Protein 4OIT (pdb70)

Secondary structure (DSSP, 8-state):
--EEETT-EEETT-EEEETTTTEEEEE-TTS-EEEEETTEEEEE-S-TTB-EEEEEE-TTS-EEEEEPP-EEEE---TT--S-EEEE-TTS-EEEEETTEEEEE--/--EEETT-EEETT-EEE-TTSSEEEEE-TTS-EEEEETTEEEEE---TTS-EEEEEE-TTS-EEEEEPPPEEEE---TT--S-EEEE-TTS-EEEEETTEEEEES--/--EEETT-EEETT-EEE-TTSSEEEEE-TTS-EEEEETTEEEEE---TTB-EEEEEE-TTS-EEEEEPP-EEEE---TT--S-EEEE-TTS-EEEEETTEEEEE--/--EEETT-EEETT-EEE-TTSSEEEEE-TTS-EEEEETTEEEEE---TTTTEEEEEE-TTS-EEEEEPPEEEEE---TT-SS-EEEE-TTS-EEEEETTEEEEE--

Solvent-accessible surface area: 19232 Å² total; per-residue (Å²): 73,63,44,11,63,45,50,85,92,11,99,127,60,26,46,3,81,9,13,165,51,18,35,41,0,24,0,45,123,69,1,11,0,5,0,72,7,174,129,26,26,37,8,6,3,5,2,22,37,55,59,1,35,37,0,38,0,31,120,47,0,18,0,4,0,34,17,24,40,23,66,9,22,66,10,93,11,152,70,94,49,147,3,90,0,19,0,40,81,102,105,29,0,5,0,67,13,74,106,28,89,31,52,54,51,108,91,51,48,8,67,46,46,77,90,9,101,130,50,23,55,6,79,3,68,81,45,44,43,34,0,24,0,44,98,71,0,17,0,6,0,63,23,58,148,60,65,51,55,42,3,14,2,83,63,6,69,1,40,63,0,38,0,27,111,47,0,16,1,4,0,40,0,33,67,53,90,50,31,84,13,113,14,156,68,68,46,123,3,92,0,20,0,38,110,91,95,19,0,5,0,65,12,134,115,22,96,27,55,37,40,93,89,89,55,40,11,60,38,38,89,92,12,107,106,65,20,58,5,73,3,71,89,44,44,39,32,0,25,0,43,82,68,0,13,0,4,1,61,23,89,101,46,40,45,11,8,2,4,3,21,37,45,48,0,48,43,0,28,0,30,112,53,0,15,0,4,0,35,21,24,48,36,68,13,17,67,8,83,12,153,68,71,38,123,3,90,0,20,0,40,79,98,113,33,0,6,0,68,12,141,112,25,98,32,49,46,52,123,91,52,40,12,63,42,38,86,107,10,54,91,51,22,56,7,87,4,68,85,41,11,32,32,0,24,0,40,106,67,0,16,0,5,2,59,16,181,99,60,55,51,46,37,2,14,1,80,62,9,47,0,41,75,0,36,0,32,114,47,0,13,1,5,0,39,4,34,71,90,79,48,34,90,12,112,12,159,66,71,51,118,3,78,0,18,0,44,73,104,103,29,0,4,0,71,13,151,118,27,93,29,53,55,40,170

InterPro domains:
  IPR001480 Bulb-type lectin domain [PS50927] (2-109)
  IPR001480 Bulb-type lectin domain [SM00108] (2-110)
  IPR018392 LysM domain [PF01476] (162-208)
  IPR018392 LysM domain [PS51782] (160-207)
  IPR018392 LysM domain [SM00257] (161-208)
  IPR018392 LysM domain [cd00118] (160-207)
  IPR036426 Bulb-type lectin domain superfamily [G3DSA:2.90.10.10] (1-55)
  IPR036426 Bulb-type lectin domain superfamily [G3DSA:2.90.10.10] (56-124)
  IPR036426 Bulb-type lectin domain superfamily [SSF51110] (7-107)
  IPR036779 LysM domain superfamily [G3DSA:3.10.350.10] (149-208)
  IPR036779 LysM domain superfamily [SSF54106] (160-208)
  IPR052196 Bacterial Potassium Binding [PTHR34700] (90-208)

Sequence (425 aa):
GDTLTAGQKLERGGSLQSGNGAYTLTLQDDGNLVLYARDKAVWSTGTNGQDVVRAEVQTDGNFVLYTAEKPVWHTDTKGKKEVKLVLQDDRNLVLYAKDGPAWSLEGDTLTAGQKLERGGSLQSGNGAYTLTLQDDGNLVLYARDKAVWSTGTNGQDVVRAEVQTDGNFVLYTAEKPVWHTDTKGKKEVKLVLQDDRNLVLYAKDGPAWSLEHGDTLTAGQKLERGGSLQSGNGAYTLTLQDDGNLVLYARDKAVWSTGTNGQDVVRAEVQTDGNFVLYTAEKPVWHTDTKGKKEVKLVLQDDRNLVLYAKDGPAWSLEGDTLTAGQKLERGGSLQSGNGAYTLTLQDDGNLVLYARDKAVWSTGTNGQDVVRAEVQTDGNFVLYTAEKPVWHTDTKGKKEVKLVLQDDRNLVLYAKDGPAWSLE

CATH classification: 2.90.10.10

Nearest PDB structures (foldseek):
  4oit-assembly2_C  TM=8.941E-01  e=7.710E-19  Mycolicibacterium smegmatis MC2 155
  1bwu-assembly3_A  TM=5.772E-01  e=9.002E-06  Allium sativum
  1b2p-assembly1_A  TM=5.275E-01  e=1.069E-05  Hyacinthoides hispanica
  3m7j-assembly2_B  TM=5.697E-01  e=1.665E-04  Pseudomonas putida
  3m7j-assembly1_A  TM=5.706E-01  e=2.630E-04  Pseudomonas putida

Structure (mmCIF, N/CA/C/O backbone):
data_4OIT
#
_entry.id   4OIT
#
_cell.length_a   47.030
_cell.length_b   80.080
_cell.length_c   56.910
_cell.angle_alpha   90.00
_cell.angle_beta   105.98
_cell.angle_gamma   90.00
#
_symmetry.space_group_name_H-M   'P 1 21 1'
#
loop_
_entity.id
_entity.type
_entity.pdbx_description
1 polymer 'LysM domain protein'
2 non-polymer alpha-D-mannopyranose
3 non-polymer beta-D-mannopyranose
4 water water
#
loop_
_atom_site.group_PDB
_atom_site.id
_atom_site.type_symbol
_atom_site.label_atom_id
_atom_site.label_alt_id
_atom_site.label_comp_id
_atom_site.label_asym_id
_atom_site.label_entity_id
_atom_site.label_seq_id
_atom_site.pdbx_PDB_ins_code
_atom_site.Cartn_x
_atom_site.Cartn_y
_atom_site.Cartn_z
_atom_site.occupancy
_atom_site.B_iso_or_equiv
_atom_site.auth_seq_id
_atom_site.auth_comp_id
_atom_site.auth_asym_id
_atom_site.auth_atom_id
_atom_site.pdbx_PDB_model_num
ATOM 1 N N . GLY A 1 2 ? 4.445 5.500 1.169 1.00 29.77 2 GLY A N 1
ATOM 2 C CA . GLY A 1 2 ? 5.447 6.154 0.273 1.00 29.67 2 GLY A CA 1
ATOM 3 C C . GLY A 1 2 ? 6.756 5.385 0.209 1.00 29.45 2 GLY A C 1
ATOM 4 O O . GLY A 1 2 ? 6.796 4.255 -0.273 1.00 28.52 2 GLY A O 1
ATOM 5 N N . ASP A 1 3 ? 7.827 6.011 0.688 1.00 29.56 3 ASP A N 1
ATOM 6 C CA . ASP A 1 3 ? 9.132 5.361 0.802 1.00 29.68 3 ASP A CA 1
ATOM 7 C C . ASP A 1 3 ? 9.619 5.304 2.253 1.00 29.31 3 ASP A C 1
ATOM 8 O O . ASP A 1 3 ? 10.755 4.909 2.509 1.00 29.08 3 ASP A O 1
ATOM 13 N N . THR A 1 4 ? 8.753 5.687 3.190 1.00 28.66 4 THR A N 1
ATOM 14 C CA . THR A 1 4 ? 9.133 5.848 4.592 1.00 28.07 4 THR A CA 1
ATOM 15 C C . THR A 1 4 ? 8.053 5.320 5.535 1.00 27.67 4 THR A C 1
ATOM 16 O O . THR A 1 4 ? 6.865 5.575 5.337 1.00 27.88 4 THR A O 1
ATOM 20 N N . LEU A 1 5 ? 8.484 4.588 6.560 1.00 27.10 5 LEU A N 1
ATOM 21 C CA . LEU A 1 5 ? 7.622 4.189 7.669 1.00 26.26 5 LEU A CA 1
ATOM 22 C C . LEU A 1 5 ? 8.145 4.813 8.953 1.00 25.72 5 LEU A C 1
ATOM 23 O O . LEU A 1 5 ? 9.221 4.449 9.424 1.00 25.14 5 LEU A O 1
ATOM 28 N N . THR A 1 6 ? 7.384 5.750 9.513 1.00 25.55 6 THR A N 1
ATOM 29 C CA . THR A 1 6 ? 7.732 6.364 10.800 1.00 25.55 6 THR A CA 1
ATOM 30 C C . THR A 1 6 ? 7.279 5.471 11.950 1.00 25.02 6 THR A C 1
ATOM 31 O O . THR A 1 6 ? 6.609 4.459 11.734 1.00 24.65 6 THR A O 1
ATOM 35 N N . ALA A 1 7 ? 7.658 5.848 13.168 1.00 24.91 7 ALA A N 1
ATOM 36 C CA . ALA A 1 7 ? 7.298 5.090 14.367 1.00 24.76 7 ALA A CA 1
ATOM 37 C C . ALA A 1 7 ? 5.782 4.944 14.508 1.00 24.68 7 ALA A C 1
ATOM 38 O O . ALA A 1 7 ? 5.041 5.918 14.384 1.00 24.39 7 ALA A O 1
ATOM 40 N N . GLY A 1 8 ? 5.340 3.714 14.754 1.00 24.81 8 GLY A N 1
ATOM 41 C CA . GLY A 1 8 ? 3.916 3.401 14.892 1.00 24.95 8 GLY A CA 1
ATOM 42 C C . GLY A 1 8 ? 3.236 2.994 13.596 1.00 25.19 8 GLY A C 1
ATOM 43 O O . GLY A 1 8 ? 2.087 2.552 13.612 1.00 25.40 8 GLY A O 1
ATOM 44 N N . GLN A 1 9 ? 3.937 3.154 12.474 1.00 25.37 9 GLN A N 1
ATOM 45 C CA . GLN A 1 9 ? 3.419 2.767 11.167 1.00 25.57 9 GLN A CA 1
ATOM 46 C C . GLN A 1 9 ? 3.850 1.347 10.824 1.00 25.79 9 GLN A C 1
ATOM 47 O O . GLN A 1 9 ? 4.831 0.827 11.364 1.00 25.80 9 GLN A O 1
ATOM 53 N N . LYS A 1 10 ? 3.108 0.736 9.908 1.00 25.84 10 LYS A N 1
ATOM 54 C CA . LYS A 1 10 ? 3.303 -0.665 9.553 1.00 26.21 10 LYS A CA 1
ATOM 55 C C . LYS A 1 10 ? 2.921 -0.931 8.106 1.00 25.96 10 LYS A C 1
ATOM 56 O O . LYS A 1 10 ? 2.165 -0.170 7.500 1.00 25.69 10 LYS A O 1
ATOM 62 N N . LEU A 1 11 ? 3.460 -2.017 7.563 1.00 25.97 11 LEU A N 1
ATOM 63 C CA . LEU A 1 11 ? 2.967 -2.584 6.314 1.00 26.02 11 LEU A CA 1
ATOM 64 C C . LEU A 1 11 ? 2.076 -3.768 6.653 1.00 25.85 11 LEU A C 1
ATOM 65 O O . LEU A 1 11 ? 2.472 -4.646 7.416 1.00 25.31 11 LEU A O 1
ATOM 70 N N . GLU A 1 12 ? 0.866 -3.770 6.105 1.00 26.07 12 GLU A N 1
ATOM 71 C CA . GLU A 1 12 ? -0.015 -4.929 6.189 1.00 26.46 12 GLU A CA 1
ATOM 72 C C . GLU A 1 12 ? 0.178 -5.768 4.932 1.00 26.26 12 GLU A C 1
ATOM 73 O O . GLU A 1 12 ? 0.914 -5.372 4.023 1.00 26.49 12 GLU A O 1
ATOM 79 N N . ARG A 1 13 ? -0.467 -6.930 4.889 1.00 26.03 13 ARG A N 1
ATOM 80 C CA . ARG A 1 13 ? -0.416 -7.794 3.711 1.00 25.75 13 ARG A CA 1
ATOM 81 C C . ARG A 1 13 ? -0.954 -7.055 2.487 1.00 25.53 13 ARG A C 1
ATOM 82 O O . ARG A 1 13 ? -2.105 -6.621 2.474 1.00 25.93 13 ARG A O 1
ATOM 90 N N . GLY A 1 14 ? -0.108 -6.909 1.471 1.00 24.98 14 GLY A N 1
ATOM 91 C CA . GLY A 1 14 ? -0.455 -6.163 0.262 1.00 24.68 14 GLY A CA 1
ATOM 92 C C . GLY A 1 14 ? 0.157 -4.774 0.210 1.00 24.39 14 GLY A C 1
ATOM 93 O O . GLY A 1 14 ? 0.282 -4.191 -0.864 1.00 24.71 14 GLY A O 1
ATOM 94 N N . GLY A 1 15 ? 0.535 -4.245 1.371 1.00 24.03 15 GLY A N 1
ATOM 95 C CA . GLY A 1 15 ? 1.146 -2.922 1.464 1.00 24.00 15 GLY A CA 1
ATOM 96 C C . GLY A 1 15 ? 2.577 -2.924 0.965 1.00 23.82 15 GLY A C 1
ATOM 97 O O . GLY A 1 15 ? 3.214 -3.977 0.876 1.00 23.69 15 GLY A O 1
ATOM 98 N N . SER A 1 16 ? 3.084 -1.742 0.635 1.00 23.73 16 SER A N 1
ATOM 99 C CA . SER A 1 16 ? 4.447 -1.622 0.125 1.00 23.69 16 SER A CA 1
ATOM 100 C C . SER A 1 16 ? 5.093 -0.258 0.349 1.00 23.79 16 SER A C 1
ATOM 101 O O . SER A 1 16 ? 4.423 0.740 0.628 1.00 23.18 16 SER A O 1
ATOM 104 N N . LEU A 1 17 ? 6.417 -0.259 0.236 1.00 24.05 17 LEU A N 1
ATOM 105 C CA . LEU A 1 17 ? 7.208 0.952 0.074 1.00 24.30 17 LEU A CA 1
ATOM 106 C C . LEU A 1 17 ? 7.847 0.877 -1.304 1.00 25.04 17 LEU A C 1
ATOM 107 O O . LEU A 1 17 ? 8.072 -0.218 -1.827 1.00 24.51 17 LEU A O 1
ATOM 112 N N . GLN A 1 18 ? 8.135 2.031 -1.896 1.00 25.96 18 GLN A N 1
ATOM 113 C CA . GLN A 1 18 ? 8.795 2.061 -3.203 1.00 26.78 18 GLN A CA 1
ATOM 114 C C . GLN A 1 18 ? 9.800 3.195 -3.331 1.00 26.22 18 GLN A C 1
ATOM 115 O O . GLN A 1 18 ? 9.677 4.236 -2.685 1.00 25.96 18 GLN A O 1
ATOM 121 N N . SER A 1 19 ? 10.791 2.970 -4.186 1.00 25.89 19 SER A N 1
ATOM 122 C CA . SER A 1 19 ? 11.812 3.963 -4.483 1.00 25.95 19 SER A CA 1
ATOM 123 C C . SER A 1 19 ? 12.467 3.639 -5.824 1.00 25.70 19 SER A C 1
ATOM 124 O O . SER A 1 19 ? 12.070 2.692 -6.505 1.00 25.60 19 SER A O 1
ATOM 127 N N . GLY A 1 20 ? 13.470 4.427 -6.195 1.00 25.76 20 GLY A N 1
ATOM 128 C CA . GLY A 1 20 ? 14.184 4.234 -7.454 1.00 25.99 20 GLY A CA 1
ATOM 129 C C . GLY A 1 20 ? 13.262 4.308 -8.656 1.00 26.09 20 GLY A C 1
ATOM 130 O O . GLY A 1 20 ? 13.356 3.487 -9.573 1.00 25.49 20 GLY A O 1
ATOM 131 N N . ASN A 1 21 ? 12.365 5.294 -8.636 1.00 26.54 21 ASN A N 1
ATOM 132 C CA . ASN A 1 21 ? 11.379 5.503 -9.703 1.00 26.76 21 ASN A CA 1
ATOM 133 C C . ASN A 1 21 ? 10.531 4.253 -9.973 1.00 26.85 21 ASN A C 1
ATOM 134 O O . ASN A 1 21 ? 10.280 3.886 -11.123 1.00 27.19 21 ASN A O 1
ATOM 139 N N . GLY A 1 22 ? 10.113 3.597 -8.894 1.00 26.51 22 GLY A N 1
ATOM 140 C CA . GLY A 1 22 ? 9.276 2.398 -8.970 1.00 26.46 22 GLY A CA 1
ATOM 141 C C . GLY A 1 22 ? 10.004 1.096 -9.272 1.00 26.20 22 GLY A C 1
ATOM 142 O O . GLY A 1 22 ? 9.377 0.041 -9.322 1.00 26.31 22 GLY A O 1
ATOM 143 N N . ALA A 1 23 ? 11.317 1.166 -9.481 1.00 25.79 23 ALA A N 1
ATOM 144 C CA . ALA A 1 23 ? 12.137 -0.020 -9.742 1.00 25.75 23 ALA A CA 1
ATOM 145 C C . ALA A 1 23 ? 12.325 -0.872 -8.489 1.00 25.34 23 ALA A C 1
ATOM 146 O O . ALA A 1 23 ? 12.462 -2.094 -8.576 1.00 25.44 23 ALA A O 1
ATOM 148 N N . TYR A 1 24 ? 12.342 -0.218 -7.332 1.00 24.66 24 TYR A N 1
ATOM 149 C CA . TYR A 1 24 ? 12.537 -0.900 -6.056 1.00 24.02 24 TYR A CA 1
ATOM 150 C C . TYR A 1 24 ? 11.226 -0.923 -5.271 1.00 23.53 24 TYR A C 1
ATOM 151 O O . TYR A 1 24 ? 10.569 0.106 -5.112 1.00 23.28 24 TYR A O 1
ATOM 160 N N . THR A 1 25 ? 10.854 -2.106 -4.792 1.00 23.01 25 THR A N 1
ATOM 161 C CA . THR A 1 25 ? 9.594 -2.305 -4.082 1.00 22.82 25 THR A CA 1
ATOM 162 C C . THR A 1 25 ? 9.793 -3.247 -2.899 1.00 22.69 25 THR A C 1
ATOM 163 O O . THR A 1 25 ? 10.136 -4.417 -3.079 1.00 22.83 25 THR A O 1
ATOM 167 N N . LEU A 1 26 ? 9.581 -2.720 -1.696 1.00 22.46 26 LEU A N 1
ATOM 168 C CA . LEU A 1 26 ? 9.540 -3.521 -0.479 1.00 22.29 26 LEU A CA 1
ATOM 169 C C . LEU A 1 26 ? 8.079 -3.835 -0.194 1.00 22.22 26 LEU A C 1
ATOM 170 O O . LEU A 1 26 ? 7.285 -2.919 0.004 1.00 22.24 26 LEU A O 1
ATOM 175 N N . THR A 1 27 ? 7.721 -5.117 -0.175 1.00 22.17 27 THR A N 1
ATOM 176 C CA . THR A 1 27 ? 6.312 -5.513 -0.029 1.00 22.17 27 THR A CA 1
ATOM 177 C C . THR A 1 27 ? 6.106 -6.734 0.876 1.00 22.07 27 THR A C 1
ATOM 178 O O . THR A 1 27 ? 6.860 -7.706 0.812 1.00 21.96 27 THR A O 1
ATOM 182 N N . LEU A 1 28 ? 5.083 -6.657 1.726 1.00 22.06 28 LEU A N 1
ATOM 183 C CA . LEU A 1 28 ? 4.693 -7.774 2.586 1.00 21.98 28 LEU A CA 1
ATOM 184 C C . LEU A 1 28 ? 3.689 -8.664 1.857 1.00 21.73 28 LEU A C 1
ATOM 185 O O . LEU A 1 28 ? 2.550 -8.269 1.622 1.00 21.72 28 LEU A O 1
ATOM 190 N N . GLN A 1 29 ? 4.122 -9.873 1.519 1.00 21.82 29 GLN A N 1
ATOM 191 C CA . GLN A 1 29 ? 3.349 -10.768 0.666 1.00 21.76 29 GLN A CA 1
ATOM 192 C C . GLN A 1 29 ? 2.384 -11.647 1.464 1.00 22.02 29 GLN A C 1
ATOM 193 O O . GLN A 1 29 ? 2.501 -11.776 2.683 1.00 22.02 29 GLN A O 1
ATOM 199 N N . ASP A 1 30 ? 1.441 -12.260 0.753 1.00 22.06 30 ASP A N 1
ATOM 200 C CA . ASP A 1 30 ? 0.438 -13.140 1.356 1.00 21.98 30 ASP A CA 1
ATOM 201 C C . ASP A 1 30 ? 0.995 -14.508 1.761 1.00 22.04 30 ASP A C 1
ATOM 202 O O . ASP A 1 30 ? 0.370 -15.226 2.545 1.00 22.14 30 ASP A O 1
ATOM 207 N N . ASP A 1 31 ? 2.166 -14.865 1.237 1.00 21.68 31 ASP A N 1
ATOM 208 C CA . ASP A 1 31 ? 2.881 -16.059 1.708 1.00 21.47 31 ASP A CA 1
ATOM 209 C C . ASP A 1 31 ? 3.622 -15.821 3.034 1.00 21.40 31 ASP A C 1
ATOM 210 O O . ASP A 1 31 ? 4.199 -16.750 3.598 1.00 21.44 31 ASP A O 1
ATOM 215 N N . GLY A 1 32 ? 3.618 -14.576 3.510 1.00 21.29 32 GLY A N 1
ATOM 216 C CA . GLY A 1 32 ? 4.230 -14.217 4.795 1.00 21.34 32 GLY A CA 1
ATOM 217 C C . GLY A 1 32 ? 5.567 -13.506 4.698 1.00 21.24 32 GLY A C 1
ATOM 218 O O . GLY A 1 32 ? 6.049 -12.946 5.681 1.00 20.84 32 GLY A O 1
ATOM 219 N N . ASN A 1 33 ? 6.172 -13.531 3.518 1.00 21.50 33 ASN A N 1
ATOM 220 C CA . ASN A 1 33 ? 7.508 -12.976 3.334 1.00 21.85 33 ASN A CA 1
ATOM 221 C C . ASN A 1 33 ? 7.487 -11.475 3.047 1.00 21.68 33 ASN A C 1
ATOM 222 O O . ASN A 1 33 ? 6.700 -11.000 2.229 1.00 21.37 33 ASN A O 1
ATOM 227 N N . LEU A 1 34 ? 8.349 -10.738 3.740 1.00 21.76 34 LEU A N 1
ATOM 228 C CA . LEU A 1 34 ? 8.606 -9.338 3.419 1.00 21.67 34 LEU A CA 1
ATOM 229 C C . LEU A 1 34 ? 9.777 -9.320 2.457 1.00 21.99 34 LEU A C 1
ATOM 230 O O . LEU A 1 34 ? 10.893 -9.676 2.835 1.00 22.06 34 LEU A O 1
ATOM 235 N N . VAL A 1 35 ? 9.521 -8.904 1.219 1.00 22.33 35 VAL A N 1
ATOM 236 C CA . VAL A 1 35 ? 10.511 -9.007 0.148 1.00 22.46 35 VAL A CA 1
ATOM 237 C C . VAL A 1 35 ? 10.835 -7.646 -0.449 1.00 22.91 35 VAL A C 1
ATOM 238 O O . VAL A 1 35 ? 9.951 -6.807 -0.632 1.00 22.63 35 VAL A O 1
ATOM 242 N N . LEU A 1 36 ? 12.115 -7.449 -0.750 1.00 23.47 36 LEU A N 1
ATOM 243 C CA . LEU A 1 36 ? 12.576 -6.302 -1.514 1.00 23.97 36 LEU A CA 1
ATOM 244 C C . LEU A 1 36 ? 12.862 -6.744 -2.948 1.00 24.64 36 LEU A C 1
ATOM 245 O O . LEU A 1 36 ? 13.821 -7.476 -3.203 1.00 24.18 36 LEU A O 1
ATOM 250 N N . TYR A 1 37 ? 12.018 -6.298 -3.876 1.00 25.63 37 TYR A N 1
ATOM 251 C CA . TYR A 1 37 ? 12.218 -6.553 -5.300 1.00 26.43 37 TYR A CA 1
ATOM 252 C C . TYR A 1 37 ? 12.956 -5.396 -5.951 1.00 28.05 37 TYR A C 1
ATOM 253 O O . TYR A 1 37 ? 12.488 -4.259 -5.919 1.00 28.18 37 TYR A O 1
ATOM 262 N N . ALA A 1 38 ? 14.117 -5.695 -6.527 1.00 29.99 38 ALA A N 1
ATOM 263 C CA . ALA A 1 38 ? 14.864 -4.734 -7.327 1.00 31.58 38 ALA A CA 1
ATOM 264 C C . ALA A 1 38 ? 14.722 -5.122 -8.790 1.00 33.70 38 ALA A C 1
ATOM 265 O O . ALA A 1 38 ? 15.418 -6.016 -9.278 1.00 34.01 38 ALA A O 1
ATOM 267 N N . ARG A 1 39 ? 13.801 -4.453 -9.475 1.00 35.65 39 ARG A N 1
ATOM 268 C CA . ARG A 1 39 ? 13.509 -4.732 -10.879 1.00 37.13 39 ARG A CA 1
ATOM 269 C C . ARG A 1 39 ? 12.949 -6.160 -11.008 1.00 38.00 39 ARG A C 1
ATOM 270 O O . ARG A 1 39 ? 11.970 -6.489 -10.333 1.00 38.89 39 ARG A O 1
ATOM 278 N N . ASP A 1 40 ? 13.550 -7.003 -11.846 1.00 38.44 40 ASP A N 1
ATOM 279 C CA . ASP A 1 40 ? 13.061 -8.379 -12.025 1.00 38.86 40 ASP A CA 1
ATOM 280 C C . ASP A 1 40 ? 13.251 -9.264 -10.783 1.00 38.10 40 ASP A C 1
ATOM 281 O O . ASP A 1 40 ? 12.368 -10.054 -10.436 1.00 39.03 40 ASP A O 1
ATOM 286 N N . LYS A 1 41 ? 14.393 -9.108 -10.115 1.00 35.91 41 LYS A N 1
ATOM 287 C CA . LYS A 1 41 ? 14.833 -10.042 -9.079 1.00 34.15 41 LYS A CA 1
ATOM 288 C C . LYS A 1 41 ? 14.483 -9.596 -7.663 1.00 32.75 41 LYS A C 1
ATOM 289 O O . LYS A 1 41 ? 14.417 -8.401 -7.368 1.00 32.78 41 LYS A O 1
ATOM 291 N N . ALA A 1 42 ? 14.260 -10.580 -6.796 1.00 30.80 42 ALA A N 1
ATOM 292 C CA . ALA A 1 42 ? 14.191 -10.358 -5.358 1.00 29.37 42 ALA A CA 1
ATOM 293 C C . ALA A 1 42 ? 15.616 -10.366 -4.812 1.00 28.14 42 ALA A C 1
ATOM 294 O O . ALA A 1 42 ? 16.321 -11.366 -4.925 1.00 28.52 42 ALA A O 1
ATOM 296 N N . VAL A 1 43 ? 16.037 -9.248 -4.231 1.00 26.50 43 VAL A N 1
ATOM 297 C CA . VAL A 1 43 ? 17.416 -9.099 -3.737 1.00 25.41 43 VAL A CA 1
ATOM 298 C C . VAL A 1 43 ? 17.566 -9.476 -2.264 1.00 24.37 43 VAL A C 1
ATOM 299 O O . VAL A 1 43 ? 18.666 -9.800 -1.814 1.00 23.78 43 VAL A O 1
ATOM 303 N N . TRP A 1 44 ? 16.462 -9.427 -1.522 1.00 23.35 44 TRP A N 1
ATOM 304 C CA . TRP A 1 44 ? 16.474 -9.744 -0.097 1.00 22.80 44 TRP A CA 1
ATOM 305 C C . TRP A 1 44 ? 15.065 -10.009 0.426 1.00 22.27 44 TRP A C 1
ATOM 306 O O . TRP A 1 44 ? 14.082 -9.493 -0.107 1.00 21.83 44 TRP A O 1
ATOM 317 N N . SER A 1 45 ? 14.980 -10.823 1.471 1.00 21.99 45 SER A N 1
ATOM 318 C CA . SER A 1 45 ? 13.726 -11.019 2.191 1.00 21.77 45 SER A CA 1
ATOM 319 C C . SER A 1 45 ? 13.979 -11.384 3.648 1.00 21.35 45 SER A C 1
ATOM 320 O O . SER A 1 45 ? 15.112 -11.652 4.050 1.00 21.47 45 SER A O 1
ATOM 323 N N . THR A 1 46 ? 12.906 -11.390 4.429 1.00 20.81 46 THR A N 1
ATOM 324 C CA . THR A 1 46 ? 12.966 -11.772 5.839 1.00 20.55 46 THR A CA 1
ATOM 325 C C . THR A 1 46 ? 12.931 -13.291 6.035 1.00 20.23 46 THR A C 1
ATOM 326 O O . THR A 1 46 ? 13.145 -13.774 7.143 1.00 20.08 46 THR A O 1
ATOM 330 N N . GLY A 1 47 ? 12.666 -14.036 4.966 1.00 19.93 47 GLY A N 1
ATOM 331 C CA . GLY A 1 47 ? 12.582 -15.493 5.038 1.00 19.91 47 GLY A CA 1
ATOM 332 C C . GLY A 1 47 ? 11.385 -15.973 5.842 1.00 20.00 47 GLY A C 1
ATOM 333 O O . GLY A 1 47 ? 11.418 -17.044 6.445 1.00 19.64 47 GLY A O 1
ATOM 334 N N . THR A 1 48 ? 10.320 -15.177 5.838 1.00 20.34 48 THR A N 1
ATOM 335 C CA . THR A 1 48 ? 9.111 -15.498 6.588 1.00 20.63 48 THR A CA 1
ATOM 336 C C . THR A 1 48 ? 8.007 -16.057 5.681 1.00 20.89 48 THR A C 1
ATOM 337 O O . THR A 1 48 ? 6.826 -16.029 6.039 1.00 20.91 48 THR A O 1
ATOM 341 N N . ASN A 1 49 ? 8.396 -16.576 4.516 1.00 21.13 49 ASN A N 1
ATOM 342 C CA . ASN A 1 49 ? 7.458 -17.302 3.657 1.00 21.40 49 ASN A CA 1
ATOM 343 C C . ASN A 1 49 ? 6.987 -18.583 4.343 1.00 21.36 49 ASN A C 1
ATOM 344 O O . ASN A 1 49 ? 7.753 -19.235 5.051 1.00 21.09 49 ASN A O 1
ATOM 349 N N . GLY A 1 50 ? 5.713 -18.916 4.150 1.00 21.39 50 GLY A N 1
ATOM 350 C CA . GLY A 1 50 ? 5.095 -20.065 4.819 1.00 21.50 50 GLY A CA 1
ATOM 351 C C . GLY A 1 50 ? 4.655 -19.784 6.250 1.00 21.57 50 GLY A C 1
ATOM 352 O O . GLY A 1 50 ? 4.209 -20.690 6.957 1.00 21.82 50 GLY A O 1
ATOM 353 N N . GLN A 1 51 ? 4.771 -18.527 6.672 1.00 21.56 51 GLN A N 1
ATOM 354 C CA . GLN A 1 51 ? 4.383 -18.106 8.017 1.00 21.80 51 GLN A CA 1
ATOM 355 C C . GLN A 1 51 ? 3.311 -17.034 7.901 1.00 22.33 51 GLN A C 1
ATOM 356 O O . GLN A 1 51 ? 3.292 -16.272 6.938 1.00 22.44 51 GLN A O 1
ATOM 362 N N . ASP A 1 52 ? 2.419 -16.975 8.883 1.00 23.14 52 ASP A N 1
ATOM 363 C CA . ASP A 1 52 ? 1.208 -16.156 8.783 1.00 23.66 52 ASP A CA 1
ATOM 364 C C . ASP A 1 52 ? 1.451 -14.728 9.274 1.00 23.71 52 ASP A C 1
ATOM 365 O O . ASP A 1 52 ? 0.832 -14.275 10.237 1.00 23.86 52 ASP A O 1
ATOM 370 N N . VAL A 1 53 ? 2.342 -14.023 8.581 1.00 23.44 53 VAL A N 1
ATOM 371 C CA . VAL A 1 53 ? 2.752 -12.671 8.965 1.00 23.10 53 VAL A CA 1
ATOM 372 C C . VAL A 1 53 ? 1.675 -11.647 8.607 1.00 23.15 53 VAL A C 1
ATOM 373 O O . VAL A 1 53 ? 1.325 -11.485 7.441 1.00 22.50 53 VAL A O 1
ATOM 377 N N . VAL A 1 54 ? 1.173 -10.950 9.623 1.00 23.69 54 VAL A N 1
ATOM 378 C CA . VAL A 1 54 ? 0.058 -10.011 9.455 1.00 24.25 54 VAL A CA 1
ATOM 379 C C . VAL A 1 54 ? 0.517 -8.556 9.305 1.00 24.50 54 VAL A C 1
ATOM 380 O O . VAL A 1 54 ? -0.178 -7.747 8.692 1.00 24.41 54 VAL A O 1
ATOM 384 N N . ARG A 1 55 ? 1.676 -8.219 9.863 1.00 25.14 55 ARG A N 1
ATOM 385 C CA . ARG A 1 55 ? 2.217 -6.866 9.706 1.00 25.82 55 ARG A CA 1
ATOM 386 C C . ARG A 1 55 ? 3.728 -6.778 9.910 1.00 25.87 55 ARG A C 1
ATOM 387 O O . ARG A 1 55 ? 4.330 -7.613 10.588 1.00 25.79 55 ARG A O 1
ATOM 395 N N . ALA A 1 56 ? 4.313 -5.745 9.310 1.00 25.78 56 ALA A N 1
ATOM 396 C CA . ALA A 1 56 ? 5.709 -5.373 9.525 1.00 25.92 56 ALA A CA 1
ATOM 397 C C . ALA A 1 56 ? 5.725 -3.971 10.126 1.00 26.01 56 ALA A C 1
ATOM 398 O O . ALA A 1 56 ? 5.690 -2.974 9.401 1.00 25.95 56 ALA A O 1
ATOM 400 N N . GLU A 1 57 ? 5.767 -3.903 11.453 1.00 26.08 57 GLU A N 1
ATOM 401 C CA . GLU A 1 57 ? 5.581 -2.638 12.169 1.00 26.35 57 GLU A CA 1
ATOM 402 C C . GLU A 1 57 ? 6.897 -2.016 12.635 1.00 25.93 57 GLU A C 1
ATOM 403 O O . GLU A 1 57 ? 7.698 -2.661 13.315 1.00 25.05 57 GLU A O 1
ATOM 409 N N . VAL A 1 58 ? 7.108 -0.759 12.251 1.00 25.57 58 VAL A N 1
ATOM 410 C CA . VAL A 1 58 ? 8.150 0.065 12.847 1.00 25.46 58 VAL A CA 1
ATOM 411 C C . VAL A 1 58 ? 7.594 0.525 14.189 1.00 25.53 58 VAL A C 1
ATOM 412 O O . VAL A 1 58 ? 6.780 1.448 14.253 1.00 26.00 58 VAL A O 1
ATOM 416 N N . GLN A 1 59 ? 8.020 -0.136 15.257 1.00 25.46 59 GLN A N 1
ATOM 417 C CA . GLN A 1 59 ? 7.452 0.108 16.576 1.00 25.61 59 GLN A CA 1
ATOM 418 C C . GLN A 1 59 ? 8.022 1.370 17.196 1.00 25.65 59 GLN A C 1
ATOM 419 O O . GLN A 1 59 ? 9.145 1.780 16.887 1.00 26.37 59 GLN A O 1
ATOM 425 N N . THR A 1 60 ? 7.241 1.970 18.087 1.00 25.12 60 THR A N 1
ATOM 426 C CA . THR A 1 60 ? 7.663 3.183 18.791 1.00 25.04 60 THR A CA 1
ATOM 427 C C . THR A 1 60 ? 8.798 2.933 19.809 1.00 24.31 60 THR A C 1
ATOM 428 O O . THR A 1 60 ? 9.428 3.882 20.278 1.00 24.21 60 THR A O 1
ATOM 432 N N . ASP A 1 61 ? 9.059 1.663 20.131 1.00 23.56 61 ASP A N 1
ATOM 433 C CA . ASP A 1 61 ? 10.194 1.285 20.992 1.00 22.67 61 ASP A CA 1
ATOM 434 C C . ASP A 1 61 ? 11.531 1.162 20.243 1.00 22.10 61 ASP A C 1
ATOM 435 O O . ASP A 1 61 ? 12.553 0.845 20.850 1.00 21.72 61 ASP A O 1
ATOM 440 N N . GLY A 1 62 ? 11.513 1.400 18.932 1.00 21.68 62 GLY A N 1
ATOM 441 C CA . GLY A 1 62 ? 12.733 1.400 18.119 1.00 21.48 62 GLY A CA 1
ATOM 442 C C . GLY A 1 62 ? 12.903 0.176 17.233 1.00 21.20 62 GLY A C 1
ATOM 443 O O . GLY A 1 62 ? 13.718 0.182 16.307 1.00 20.80 62 GLY A O 1
ATOM 444 N N . ASN A 1 63 ? 12.125 -0.866 17.515 1.00 20.74 63 ASN A N 1
ATOM 445 C CA . ASN A 1 63 ? 12.263 -2.153 16.850 1.00 20.53 63 ASN A CA 1
ATOM 446 C C . ASN A 1 63 ? 11.309 -2.301 15.662 1.00 20.53 63 ASN A C 1
ATOM 447 O O . ASN A 1 63 ? 10.103 -2.118 15.798 1.00 20.81 63 ASN A O 1
ATOM 452 N N . PHE A 1 64 ? 11.871 -2.596 14.495 1.00 20.56 64 PHE A N 1
ATOM 453 C CA . PHE A 1 64 ? 11.104 -3.013 13.317 1.00 20.66 64 PHE A CA 1
ATOM 454 C C . PHE A 1 64 ? 10.869 -4.523 13.389 1.00 20.85 64 PHE A C 1
ATOM 455 O O . PHE A 1 64 ? 11.827 -5.299 13.423 1.00 21.31 64 PHE A O 1
ATOM 463 N N . VAL A 1 65 ? 9.599 -4.928 13.408 1.00 20.61 65 VAL A N 1
ATOM 464 C CA . VAL A 1 65 ? 9.220 -6.308 13.742 1.00 20.67 65 VAL A CA 1
ATOM 465 C C . VAL A 1 65 ? 8.100 -6.870 12.857 1.00 20.75 65 VAL A C 1
ATOM 466 O O . VAL A 1 65 ? 7.095 -6.200 12.604 1.00 20.66 65 VAL A O 1
ATOM 470 N N . LEU A 1 66 ? 8.288 -8.112 12.407 1.00 20.74 66 LEU A N 1
ATOM 471 C CA . LEU A 1 66 ? 7.248 -8.876 11.712 1.00 20.96 66 LEU A CA 1
ATOM 472 C C . LEU A 1 66 ? 6.518 -9.772 12.698 1.00 21.02 66 LEU A C 1
ATOM 473 O O . LEU A 1 66 ? 7.150 -10.549 13.412 1.00 21.40 66 LEU A O 1
ATOM 478 N N . TYR A 1 67 ? 5.192 -9.671 12.721 1.00 20.89 67 TYR A N 1
ATOM 479 C CA . TYR A 1 67 ? 4.367 -10.461 13.632 1.00 20.71 67 TYR A CA 1
ATOM 480 C C . TYR A 1 67 ? 3.447 -11.407 12.878 1.00 20.93 67 TYR A C 1
ATOM 481 O O . TYR A 1 67 ? 2.826 -11.014 11.892 1.00 20.78 67 TYR A O 1
ATOM 490 N N . THR A 1 68 ? 3.357 -12.648 13.355 1.00 21.24 68 THR A N 1
ATOM 491 C CA . THR A 1 68 ? 2.330 -13.571 12.883 1.00 21.60 68 THR A CA 1
ATOM 492 C C . THR A 1 68 ? 1.022 -13.243 13.595 1.00 21.58 68 THR A C 1
ATOM 493 O O . THR A 1 68 ? 1.031 -12.704 14.699 1.00 21.57 68 THR A O 1
ATOM 497 N N . ALA A 1 69 ? -0.095 -13.561 12.952 1.00 21.58 69 ALA A N 1
ATOM 498 C CA . ALA A 1 69 ? -1.408 -13.178 13.457 1.00 21.89 69 ALA A CA 1
ATOM 499 C C . ALA A 1 69 ? -1.783 -13.934 14.729 1.00 22.20 69 ALA A C 1
ATOM 500 O O . ALA A 1 69 ? -1.384 -15.086 14.927 1.00 22.42 69 ALA A O 1
ATOM 502 N N . GLU A 1 70 ? -2.548 -13.267 15.589 1.00 22.41 70 GLU A N 1
ATOM 503 C CA . GLU A 1 70 ? -3.213 -13.927 16.700 1.00 22.56 70 GLU A CA 1
ATOM 504 C C . GLU A 1 70 ? -4.164 -14.962 16.107 1.00 22.73 70 GLU A C 1
ATOM 505 O O . GLU A 1 70 ? -4.971 -14.634 15.233 1.00 22.90 70 GLU A O 1
ATOM 507 N N . LYS A 1 71 ? -4.052 -16.206 16.562 1.00 22.58 71 LYS A N 1
ATOM 508 C CA . LYS A 1 71 ? -4.839 -17.302 16.001 1.00 22.53 71 LYS A CA 1
ATOM 509 C C . LYS A 1 71 ? -5.576 -18.069 17.094 1.00 22.65 71 LYS A C 1
ATOM 510 O O . LYS A 1 71 ? -5.076 -18.176 18.217 1.00 22.80 71 LYS A O 1
ATOM 516 N N . PRO A 1 72 ? -6.774 -18.598 16.774 1.00 22.50 72 PRO A N 1
ATOM 517 C CA . PRO A 1 72 ? -7.457 -19.488 17.699 1.00 22.41 72 PRO A CA 1
ATOM 518 C C . PRO A 1 72 ? -6.814 -20.869 17.697 1.00 22.19 72 PRO A C 1
ATOM 519 O O . PRO A 1 72 ? -6.476 -21.386 16.635 1.00 22.38 72 PRO A O 1
ATOM 523 N N . VAL A 1 73 ? -6.643 -21.452 18.876 1.00 22.23 73 VAL A N 1
ATOM 524 C CA . VAL A 1 73 ? -6.056 -22.797 18.998 1.00 22.41 73 VAL A CA 1
ATOM 525 C C . VAL A 1 73 ? -6.964 -23.804 19.713 1.00 22.57 73 VAL A C 1
ATOM 526 O O . VAL A 1 73 ? -6.639 -24.990 19.788 1.00 22.65 73 VAL A O 1
ATOM 530 N N . TRP A 1 74 ? -8.102 -23.335 20.216 1.00 22.66 74 TRP A N 1
ATOM 531 C CA . TRP A 1 74 ? -9.043 -24.178 20.950 1.00 22.94 74 TRP A CA 1
ATOM 532 C C . TRP A 1 74 ? -10.360 -23.425 21.062 1.00 23.09 74 TRP A C 1
ATOM 533 O O . TRP A 1 74 ? -10.364 -22.205 21.230 1.00 23.07 74 TRP A O 1
ATOM 544 N N . HIS A 1 75 ? -11.472 -24.149 20.979 1.00 23.21 75 HIS A N 1
ATOM 545 C CA . HIS A 1 75 ? -12.794 -23.530 21.071 1.00 23.48 75 HIS A CA 1
ATOM 546 C C . HIS A 1 75 ? -13.910 -24.516 21.403 1.00 23.54 75 HIS A C 1
ATOM 547 O O . HIS A 1 75 ? -13.756 -25.726 21.264 1.00 23.13 75 HIS A O 1
ATOM 554 N N . THR A 1 76 ? -15.033 -23.966 2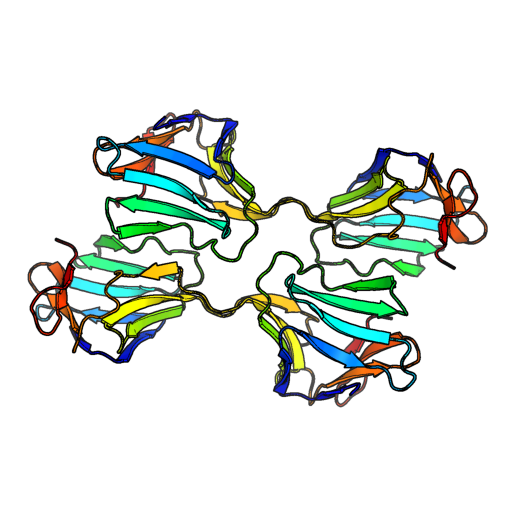1.851 1.00 24.09 76 THR A N 1
ATOM 555 C CA . THR A 1 76 ? -16.230 -24.749 22.134 1.00 24.50 76 THR A CA 1
ATOM 556 C C . THR A 1 76 ? -16.982 -25.090 20.850 1.00 24.84 76 THR A C 1
ATOM 557 O O . THR A 1 76 ? -17.839 -25.970 20.853 1.00 25.45 76 THR A O 1
ATOM 561 N N . ASP A 1 77 ? -16.660 -24.384 19.766 1.00 25.37 77 ASP A N 1
ATOM 562 C CA . ASP A 1 77 ? -17.261 -24.615 18.446 1.00 25.66 77 ASP A CA 1
ATOM 563 C C . ASP A 1 77 ? -18.757 -24.295 18.468 1.00 25.64 77 ASP A C 1
ATOM 564 O O . ASP A 1 77 ? -19.582 -25.057 17.960 1.00 25.57 77 ASP A O 1
ATOM 569 N N . THR A 1 78 ? -19.087 -23.146 19.051 1.00 26.05 78 THR A N 1
ATOM 570 C CA . THR A 1 78 ? -20.482 -22.754 19.284 1.00 26.06 78 THR A CA 1
ATOM 571 C C . THR A 1 78 ? -20.823 -21.382 18.695 1.00 26.32 78 THR A C 1
ATOM 572 O O . THR A 1 78 ? -21.700 -20.681 19.204 1.00 26.53 78 THR A O 1
ATOM 576 N N . LYS A 1 79 ? -20.139 -21.005 17.616 1.00 27.01 79 LYS A N 1
ATOM 577 C CA . LYS A 1 79 ? -20.443 -19.758 16.915 1.00 27.20 79 LYS A CA 1
ATOM 578 C C . LYS A 1 79 ? -21.873 -19.812 16.385 1.00 27.27 79 LYS A C 1
ATOM 579 O O . LYS A 1 79 ? -22.297 -20.825 15.832 1.00 26.70 79 LYS A O 1
ATOM 585 N N . GLY A 1 80 ? -22.605 -18.718 16.565 1.00 27.78 80 GLY A N 1
ATOM 586 C CA . GLY A 1 80 ? -24.020 -18.648 16.193 1.00 28.29 80 GLY A CA 1
ATOM 587 C C . GLY A 1 80 ? -24.940 -18.521 17.394 1.00 28.66 80 GLY A C 1
ATOM 588 O O . GLY A 1 80 ? -26.027 -17.953 17.286 1.00 28.64 80 GLY A O 1
ATOM 589 N N . LYS A 1 81 ? -24.504 -19.051 18.537 1.00 29.36 81 LYS A N 1
ATOM 590 C CA . LYS A 1 81 ? -25.292 -19.014 19.768 1.00 29.55 81 LYS A CA 1
ATOM 591 C C . LYS A 1 81 ? -25.386 -17.598 20.332 1.00 29.41 81 LYS A C 1
ATOM 592 O O . LYS A 1 81 ? -24.480 -16.783 20.153 1.00 29.24 81 LYS A O 1
ATOM 598 N N . LYS A 1 82 ? -26.491 -17.325 21.021 1.00 29.34 82 LYS A N 1
ATOM 599 C CA . LYS A 1 82 ? -26.840 -15.966 21.439 1.00 28.94 82 LYS A CA 1
ATOM 600 C C . LYS A 1 82 ? -26.732 -15.772 22.948 1.00 28.81 82 LYS A C 1
ATOM 601 O O . LYS A 1 82 ? -27.000 -16.693 23.728 1.00 28.49 82 LYS A O 1
ATOM 603 N N . GLU A 1 83 ? -26.339 -14.558 23.337 1.00 28.56 83 GLU A N 1
ATOM 604 C CA . GLU A 1 83 ? -26.310 -14.130 24.742 1.00 28.37 83 GLU A CA 1
ATOM 605 C C . GLU A 1 83 ? -25.607 -15.147 25.638 1.00 27.50 83 GLU A C 1
ATOM 606 O O . GLU A 1 83 ? -26.131 -15.544 26.680 1.00 26.63 83 GLU A O 1
ATOM 612 N N . VAL A 1 84 ? -24.414 -15.560 25.222 1.00 26.78 84 VAL A N 1
ATOM 613 C CA . VAL A 1 84 ? -23.693 -16.622 25.919 1.00 26.31 84 VAL A CA 1
ATOM 614 C C . VAL A 1 84 ? -23.005 -16.137 27.195 1.00 25.69 84 VAL A C 1
ATOM 615 O O . VAL A 1 84 ? -22.581 -14.987 27.290 1.00 25.05 84 VAL A O 1
ATOM 619 N N . LYS A 1 85 ? -22.930 -17.028 28.177 1.00 25.44 85 LYS A N 1
ATOM 620 C CA . LYS A 1 85 ? -22.123 -16.811 29.369 1.00 25.34 85 LYS A CA 1
ATOM 621 C C . LYS A 1 85 ? -21.457 -18.119 29.771 1.00 24.97 85 LYS A C 1
ATOM 622 O O . LYS A 1 85 ? -22.067 -19.187 29.682 1.00 25.01 85 LYS A O 1
ATOM 628 N N . LEU A 1 86 ? -20.198 -18.026 30.189 1.00 24.57 86 LEU A N 1
ATOM 629 C CA . LEU A 1 86 ? -19.461 -19.173 30.708 1.00 24.17 86 LEU A CA 1
ATOM 630 C C . LEU A 1 86 ? -19.588 -19.159 32.222 1.00 23.93 86 LEU A C 1
ATOM 631 O O . LEU A 1 86 ? -19.307 -18.146 32.855 1.00 23.82 86 LEU A O 1
ATOM 636 N N . VAL A 1 87 ? -20.019 -20.280 32.794 1.00 24.01 87 VAL A N 1
ATOM 637 C CA . VAL A 1 87 ? -20.234 -20.387 34.239 1.00 24.20 87 VAL A CA 1
ATOM 638 C C . VAL A 1 87 ? -19.486 -21.583 34.821 1.00 24.52 87 VAL A C 1
ATOM 639 O O . VAL A 1 87 ? -19.704 -22.721 34.400 1.00 24.47 87 VAL A O 1
ATOM 643 N N . LEU A 1 88 ? -18.609 -21.312 35.789 1.00 24.81 88 LEU A N 1
ATOM 644 C CA . LEU A 1 88 ? -17.953 -22.356 36.573 1.00 25.16 88 LEU A CA 1
ATOM 645 C C . LEU A 1 88 ? -18.827 -22.652 37.785 1.00 25.73 88 LEU A C 1
ATOM 646 O O . LEU A 1 88 ? -18.850 -21.877 38.741 1.00 26.07 88 LEU A O 1
ATOM 651 N N . GLN A 1 89 ? -19.539 -23.776 37.737 1.00 26.24 89 GLN A N 1
ATOM 652 C CA . GLN A 1 89 ? -20.574 -24.096 38.725 1.00 26.96 89 GLN A CA 1
ATOM 653 C C . GLN A 1 89 ? -20.044 -24.857 39.940 1.00 27.63 89 GLN A C 1
ATOM 654 O O . GLN A 1 89 ? -18.901 -25.323 39.949 1.00 27.78 89 GLN A O 1
ATOM 660 N N . ASP A 1 90 ? -20.896 -24.967 40.961 1.00 28.44 90 ASP A N 1
ATOM 661 C CA . ASP A 1 90 ? -20.566 -25.664 42.213 1.00 28.72 90 ASP A CA 1
ATOM 662 C C . ASP A 1 90 ? -20.648 -27.188 42.101 1.00 28.69 90 ASP A C 1
ATOM 663 O O . ASP A 1 90 ? -20.156 -27.898 42.977 1.00 29.01 90 ASP A O 1
ATOM 668 N N . ASP A 1 91 ? -21.275 -27.689 41.037 1.00 28.62 91 ASP A N 1
ATOM 669 C CA . ASP A 1 91 ? -21.236 -29.129 40.726 1.00 28.23 91 ASP A CA 1
ATOM 670 C C . ASP A 1 91 ? -19.992 -29.514 39.910 1.00 28.11 91 ASP A C 1
ATOM 671 O O . ASP A 1 91 ? -19.914 -30.622 39.384 1.00 27.50 91 ASP A O 1
ATOM 676 N N . ARG A 1 92 ? -19.044 -28.581 39.793 1.00 28.61 92 ARG A N 1
ATOM 677 C CA . ARG A 1 92 ? -17.741 -28.805 39.147 1.00 29.27 92 ARG A CA 1
ATOM 678 C C . ARG A 1 92 ? -17.783 -28.688 37.620 1.00 28.70 92 ARG A C 1
ATOM 679 O O . ARG A 1 92 ? -16.736 -28.615 36.976 1.00 28.73 92 ARG A O 1
ATOM 687 N N . ASN A 1 93 ? -18.985 -28.666 37.050 1.00 28.49 93 ASN A N 1
ATOM 688 C CA . ASN A 1 93 ? -19.168 -28.566 35.606 1.00 28.52 93 ASN A CA 1
ATOM 689 C C . ASN A 1 93 ? -18.918 -27.136 35.126 1.00 28.43 93 ASN A C 1
ATOM 690 O O . ASN A 1 93 ? -19.355 -26.174 35.760 1.00 29.08 93 ASN A O 1
ATOM 695 N N . LEU A 1 94 ? -18.195 -27.016 34.018 1.00 27.81 94 LEU A N 1
ATOM 696 C CA . LEU A 1 94 ? -17.988 -25.739 33.344 1.00 27.52 94 LEU A CA 1
ATOM 697 C C . LEU A 1 94 ? -18.936 -25.676 32.148 1.00 27.44 94 LEU A C 1
ATOM 698 O O . LEU A 1 94 ? -18.813 -26.459 31.205 1.00 27.22 94 LEU A O 1
ATOM 703 N N . VAL A 1 95 ? -19.886 -24.748 32.194 1.00 27.46 95 VAL A N 1
ATOM 704 C CA . VAL A 1 95 ? -20.991 -24.735 31.238 1.00 27.71 95 VAL A CA 1
ATOM 705 C C . VAL A 1 95 ? -21.073 -23.416 30.480 1.00 28.04 95 VAL A C 1
ATOM 706 O O . VAL A 1 95 ? -21.050 -22.340 31.078 1.00 28.48 95 VAL A O 1
ATOM 710 N N . LEU A 1 96 ? -21.177 -23.521 29.159 1.00 28.27 96 LEU A N 1
ATOM 711 C CA . LEU A 1 96 ? -21.424 -22.370 28.303 1.00 28.83 96 LEU A CA 1
ATOM 712 C C . LEU A 1 96 ? -22.927 -22.313 28.040 1.00 28.89 96 LEU A C 1
ATOM 713 O O . LEU A 1 96 ? -23.465 -23.139 27.300 1.00 28.71 96 LEU A O 1
ATOM 718 N N . TYR A 1 97 ? -23.606 -21.358 28.668 1.00 29.39 97 TYR A N 1
ATOM 719 C CA . TYR A 1 97 ? -25.049 -21.193 28.481 1.00 29.62 97 TYR A CA 1
ATOM 720 C C . TYR A 1 97 ? -25.337 -20.260 27.321 1.00 30.23 97 TYR A C 1
ATOM 721 O O . TYR A 1 97 ? -24.520 -19.411 26.983 1.00 30.76 97 TYR A O 1
ATOM 730 N N . ALA A 1 98 ? -26.504 -20.439 26.713 1.00 30.99 98 ALA A N 1
ATOM 731 C CA . ALA A 1 98 ? -26.943 -19.615 25.592 1.00 31.55 98 ALA A CA 1
ATOM 732 C C . ALA A 1 98 ? -28.454 -19.427 25.646 1.00 32.45 98 ALA A C 1
ATOM 733 O O . ALA A 1 98 ? -29.142 -20.081 26.432 1.00 32.89 98 ALA A O 1
ATOM 735 N N . LYS A 1 99 ? -28.957 -18.531 24.800 1.00 33.82 99 LYS A N 1
ATOM 736 C CA . LYS A 1 99 ? -30.387 -18.179 24.757 1.00 34.67 99 LYS A CA 1
ATOM 737 C C . LYS A 1 99 ? -31.317 -19.391 24.857 1.00 34.95 99 LYS A C 1
ATOM 738 O O . LYS A 1 99 ? -32.280 -19.379 25.628 1.00 35.54 99 LYS A O 1
ATOM 740 N N . ASP A 1 100 ? -31.016 -20.431 24.083 1.00 34.93 100 ASP A N 1
ATOM 741 C CA . ASP A 1 100 ? -31.818 -21.657 24.072 1.00 35.17 100 ASP A CA 1
ATOM 742 C C . ASP A 1 100 ? -31.101 -22.810 24.783 1.00 35.03 100 ASP A C 1
ATOM 743 O O . ASP A 1 100 ? -30.974 -23.907 24.235 1.00 35.11 100 ASP A O 1
ATOM 745 N N . GLY A 1 101 ? -30.631 -22.551 26.001 1.00 34.69 101 GLY A N 1
ATOM 746 C CA . GLY A 1 101 ? -30.037 -23.592 26.844 1.00 34.97 101 GLY A CA 1
ATOM 747 C C . GLY A 1 101 ? -28.528 -23.732 26.706 1.00 35.19 101 GLY A C 1
ATOM 748 O O . GLY A 1 101 ? -27.879 -22.905 26.064 1.00 34.79 101 GLY A O 1
ATOM 749 N N . PRO A 1 102 ? -27.956 -24.786 27.317 1.00 35.64 102 PRO A N 1
ATOM 750 C CA . PRO A 1 102 ? -26.506 -24.990 27.314 1.00 35.48 102 PRO A CA 1
ATOM 751 C C . PRO A 1 102 ? -25.963 -25.420 25.952 1.00 35.31 102 PRO A C 1
ATOM 752 O O . PRO A 1 102 ? -26.338 -26.476 25.439 1.00 36.07 102 PRO A O 1
ATOM 756 N N . ALA A 1 103 ? -25.080 -24.601 25.389 1.00 34.57 103 ALA A N 1
ATOM 757 C CA . ALA A 1 103 ? -24.502 -24.855 24.070 1.00 34.30 103 ALA A CA 1
ATOM 758 C C . ALA A 1 103 ? -23.319 -25.818 24.143 1.00 33.90 103 ALA A C 1
ATOM 759 O O . ALA A 1 103 ? -23.107 -26.620 23.232 1.00 34.33 103 ALA A O 1
ATOM 761 N N . TRP A 1 104 ? -22.546 -25.719 25.222 1.00 33.16 104 TRP A N 1
ATOM 762 C CA . TRP A 1 104 ? -21.374 -26.563 25.434 1.00 32.30 104 TRP A CA 1
ATOM 763 C C . TRP A 1 104 ? -21.236 -26.894 26.915 1.00 32.66 104 TRP A C 1
ATOM 764 O O . TRP A 1 104 ? -21.490 -26.050 27.776 1.00 32.65 104 TRP A O 1
ATOM 775 N N . SER A 1 105 ? -20.824 -28.126 27.197 1.00 33.02 105 SER A N 1
ATOM 776 C CA . SER A 1 105 ? -20.671 -28.610 28.569 1.00 33.22 105 SER A CA 1
ATOM 777 C C . SER A 1 105 ? -19.409 -29.454 28.709 1.00 33.03 105 SER A C 1
ATOM 778 O O . SER A 1 105 ? -19.134 -30.325 27.883 1.00 33.02 105 SER A O 1
ATOM 781 N N . LEU A 1 106 ? -18.655 -29.191 29.770 1.00 33.07 106 LEU A N 1
ATOM 782 C CA . LEU A 1 106 ? -17.422 -29.915 30.052 1.00 33.37 106 LEU A CA 1
ATOM 783 C C . LEU A 1 106 ? -17.705 -31.387 30.338 1.00 34.29 106 LEU A C 1
ATOM 784 O O . LEU A 1 106 ? -17.030 -32.272 29.808 1.00 34.82 106 LEU A O 1
ATOM 789 N N . GLU A 1 107 ? -18.702 -31.636 31.182 1.00 34.98 107 GLU A N 1
ATOM 790 C CA . GLU A 1 107 ? -19.087 -32.997 31.560 1.00 35.91 107 GLU A CA 1
ATOM 791 C C . GLU A 1 107 ? -19.963 -33.647 30.491 1.00 36.65 107 GLU A C 1
ATOM 792 O O . GLU A 1 107 ? -20.155 -34.864 30.493 1.00 37.65 107 GLU A O 1
ATOM 794 N N . GLY B 1 2 ? -14.974 -14.181 40.846 1.00 26.96 2 GLY B N 1
ATOM 795 C CA . GLY B 1 2 ? -16.279 -14.429 40.162 1.00 26.58 2 GLY B CA 1
ATOM 796 C C . GLY B 1 2 ? -16.322 -15.764 39.437 1.00 26.30 2 GLY B C 1
ATOM 797 O O . GLY B 1 2 ? -15.281 -16.353 39.128 1.00 26.30 2 GLY B O 1
ATOM 798 N N . ASP B 1 3 ? -17.536 -16.229 39.158 1.00 25.45 3 ASP B N 1
ATOM 799 C CA . ASP B 1 3 ? -17.750 -17.533 38.531 1.00 25.11 3 ASP B CA 1
ATOM 800 C C . ASP B 1 3 ? -18.241 -17.436 37.086 1.00 24.89 3 ASP B C 1
ATOM 801 O O . ASP B 1 3 ? -18.432 -18.460 36.427 1.00 24.59 3 ASP B O 1
ATOM 806 N N . THR B 1 4 ? -18.429 -16.213 36.594 1.00 24.48 4 THR B N 1
ATOM 807 C CA . THR B 1 4 ? -19.095 -15.995 35.311 1.00 24.27 4 THR B CA 1
ATOM 808 C C . THR B 1 4 ? -18.352 -15.025 34.391 1.00 24.34 4 THR B C 1
ATOM 809 O O . THR B 1 4 ? -17.861 -13.985 34.830 1.00 24.18 4 THR B O 1
ATOM 813 N N . LEU B 1 5 ? -18.282 -15.392 33.113 1.00 24.25 5 LEU B N 1
ATOM 814 C CA . LEU B 1 5 ? -17.894 -14.477 32.045 1.00 24.40 5 LEU B CA 1
ATOM 815 C C . LEU B 1 5 ? -19.059 -14.383 31.072 1.00 24.50 5 LEU B C 1
ATOM 816 O O . LEU B 1 5 ? -19.555 -15.400 30.591 1.00 24.74 5 LEU B O 1
ATOM 821 N N . THR B 1 6 ? -19.495 -13.158 30.797 1.00 24.46 6 THR B N 1
ATOM 822 C CA . THR B 1 6 ? -20.611 -12.904 29.886 1.00 24.27 6 THR B CA 1
ATOM 823 C C . THR B 1 6 ? -20.089 -12.517 28.501 1.00 24.12 6 THR B C 1
ATOM 824 O O . THR B 1 6 ? -18.886 -12.340 28.314 1.00 24.03 6 THR B O 1
ATOM 828 N N . ALA B 1 7 ? -20.999 -12.403 27.538 1.00 23.91 7 ALA B N 1
ATOM 829 C CA . ALA B 1 7 ? -20.641 -12.171 26.135 1.00 23.98 7 ALA B CA 1
ATOM 830 C C . ALA B 1 7 ? -19.640 -11.030 25.964 1.00 23.87 7 ALA B C 1
ATOM 831 O O . ALA B 1 7 ? -19.885 -9.906 26.396 1.00 24.34 7 ALA B O 1
ATOM 833 N N . GLY B 1 8 ? -18.511 -11.333 25.332 1.00 23.70 8 GLY B N 1
ATOM 834 C CA . GLY B 1 8 ? -17.462 -10.344 25.091 1.00 23.53 8 GLY B CA 1
ATOM 835 C C . GLY B 1 8 ? -16.360 -10.316 26.137 1.00 23.34 8 GLY B C 1
ATOM 836 O O . GLY B 1 8 ? -15.335 -9.672 25.932 1.00 23.23 8 GLY B O 1
ATOM 837 N N . GLN B 1 9 ? -16.559 -11.004 27.259 1.00 23.46 9 GLN B N 1
ATOM 838 C CA . GLN B 1 9 ? -15.552 -11.033 28.327 1.00 23.56 9 GLN B CA 1
ATOM 839 C C . GLN B 1 9 ? -14.399 -11.969 28.002 1.00 23.62 9 GLN B C 1
ATOM 840 O O . GLN B 1 9 ? -14.449 -12.725 27.033 1.00 23.83 9 GLN B O 1
ATOM 846 N N . LYS B 1 10 ? -13.360 -11.908 28.827 1.00 24.03 10 LYS B N 1
ATOM 847 C CA . LYS B 1 10 ? -12.200 -12.772 28.667 1.00 24.35 10 LYS B CA 1
ATOM 848 C C . LYS B 1 10 ? -11.437 -12.972 29.966 1.00 24.76 10 LYS B C 1
ATOM 849 O O . LYS B 1 10 ? -11.452 -12.112 30.847 1.00 24.81 10 LYS B O 1
ATOM 855 N N . LEU B 1 11 ? -10.784 -14.126 30.074 1.00 25.14 11 LEU B N 1
ATOM 856 C CA . LEU B 1 11 ? -9.686 -14.307 31.014 1.00 25.57 11 LEU B CA 1
ATOM 857 C C . LEU B 1 11 ? -8.420 -13.918 30.277 1.00 26.22 11 LEU B C 1
ATOM 858 O O . LEU B 1 11 ? -8.202 -14.352 29.150 1.00 26.46 11 LEU B O 1
ATOM 863 N N . GLU B 1 12 ? -7.600 -13.086 30.904 1.00 27.44 12 GLU B N 1
ATOM 864 C CA . GLU B 1 12 ? -6.271 -12.775 30.385 1.00 28.22 12 GLU B CA 1
ATOM 865 C C . GLU B 1 12 ? -5.265 -13.651 31.128 1.00 28.44 12 GLU B C 1
ATOM 866 O O . GLU B 1 12 ? -5.652 -14.423 32.008 1.00 28.15 12 GLU B O 1
ATOM 872 N N . ARG B 1 13 ? -3.988 -13.551 30.765 1.00 29.03 13 ARG B N 1
ATOM 873 C CA . ARG B 1 13 ? -2.942 -14.372 31.387 1.00 29.46 13 ARG B CA 1
ATOM 874 C C . ARG B 1 13 ? -2.892 -14.168 32.894 1.00 28.81 13 ARG B C 1
ATOM 875 O O . ARG B 1 13 ? -2.700 -13.050 33.366 1.00 28.78 13 ARG B O 1
ATOM 883 N N . GLY B 1 14 ? -3.059 -15.257 33.639 1.00 28.47 14 GLY B N 1
ATOM 884 C CA . GLY B 1 14 ? -3.116 -15.205 35.102 1.00 28.08 14 GLY B CA 1
ATOM 885 C C . GLY B 1 14 ? -4.517 -14.974 35.645 1.00 28.25 14 GLY B C 1
ATOM 886 O O . GLY B 1 14 ? -4.728 -15.000 36.858 1.00 28.85 14 GLY B O 1
ATOM 887 N N . GLY B 1 15 ? -5.476 -14.747 34.748 1.00 27.98 15 GLY B N 1
ATOM 888 C CA . GLY B 1 15 ? -6.864 -14.504 35.130 1.00 27.86 15 GLY B CA 1
ATOM 889 C C . GLY B 1 15 ? -7.556 -15.796 35.513 1.00 27.92 15 GLY B C 1
ATOM 890 O O . GLY B 1 15 ? -7.258 -16.857 34.958 1.00 27.83 15 GLY B O 1
ATOM 891 N N . SER B 1 16 ? -8.484 -15.705 36.462 1.00 27.69 16 SER B N 1
ATOM 892 C CA . SER B 1 16 ? -9.163 -16.885 36.988 1.00 27.53 16 SER B CA 1
ATOM 893 C C . SER B 1 16 ? -10.662 -16.676 37.128 1.00 27.44 16 SER B C 1
ATOM 894 O O . SER B 1 16 ? -11.122 -15.576 37.437 1.00 26.90 16 SER B O 1
ATOM 897 N N . LEU B 1 17 ? -11.412 -17.744 36.868 1.00 27.10 17 LEU B N 1
ATOM 898 C CA . LEU B 1 17 ? -12.769 -17.884 37.377 1.00 27.04 17 LEU B CA 1
ATOM 899 C C . LEU B 1 17 ? -12.705 -18.812 38.576 1.00 27.24 17 LEU B C 1
ATOM 900 O O . LEU 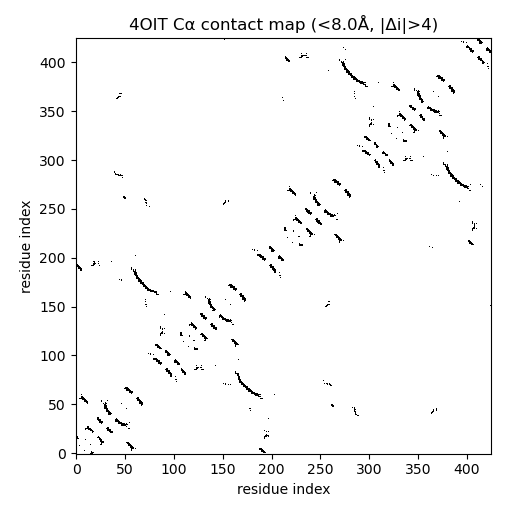B 1 17 ? -11.871 -19.718 38.620 1.00 27.41 17 LEU B O 1
ATOM 905 N N . GLN B 1 18 ? -13.572 -18.572 39.554 1.00 27.34 18 GLN B N 1
ATOM 906 C CA . GLN B 1 18 ? -13.716 -19.482 40.686 1.00 27.45 18 GLN B CA 1
ATOM 907 C C . GLN B 1 18 ? -15.186 -19.725 40.992 1.00 27.54 18 GLN B C 1
ATOM 908 O O . GLN B 1 18 ? -16.004 -18.804 40.934 1.00 27.61 18 GLN B O 1
ATOM 914 N N . SER B 1 19 ? -15.508 -20.971 41.323 1.00 27.79 19 SER B N 1
ATOM 915 C CA . SER B 1 19 ? -16.864 -21.344 41.711 1.00 28.40 19 SER B CA 1
ATOM 916 C C . SER B 1 19 ? -17.251 -20.635 43.008 1.00 28.64 19 SER B C 1
ATOM 917 O O . SER B 1 19 ? -16.386 -20.309 43.827 1.00 28.56 19 SER B O 1
ATOM 920 N N . GLY B 1 20 ? -18.548 -20.393 43.180 1.00 28.67 20 GLY B N 1
ATOM 921 C CA . GLY B 1 20 ? -19.070 -19.717 44.375 1.00 28.90 20 GLY B CA 1
ATOM 922 C C . GLY B 1 20 ? -18.596 -20.323 45.688 1.00 29.18 20 GLY B C 1
ATOM 923 O O . GLY B 1 20 ? -18.244 -19.602 46.620 1.00 28.88 20 GLY B O 1
ATOM 924 N N . ASN B 1 21 ? -18.565 -21.653 45.745 1.00 29.79 21 ASN B N 1
ATOM 925 C CA . ASN B 1 21 ? -18.132 -22.384 46.948 1.00 30.40 21 ASN B CA 1
ATOM 926 C C . ASN B 1 21 ? -16.624 -22.317 47.260 1.00 30.40 21 ASN B C 1
ATOM 927 O O . ASN B 1 21 ? -16.185 -22.820 48.296 1.00 30.53 21 ASN B O 1
ATOM 932 N N . GLY B 1 22 ? -15.842 -21.722 46.361 1.00 30.06 22 GLY B N 1
ATOM 933 C CA . GLY B 1 22 ? -14.392 -21.590 46.542 1.00 29.99 22 GLY B CA 1
ATOM 934 C C . GLY B 1 22 ? -13.591 -22.872 46.345 1.00 29.79 22 GLY B C 1
ATOM 935 O O . GLY B 1 22 ? -12.400 -22.912 46.647 1.00 29.42 22 GLY B O 1
ATOM 936 N N . ALA B 1 23 ? -14.237 -23.908 45.816 1.00 29.88 23 ALA B N 1
ATOM 937 C CA . ALA B 1 23 ? -13.625 -25.234 45.682 1.00 30.04 23 ALA B CA 1
ATOM 938 C C . ALA B 1 23 ? -13.005 -25.477 44.304 1.00 30.13 23 ALA B C 1
ATOM 939 O O . ALA B 1 23 ? -12.067 -26.265 44.176 1.00 29.97 23 ALA B O 1
ATOM 941 N N . TYR B 1 24 ? -13.537 -24.815 43.278 1.00 30.35 24 TYR B N 1
ATOM 942 C CA . TYR B 1 24 ? -13.081 -25.023 41.902 1.00 30.40 24 TYR B CA 1
ATOM 943 C C . TYR B 1 24 ? -12.583 -23.720 41.283 1.00 29.74 24 TYR B C 1
ATOM 944 O O . TYR B 1 24 ? -13.237 -22.684 41.400 1.00 29.74 24 TYR B O 1
ATOM 953 N N . THR B 1 25 ? -11.429 -23.788 40.622 1.00 28.85 25 THR B N 1
ATOM 954 C CA . THR B 1 25 ? -10.768 -22.603 40.063 1.00 28.61 25 THR B CA 1
ATOM 955 C C . THR B 1 25 ? -10.310 -22.856 38.627 1.00 28.04 25 THR B C 1
ATOM 956 O O . THR B 1 25 ? -9.452 -23.708 38.386 1.00 28.34 25 THR B O 1
ATOM 960 N N . LEU B 1 26 ? -10.888 -22.114 37.684 1.00 27.56 26 LEU B N 1
ATOM 961 C CA . LEU B 1 26 ? -10.493 -22.178 36.271 1.00 26.75 26 LEU B CA 1
ATOM 962 C C . LEU B 1 26 ? -9.524 -21.035 35.960 1.00 26.48 26 LEU B C 1
ATOM 963 O O . LEU B 1 26 ? -9.905 -19.865 36.004 1.00 26.43 26 LEU B O 1
ATOM 968 N N . THR B 1 27 ? -8.281 -21.382 35.633 1.00 25.94 27 THR B N 1
ATOM 969 C CA . THR B 1 27 ? -7.212 -20.397 35.453 1.00 25.39 27 THR B CA 1
ATOM 970 C C . THR B 1 27 ? -6.535 -20.527 34.093 1.00 25.28 27 THR B C 1
ATOM 971 O O . THR B 1 27 ? -6.060 -21.605 33.727 1.00 24.86 27 THR B O 1
ATOM 975 N N . LEU B 1 28 ? -6.495 -19.425 33.347 1.00 25.26 28 LEU B N 1
ATOM 976 C CA . LEU B 1 28 ? -5.631 -19.332 32.176 1.00 25.28 28 LEU B CA 1
ATOM 977 C C . LEU B 1 28 ? -4.232 -18.994 32.673 1.00 25.49 28 LEU B C 1
ATOM 978 O O . LEU B 1 28 ? -3.973 -17.873 33.118 1.00 25.76 28 LEU B O 1
ATOM 983 N N . GLN B 1 29 ? -3.340 -19.977 32.604 1.00 25.14 29 GLN B N 1
ATOM 984 C CA . GLN B 1 29 ? -1.997 -19.851 33.162 1.00 25.03 29 GLN B CA 1
ATOM 985 C C . GLN B 1 29 ? -1.058 -19.105 32.213 1.00 24.76 29 GLN B C 1
ATOM 986 O O . GLN B 1 29 ? -1.417 -18.797 31.074 1.00 24.33 29 GLN B O 1
ATOM 992 N N . ASP B 1 30 ? 0.145 -18.821 32.707 1.00 24.56 30 ASP B N 1
ATOM 993 C CA . ASP B 1 30 ? 1.202 -18.182 31.916 1.00 24.34 30 ASP B CA 1
ATOM 994 C C . ASP B 1 30 ? 1.771 -19.082 30.817 1.00 23.57 30 ASP B C 1
ATOM 995 O O . ASP B 1 30 ? 2.271 -18.582 29.808 1.00 23.13 30 ASP B O 1
ATOM 1000 N N . ASP B 1 31 ? 1.702 -20.398 31.013 1.00 22.99 31 ASP B N 1
ATOM 1001 C CA . ASP B 1 31 ? 2.201 -21.356 30.014 1.00 22.78 31 ASP B CA 1
ATOM 1002 C C . ASP B 1 31 ? 1.214 -21.601 28.860 1.00 22.60 31 ASP B C 1
ATOM 1003 O O . ASP B 1 31 ? 1.499 -22.381 27.956 1.00 22.50 31 ASP B O 1
ATOM 1008 N N . GLY B 1 32 ? 0.055 -20.947 28.908 1.00 22.53 32 GLY B N 1
ATOM 1009 C CA . GLY B 1 32 ? -0.934 -21.024 27.835 1.00 22.51 32 GLY B CA 1
ATOM 1010 C C . GLY B 1 32 ? -2.063 -22.002 28.103 1.00 22.25 32 GLY B C 1
ATOM 1011 O O . GLY B 1 32 ? -3.070 -21.997 27.395 1.00 22.08 32 GLY B O 1
ATOM 1012 N N . ASN B 1 33 ? -1.903 -22.844 29.121 1.00 22.21 33 ASN B N 1
ATOM 1013 C CA . ASN B 1 33 ? -2.900 -23.860 29.435 1.00 22.37 33 ASN B CA 1
ATOM 1014 C C . ASN B 1 33 ? -4.052 -23.282 30.253 1.00 22.61 33 ASN B C 1
ATOM 1015 O O . ASN B 1 33 ? -3.833 -22.600 31.255 1.00 22.27 33 ASN B O 1
ATOM 1020 N N . LEU B 1 34 ? -5.276 -23.542 29.802 1.00 23.12 34 LEU B N 1
ATOM 1021 C CA . LEU B 1 34 ? -6.471 -23.217 30.570 1.00 23.56 34 LEU B CA 1
ATOM 1022 C C . LEU B 1 34 ? -6.776 -24.405 31.473 1.00 24.23 34 LEU B C 1
ATOM 1023 O O . LEU B 1 34 ? -7.235 -25.442 31.002 1.00 24.14 34 LEU B O 1
ATOM 1028 N N . VAL B 1 35 ? -6.529 -24.244 32.769 1.00 25.41 35 VAL B N 1
ATOM 1029 C CA . VAL B 1 35 ? -6.596 -25.359 33.712 1.00 25.86 35 VAL B CA 1
ATOM 1030 C C . VAL B 1 35 ? -7.718 -25.188 34.736 1.00 26.39 35 VAL B C 1
ATOM 1031 O O . VAL B 1 35 ? -7.865 -24.127 35.343 1.00 26.61 35 VAL B O 1
ATOM 1035 N N . LEU B 1 36 ? -8.499 -26.251 34.915 1.00 26.74 36 LEU B N 1
ATOM 1036 C CA . LEU B 1 36 ? -9.512 -26.324 35.962 1.00 27.15 36 LEU B CA 1
ATOM 1037 C C . LEU B 1 36 ? -8.946 -27.085 37.159 1.00 27.45 36 LEU B C 1
ATOM 1038 O O . LEU B 1 36 ? -8.626 -28.269 37.051 1.00 26.88 36 LEU B O 1
ATOM 1043 N N . TYR B 1 37 ? -8.824 -26.395 38.291 1.00 28.24 37 TYR B N 1
ATOM 1044 C CA . TYR B 1 37 ? -8.341 -27.003 39.531 1.00 29.15 37 TYR B CA 1
ATOM 1045 C C . TYR B 1 37 ? -9.487 -27.249 40.512 1.00 30.44 37 TYR B C 1
ATOM 1046 O O . TYR B 1 37 ? -10.360 -26.400 40.689 1.00 29.99 37 TYR B O 1
ATOM 1055 N N . ALA B 1 38 ? -9.479 -28.431 41.122 1.00 32.21 38 ALA B N 1
ATOM 1056 C CA . ALA B 1 38 ? -10.373 -28.761 42.232 1.00 33.90 38 ALA B CA 1
ATOM 1057 C C . ALA B 1 38 ? -9.489 -29.013 43.442 1.00 35.39 38 ALA 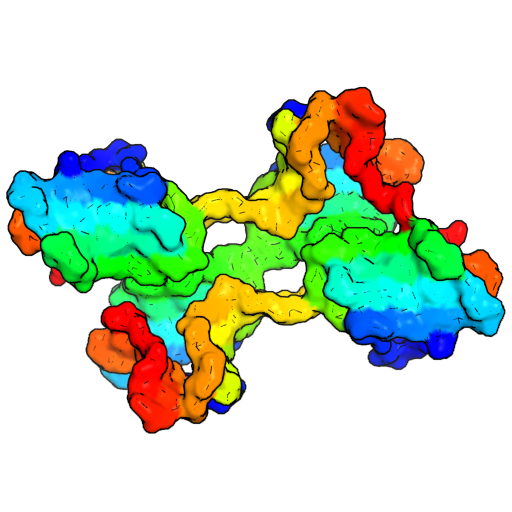B C 1
ATOM 1058 O O . ALA B 1 38 ? -8.885 -30.080 43.572 1.00 35.85 38 ALA B O 1
ATOM 1060 N N . ARG B 1 39 ? -9.410 -28.020 44.320 1.00 37.21 39 ARG B N 1
ATOM 1061 C CA . ARG B 1 39 ? -8.377 -27.992 45.351 1.00 38.61 39 ARG B CA 1
ATOM 1062 C C . ARG B 1 39 ? -7.061 -27.628 44.687 1.00 39.30 39 ARG B C 1
ATOM 1063 O O . ARG B 1 39 ? -6.957 -26.576 44.055 1.00 38.91 39 ARG B O 1
ATOM 1064 N N . ASP B 1 40 ? -6.064 -28.500 44.822 1.00 40.66 40 ASP B N 1
ATOM 1065 C CA . ASP B 1 40 ? -4.766 -28.336 44.146 1.00 41.49 40 ASP B CA 1
ATOM 1066 C C . ASP B 1 40 ? -4.501 -29.434 43.112 1.00 40.84 40 ASP B C 1
ATOM 1067 O O . ASP B 1 40 ? -3.376 -29.581 42.623 1.00 41.47 40 ASP B O 1
ATOM 1072 N N . LYS B 1 41 ? -5.539 -30.201 42.788 1.00 39.09 41 LYS B N 1
ATOM 1073 C CA . LYS B 1 41 ? -5.448 -31.251 41.785 1.00 37.65 41 LYS B CA 1
ATOM 1074 C C . LYS B 1 41 ? -6.086 -30.779 40.485 1.00 36.30 41 LYS B C 1
ATOM 1075 O O . LYS B 1 41 ? -7.234 -30.332 40.478 1.00 35.79 41 LYS B O 1
ATOM 1077 N N . ALA B 1 42 ? -5.333 -30.876 39.391 1.00 35.03 42 ALA B N 1
ATOM 1078 C CA . ALA B 1 42 ? -5.847 -30.560 38.062 1.00 34.07 42 ALA B CA 1
ATOM 1079 C C . ALA B 1 42 ? -6.797 -31.665 37.611 1.00 33.08 42 ALA B C 1
ATOM 1080 O O . ALA B 1 42 ? -6.407 -32.828 37.522 1.00 33.00 42 ALA B O 1
ATOM 1082 N N . VAL B 1 43 ? -8.044 -31.295 37.339 1.00 32.31 43 VAL B N 1
ATOM 1083 C CA . VAL B 1 43 ? -9.070 -32.263 36.918 1.00 31.85 43 VAL B CA 1
ATOM 1084 C C . VAL B 1 43 ? -9.410 -32.165 35.429 1.00 30.68 43 VAL B C 1
ATOM 1085 O O . VAL B 1 43 ? -10.056 -33.054 34.874 1.00 30.43 43 VAL B O 1
ATOM 1089 N N . TRP B 1 44 ? -8.976 -31.079 34.796 1.00 29.46 44 TRP B N 1
ATOM 1090 C CA . TRP B 1 44 ? -9.197 -30.856 33.369 1.00 28.76 44 TRP B CA 1
ATOM 1091 C C . TRP B 1 44 ? -8.357 -29.685 32.883 1.00 27.77 44 TRP B C 1
ATOM 1092 O O . TRP B 1 44 ? -8.062 -28.756 33.639 1.00 27.34 44 TRP B O 1
ATOM 1103 N N . SER B 1 45 ? -7.969 -29.747 31.615 1.00 26.53 45 SER B N 1
ATOM 1104 C CA . SER B 1 45 ? -7.318 -28.624 30.957 1.00 25.57 45 SER B CA 1
ATOM 1105 C C . SER B 1 45 ? -7.517 -28.725 29.455 1.00 24.86 45 SER B C 1
ATOM 1106 O O . SER B 1 45 ? -7.867 -29.785 28.940 1.00 25.22 45 SER B O 1
ATOM 1109 N N . THR B 1 46 ? -7.294 -27.611 28.766 1.00 23.96 46 THR B N 1
ATOM 1110 C CA . THR B 1 46 ? -7.354 -27.565 27.301 1.00 23.19 46 THR B CA 1
ATOM 1111 C C . THR B 1 46 ? -6.112 -28.170 26.640 1.00 22.79 46 THR B C 1
ATOM 1112 O O . THR B 1 46 ? -6.085 -28.359 25.421 1.00 22.78 46 THR B O 1
ATOM 1116 N N . GLY B 1 47 ? -5.083 -28.445 27.438 1.00 22.36 47 GLY B N 1
ATOM 1117 C CA . GLY B 1 47 ? -3.848 -29.043 26.940 1.00 22.11 47 GLY B CA 1
ATOM 1118 C C . GLY B 1 47 ? -3.096 -28.132 25.990 1.00 21.81 47 GLY B C 1
ATOM 1119 O O . GLY B 1 47 ? -2.396 -28.603 25.098 1.00 22.15 47 GLY B O 1
ATOM 1120 N N . THR B 1 48 ? -3.235 -26.825 26.194 1.00 21.69 48 THR B N 1
ATOM 1121 C CA . THR B 1 48 ? -2.628 -25.824 25.313 1.00 21.50 48 THR B CA 1
ATOM 1122 C C . THR B 1 48 ? -1.319 -25.269 25.881 1.00 21.70 48 THR B C 1
ATOM 1123 O O . THR B 1 48 ? -0.850 -24.212 25.456 1.00 21.67 48 THR B O 1
ATOM 1127 N N . ASN B 1 49 ? -0.737 -25.987 26.842 1.00 22.02 49 ASN B N 1
ATOM 1128 C CA . ASN B 1 49 ? 0.579 -25.643 27.391 1.00 22.27 49 ASN B CA 1
ATOM 1129 C C . ASN B 1 49 ? 1.669 -25.607 26.322 1.00 22.14 49 ASN B C 1
ATOM 1130 O O . ASN B 1 49 ? 1.896 -26.595 25.628 1.00 22.69 49 ASN B O 1
ATOM 1135 N N . GLY B 1 50 ? 2.339 -24.463 26.204 1.00 22.21 50 GLY B N 1
ATOM 1136 C CA . GLY B 1 50 ? 3.383 -24.256 25.194 1.00 22.28 50 GLY B CA 1
ATOM 1137 C C . GLY B 1 50 ? 2.886 -23.696 23.868 1.00 22.64 50 GLY B C 1
ATOM 1138 O O . GLY B 1 50 ? 3.662 -23.564 22.922 1.00 22.46 50 GLY B O 1
ATOM 1139 N N . GLN B 1 51 ? 1.602 -23.343 23.802 1.00 23.18 51 GLN B N 1
ATOM 1140 C CA . GLN B 1 51 ? 0.991 -22.868 22.552 1.00 23.77 51 GLN B CA 1
ATOM 1141 C C . GLN B 1 51 ? 0.729 -21.354 22.538 1.00 24.32 51 GLN B C 1
ATOM 1142 O O . GLN B 1 51 ? -0.056 -20.866 21.726 1.00 24.92 51 GLN B O 1
ATOM 1148 N N . ASP B 1 52 ? 1.384 -20.626 23.440 1.00 25.11 52 ASP B N 1
ATOM 1149 C CA . ASP B 1 52 ? 1.380 -19.152 23.448 1.00 25.71 52 ASP B CA 1
ATOM 1150 C C . ASP B 1 52 ? -0.003 -18.503 23.601 1.00 26.15 52 ASP B C 1
ATOM 1151 O O . ASP B 1 52 ? -0.215 -17.377 23.142 1.00 26.00 52 ASP B O 1
ATOM 1156 N N . VAL B 1 53 ? -0.931 -19.200 24.250 1.00 26.36 53 VAL B N 1
ATOM 1157 C CA . VAL B 1 53 ? -2.268 -18.657 24.480 1.00 26.44 53 VAL B CA 1
ATOM 1158 C C . VAL B 1 53 ? -2.155 -17.516 25.488 1.00 26.54 53 VAL B C 1
ATOM 1159 O O . VAL B 1 53 ? -1.598 -17.699 26.568 1.00 26.76 53 VAL B O 1
ATOM 1163 N N . VAL B 1 54 ? -2.672 -16.343 25.124 1.00 26.88 54 VAL B N 1
ATOM 1164 C CA . VAL B 1 54 ? -2.608 -15.158 25.998 1.00 27.07 54 VAL B CA 1
ATOM 1165 C C . VAL B 1 54 ? -3.969 -14.637 26.466 1.00 27.21 54 VAL B C 1
ATOM 1166 O O . VAL B 1 54 ? -4.034 -13.803 27.370 1.00 27.25 54 VAL B O 1
ATOM 1170 N N . ARG B 1 55 ? -5.047 -15.108 25.848 1.00 27.59 55 ARG B N 1
ATOM 1171 C CA . ARG B 1 55 ? -6.390 -14.818 26.344 1.00 27.66 55 ARG B CA 1
ATOM 1172 C C . ARG B 1 55 ? -7.373 -15.917 25.971 1.00 27.28 55 ARG B C 1
ATOM 1173 O O . ARG B 1 55 ? -7.150 -16.679 25.028 1.00 27.16 55 ARG B O 1
ATOM 1181 N N . ALA B 1 56 ? -8.460 -15.980 26.732 1.00 27.03 56 ALA B N 1
ATOM 1182 C CA . ALA B 1 56 ? -9.543 -16.921 26.494 1.00 26.88 56 ALA B CA 1
ATOM 1183 C C . ALA B 1 56 ? -10.849 -16.150 26.595 1.00 26.97 56 ALA B C 1
ATOM 1184 O O . ALA B 1 56 ? -11.361 -15.924 27.693 1.00 27.06 56 ALA B O 1
ATOM 1186 N N . GLU B 1 57 ? -11.378 -15.733 25.449 1.00 26.92 57 GLU B N 1
ATOM 1187 C CA . GLU B 1 57 ? -12.539 -14.847 25.431 1.00 27.18 57 GLU B CA 1
ATOM 1188 C C . GLU B 1 57 ? -13.836 -15.534 25.014 1.00 26.47 57 GLU B C 1
ATOM 1189 O O . GLU B 1 57 ? -13.880 -16.287 24.038 1.00 25.85 57 GLU B O 1
ATOM 1195 N N . VAL B 1 58 ? -14.879 -15.268 25.796 1.00 25.87 58 VAL B N 1
ATOM 1196 C CA . VAL B 1 58 ? -16.241 -15.662 25.474 1.00 25.57 58 VAL B CA 1
ATOM 1197 C C . VAL B 1 58 ? -16.758 -14.595 24.519 1.00 25.61 58 VAL B C 1
ATOM 1198 O O . VAL B 1 58 ? -17.050 -13.476 24.937 1.00 25.60 58 VAL B O 1
ATOM 1202 N N . GLN B 1 59 ? -16.853 -14.940 23.239 1.00 25.80 59 GLN B N 1
ATOM 1203 C CA . GLN B 1 59 ? -17.148 -13.960 22.194 1.00 25.82 59 GLN B CA 1
ATOM 1204 C C . GLN B 1 59 ? -18.637 -13.650 22.062 1.00 26.09 59 GLN B C 1
ATOM 1205 O O . GLN B 1 59 ? -19.496 -14.442 22.460 1.00 25.62 59 GLN B O 1
ATOM 1211 N N . THR B 1 60 ? -18.926 -12.491 21.475 1.00 26.24 60 THR B N 1
ATOM 1212 C CA . THR B 1 60 ? -20.305 -12.064 21.210 1.00 26.33 60 THR B CA 1
ATOM 1213 C C . THR B 1 60 ? -20.988 -12.920 20.139 1.00 25.90 60 THR B C 1
ATOM 1214 O O . THR B 1 60 ? -22.219 -12.954 20.067 1.00 25.63 60 THR B O 1
ATOM 1218 N N . ASP B 1 61 ? -20.190 -13.606 19.316 1.00 25.47 61 ASP B N 1
ATOM 1219 C CA . ASP B 1 61 ? -20.720 -14.550 18.319 1.00 25.10 61 ASP B CA 1
ATOM 1220 C C . ASP B 1 61 ? -21.079 -15.922 18.910 1.00 24.35 61 ASP B C 1
ATOM 1221 O O . ASP B 1 61 ? -21.514 -16.813 18.184 1.00 24.44 61 ASP B O 1
ATOM 1226 N N . GLY B 1 62 ? -20.883 -16.087 20.217 1.00 23.91 62 GLY B N 1
ATOM 1227 C CA . GLY B 1 62 ? -21.300 -17.298 20.935 1.00 23.36 62 GLY B CA 1
ATOM 1228 C C . GLY B 1 62 ? -20.210 -18.343 21.126 1.00 22.82 62 GLY B C 1
ATOM 1229 O O . GLY B 1 62 ? -20.445 -19.384 21.738 1.00 22.23 62 GLY B O 1
ATOM 1230 N N . ASN B 1 63 ? -19.017 -18.058 20.612 1.00 22.42 63 ASN B N 1
ATOM 1231 C CA . ASN B 1 63 ? -17.915 -19.013 20.621 1.00 22.34 63 ASN B CA 1
ATOM 1232 C C . ASN B 1 63 ? -16.906 -18.660 21.710 1.00 22.19 63 ASN B C 1
ATOM 1233 O O . ASN B 1 63 ? -16.467 -17.514 21.803 1.00 22.18 63 ASN B O 1
ATOM 1238 N N . PHE B 1 64 ? -16.563 -19.639 22.541 1.00 22.09 64 PHE B N 1
ATOM 1239 C CA . PHE B 1 64 ? -15.516 -19.472 23.551 1.00 22.23 64 PHE B CA 1
ATOM 1240 C C . PHE B 1 64 ? -14.206 -19.986 22.960 1.00 22.22 64 PHE B C 1
ATOM 1241 O O . PHE B 1 64 ? -14.128 -21.131 22.527 1.00 22.61 64 PHE B O 1
ATOM 1249 N N . VAL B 1 65 ? -13.187 -19.129 22.944 1.00 21.84 65 VAL B N 1
ATOM 1250 C CA . VAL B 1 65 ? -11.992 -19.352 22.134 1.00 21.80 65 VAL B CA 1
ATOM 1251 C C . VAL B 1 65 ? -10.710 -18.945 22.856 1.00 21.94 65 VAL B C 1
ATOM 1252 O O . VAL B 1 65 ? -10.616 -17.843 23.390 1.00 21.80 65 VAL B O 1
ATOM 1256 N N . LEU B 1 66 ? -9.724 -19.838 22.846 1.00 22.09 66 LEU B N 1
ATOM 1257 C CA . LEU B 1 66 ? -8.373 -19.514 23.297 1.00 22.20 66 LEU B CA 1
ATOM 1258 C C . LEU B 1 66 ? -7.585 -18.958 22.117 1.00 22.25 66 LEU B C 1
ATOM 1259 O O . LEU B 1 66 ? -7.470 -19.618 21.083 1.00 22.56 66 LEU B O 1
ATOM 1264 N N . TYR B 1 67 ? -7.048 -17.750 22.273 1.00 21.94 67 TYR B N 1
ATOM 1265 C CA . TYR B 1 67 ? -6.241 -17.117 21.228 1.00 21.74 67 TYR B CA 1
ATOM 1266 C C . TYR B 1 67 ? -4.780 -17.043 21.633 1.00 21.91 67 TYR B C 1
ATOM 1267 O O . TYR B 1 67 ? -4.460 -16.901 22.812 1.00 21.90 67 TYR B O 1
ATOM 1276 N N . THR B 1 68 ? -3.900 -17.129 20.643 1.00 22.27 68 THR B N 1
ATOM 1277 C CA . THR B 1 68 ? -2.469 -16.975 20.869 1.00 22.61 68 THR B CA 1
ATOM 1278 C C . THR B 1 68 ? -2.108 -15.505 20.801 1.00 23.07 68 THR B C 1
ATOM 1279 O O . THR B 1 68 ? -2.909 -14.675 20.366 1.00 22.86 68 THR B O 1
ATOM 1283 N N . ALA B 1 69 ? -0.895 -15.192 21.236 1.00 23.90 69 ALA B N 1
ATOM 1284 C CA . ALA B 1 69 ? -0.351 -13.852 21.064 1.00 24.69 69 ALA B CA 1
ATOM 1285 C C . ALA B 1 69 ? 0.178 -13.721 19.650 1.00 25.40 69 ALA B C 1
ATOM 1286 O O . ALA B 1 69 ? 0.423 -14.721 18.969 1.00 25.65 69 ALA B O 1
ATOM 1288 N N . GLU B 1 70 ? 0.352 -12.483 19.211 1.00 26.14 70 GLU B N 1
ATOM 1289 C CA . GLU B 1 70 ? 1.062 -12.217 17.973 1.00 26.91 70 GLU B CA 1
ATOM 1290 C C . GLU B 1 70 ? 2.530 -12.489 18.251 1.00 26.67 70 GLU B C 1
ATOM 1291 O O . GLU B 1 70 ? 3.122 -11.869 19.135 1.00 26.95 70 GLU B O 1
ATOM 1297 N N . LYS B 1 71 ? 3.095 -13.444 17.522 1.00 26.48 71 LYS B N 1
ATOM 1298 C CA . LYS B 1 71 ? 4.472 -13.880 17.740 1.00 26.37 71 LYS B CA 1
ATOM 1299 C C . LYS B 1 71 ? 5.422 -13.127 16.811 1.00 25.92 71 LYS B C 1
ATOM 1300 O O . LYS B 1 71 ? 5.178 -13.056 15.604 1.00 25.52 71 LYS B O 1
ATOM 1306 N N . PRO B 1 72 ? 6.511 -12.562 17.367 1.00 25.26 72 PRO B N 1
ATOM 1307 C CA . PRO B 1 72 ? 7.519 -11.952 16.516 1.00 24.83 72 PRO B CA 1
ATOM 1308 C C . PRO B 1 72 ? 8.357 -13.027 15.831 1.00 24.15 72 PRO B C 1
ATOM 1309 O O . PRO B 1 72 ? 8.947 -13.866 16.508 1.00 24.38 72 PRO B O 1
ATOM 1313 N N . VAL B 1 73 ? 8.387 -13.002 14.502 1.00 23.19 73 VAL B N 1
ATOM 1314 C CA . VAL B 1 73 ? 9.128 -13.999 13.709 1.00 22.63 73 VAL B CA 1
ATOM 1315 C C . VAL B 1 73 ? 10.344 -13.423 12.971 1.00 22.21 73 VAL B C 1
ATOM 1316 O O . VAL B 1 73 ? 11.199 -14.172 12.503 1.00 22.22 73 VAL B O 1
ATOM 1320 N N . TRP B 1 74 ? 10.401 -12.100 12.848 1.00 21.76 74 TRP B N 1
ATOM 1321 C CA . TRP B 1 74 ? 11.597 -11.412 12.371 1.00 21.58 74 TRP B CA 1
ATOM 1322 C C . TRP B 1 74 ? 11.661 -10.015 12.966 1.00 21.88 74 TRP B C 1
ATOM 1323 O O . TRP B 1 74 ? 10.635 -9.370 13.186 1.00 21.46 74 TRP B O 1
ATOM 1334 N N . HIS B 1 75 ? 12.879 -9.554 13.221 1.00 22.51 75 HIS B N 1
ATOM 1335 C CA . HIS B 1 75 ? 13.097 -8.213 13.735 1.00 23.17 75 HIS B CA 1
ATOM 1336 C C . HIS B 1 75 ? 14.516 -7.723 13.457 1.00 23.93 75 HIS B C 1
ATOM 1337 O O . HIS B 1 75 ? 15.413 -8.499 13.121 1.00 23.99 75 HIS B O 1
ATOM 1344 N N . THR B 1 76 ? 14.698 -6.419 13.604 1.00 24.76 76 THR B N 1
ATOM 1345 C CA . THR B 1 76 ? 16.005 -5.791 13.395 1.00 25.63 76 THR B CA 1
ATOM 1346 C C . THR B 1 76 ? 16.845 -5.783 14.674 1.00 25.95 76 THR B C 1
ATOM 1347 O O . THR B 1 76 ? 18.047 -5.527 14.620 1.00 26.43 76 THR B O 1
ATOM 1351 N N . ASP B 1 77 ? 16.203 -6.057 15.810 1.00 26.42 77 ASP B N 1
ATOM 1352 C CA . ASP B 1 77 ? 16.869 -6.119 17.118 1.00 26.81 77 ASP B CA 1
ATOM 1353 C C . ASP B 1 77 ? 17.381 -4.739 17.553 1.00 26.62 77 ASP B C 1
ATOM 1354 O O . ASP B 1 77 ? 18.522 -4.591 17.995 1.00 26.74 77 ASP B O 1
ATOM 1359 N N . THR B 1 78 ? 16.513 -3.736 17.434 1.00 26.40 78 THR B N 1
ATOM 1360 C CA . THR B 1 78 ? 16.866 -2.347 17.740 1.00 26.04 78 THR B CA 1
ATOM 1361 C C . THR B 1 78 ? 15.890 -1.694 18.720 1.00 26.15 78 THR B C 1
ATOM 1362 O O . THR B 1 78 ? 15.573 -0.508 18.600 1.00 26.14 78 THR B O 1
ATOM 1366 N N . LYS B 1 79 ? 15.415 -2.469 19.690 1.00 26.28 79 LYS B N 1
ATOM 1367 C CA . LYS B 1 79 ? 14.664 -1.911 20.810 1.00 26.32 79 LYS B CA 1
ATOM 1368 C C . LYS B 1 79 ? 15.599 -0.998 21.598 1.00 25.98 79 LYS B C 1
ATOM 1369 O O . LYS B 1 79 ? 16.734 -1.371 21.888 1.00 25.37 79 LYS B O 1
ATOM 1375 N N . GLY B 1 80 ? 15.117 0.198 21.926 1.00 26.24 80 GLY B N 1
ATOM 1376 C CA . GLY B 1 80 ? 15.913 1.196 22.645 1.00 26.38 80 GLY B CA 1
ATOM 1377 C C . GLY B 1 80 ? 16.255 2.412 21.804 1.00 26.50 80 GLY B C 1
ATOM 1378 O O . GLY B 1 80 ? 16.479 3.500 22.339 1.00 27.05 80 GLY B O 1
ATOM 1379 N N . LYS B 1 81 ? 16.299 2.230 20.486 1.00 26.28 81 LYS B N 1
ATOM 1380 C CA . LYS B 1 81 ? 16.583 3.332 19.567 1.00 26.06 81 LYS B CA 1
ATOM 1381 C C . LYS B 1 81 ? 15.369 4.256 19.509 1.00 25.81 81 LYS B C 1
ATOM 1382 O O . LYS B 1 81 ? 14.227 3.796 19.585 1.00 25.55 81 LYS B O 1
ATOM 1388 N N . LYS B 1 82 ? 15.625 5.555 19.379 1.00 25.82 82 LYS B N 1
ATOM 1389 C CA . LYS B 1 82 ? 14.571 6.570 19.469 1.00 26.26 82 LYS B CA 1
ATOM 1390 C C . LYS B 1 82 ? 14.322 7.278 18.136 1.00 26.40 82 LYS B C 1
ATOM 1391 O O . LYS B 1 82 ? 15.223 7.398 17.304 1.00 26.04 82 LYS B O 1
ATOM 1393 N N . GLU B 1 83 ? 13.088 7.752 17.962 1.00 26.55 83 GLU B N 1
ATOM 1394 C CA . GLU B 1 83 ? 12.651 8.445 16.741 1.00 27.14 83 GLU B CA 1
ATOM 1395 C C . GLU B 1 83 ? 12.997 7.671 15.468 1.00 27.09 83 GLU B C 1
ATOM 1396 O O . GLU B 1 83 ? 13.532 8.234 14.511 1.00 27.33 83 GLU B O 1
ATOM 1402 N N . VAL B 1 84 ? 12.686 6.378 15.467 1.00 26.84 84 VAL B N 1
ATOM 1403 C CA . VAL B 1 84 ? 13.056 5.509 14.350 1.00 26.41 84 VAL B CA 1
ATOM 1404 C C . VAL B 1 84 ? 12.097 5.631 13.170 1.00 26.25 84 VAL B C 1
ATOM 1405 O O . VAL B 1 84 ? 10.886 5.794 13.343 1.00 25.94 84 VAL B O 1
ATOM 1409 N N . LYS B 1 85 ? 12.667 5.548 11.973 1.00 26.26 85 LYS B N 1
ATOM 1410 C CA . LYS B 1 85 ? 11.899 5.460 10.740 1.00 26.27 85 LYS B CA 1
ATOM 1411 C C . LYS B 1 85 ? 12.614 4.543 9.752 1.00 25.75 85 LYS B C 1
ATOM 1412 O O . LYS B 1 85 ? 13.843 4.548 9.664 1.00 25.92 85 LYS B O 1
ATOM 1418 N N . LEU B 1 86 ? 11.835 3.749 9.026 1.00 25.07 86 LEU B N 1
ATOM 1419 C CA . LEU B 1 86 ? 12.370 2.851 8.007 1.00 24.83 86 LEU B CA 1
ATOM 1420 C C . LEU B 1 86 ? 12.246 3.512 6.641 1.00 24.39 86 LEU B C 1
ATOM 1421 O O . LEU B 1 86 ? 11.158 3.926 6.249 1.00 23.92 86 LEU B O 1
ATOM 1426 N N . VAL B 1 87 ? 13.361 3.599 5.921 1.00 24.21 87 VAL B N 1
ATOM 1427 C CA . VAL B 1 87 ? 13.400 4.283 4.629 1.00 24.06 87 VAL B CA 1
ATOM 1428 C C . VAL B 1 87 ? 13.933 3.356 3.546 1.00 24.18 87 VAL B C 1
ATOM 1429 O O . VAL B 1 87 ? 15.043 2.831 3.663 1.00 24.21 87 VAL B O 1
ATOM 1433 N N . LEU B 1 88 ? 13.129 3.156 2.503 1.00 24.14 88 LEU B N 1
ATOM 1434 C CA . LEU B 1 88 ? 13.573 2.487 1.282 1.00 24.36 88 LEU B CA 1
ATOM 1435 C C . LEU B 1 88 ? 14.081 3.570 0.332 1.00 24.97 88 LEU B C 1
ATOM 1436 O O . LEU B 1 88 ? 13.297 4.362 -0.192 1.00 25.25 88 LEU B O 1
ATOM 1441 N N . GLN B 1 89 ? 15.394 3.596 0.117 1.00 25.62 89 GLN B N 1
ATOM 1442 C CA . GLN B 1 89 ? 16.055 4.714 -0.564 1.00 25.85 89 GLN B CA 1
ATOM 1443 C C . GLN B 1 89 ? 16.202 4.494 -2.067 1.00 26.43 89 GLN B C 1
ATOM 1444 O O . GLN B 1 89 ? 16.100 3.371 -2.557 1.00 26.59 89 GLN B O 1
ATOM 1450 N N . ASP B 1 90 ? 16.470 5.582 -2.785 1.00 27.16 90 ASP B N 1
ATOM 1451 C CA . ASP B 1 90 ? 16.677 5.535 -4.238 1.00 27.67 90 ASP B CA 1
ATOM 1452 C C . ASP B 1 90 ? 17.989 4.842 -4.641 1.00 27.39 90 ASP B C 1
ATOM 1453 O O . ASP B 1 90 ? 18.146 4.452 -5.796 1.00 27.57 90 ASP B O 1
ATOM 1458 N N . ASP B 1 91 ? 18.925 4.697 -3.701 1.00 27.04 91 ASP B N 1
ATOM 1459 C CA . ASP B 1 91 ? 20.153 3.917 -3.941 1.00 27.03 91 ASP B CA 1
ATOM 1460 C C . ASP B 1 91 ? 19.969 2.409 -3.685 1.00 26.81 91 ASP B C 1
ATOM 1461 O O . ASP B 1 91 ? 20.935 1.647 -3.729 1.00 26.30 91 ASP B O 1
ATOM 1466 N N . ARG B 1 92 ? 18.726 2.008 -3.404 1.00 27.03 92 ARG B N 1
ATOM 1467 C CA . ARG B 1 92 ? 18.313 0.603 -3.210 1.00 27.18 92 ARG B CA 1
ATOM 1468 C C . ARG B 1 92 ? 18.479 0.090 -1.773 1.00 26.65 92 ARG B C 1
ATOM 1469 O O . ARG B 1 92 ? 18.029 -1.014 -1.450 1.00 26.82 92 ARG B O 1
ATOM 1477 N N . ASN B 1 93 ? 19.107 0.888 -0.913 1.00 25.76 93 ASN B N 1
ATOM 1478 C CA . ASN B 1 93 ? 19.316 0.502 0.477 1.00 25.09 93 ASN B CA 1
ATOM 1479 C C . ASN B 1 93 ? 18.026 0.621 1.283 1.00 24.66 93 ASN B C 1
ATOM 1480 O O . ASN B 1 93 ? 17.229 1.540 1.075 1.00 24.46 93 ASN B O 1
ATOM 1485 N N . LEU B 1 94 ? 17.824 -0.337 2.182 1.00 24.08 94 LEU B N 1
ATOM 1486 C CA . LEU B 1 94 ? 16.760 -0.279 3.171 1.00 23.49 94 LEU B CA 1
ATOM 1487 C C . LEU B 1 94 ? 17.412 0.012 4.510 1.00 23.01 94 LEU B C 1
ATOM 1488 O O . LEU B 1 94 ? 18.213 -0.786 4.998 1.00 22.86 94 LEU B O 1
ATOM 1493 N N . VAL B 1 95 ? 17.063 1.154 5.094 1.00 22.56 95 VAL B N 1
ATOM 1494 C CA . VAL B 1 95 ? 17.742 1.668 6.282 1.00 22.15 95 VAL B CA 1
ATOM 1495 C C . VAL B 1 95 ? 16.738 2.041 7.367 1.00 21.89 95 VAL B C 1
ATOM 1496 O O . VAL B 1 95 ? 15.770 2.757 7.104 1.00 21.53 95 VAL B O 1
ATOM 1500 N N . LEU B 1 96 ? 16.977 1.556 8.582 1.00 21.75 96 LEU B N 1
ATOM 1501 C CA . LEU B 1 96 ? 16.247 2.027 9.753 1.00 21.67 96 LEU B CA 1
ATOM 1502 C C . LEU B 1 96 ? 17.053 3.155 10.390 1.00 21.91 96 LEU B C 1
ATOM 1503 O O . LEU B 1 96 ? 18.141 2.928 10.931 1.00 21.74 96 LEU B O 1
ATOM 1508 N N . TYR B 1 97 ? 16.512 4.366 10.307 1.00 22.04 97 TYR B N 1
ATOM 1509 C CA . TYR B 1 97 ? 17.166 5.555 10.837 1.00 22.51 97 TYR B CA 1
ATOM 1510 C C . TYR B 1 97 ? 16.656 5.856 12.234 1.00 23.29 97 TYR B C 1
ATOM 1511 O O . TYR B 1 97 ? 15.451 5.868 12.466 1.00 23.93 97 TYR B O 1
ATOM 1520 N N . ALA B 1 98 ? 17.584 6.102 13.151 1.00 23.90 98 ALA B N 1
ATOM 1521 C CA . ALA B 1 98 ? 17.262 6.509 14.516 1.00 24.59 98 ALA B CA 1
ATOM 1522 C C . ALA B 1 98 ? 17.707 7.950 14.747 1.00 25.28 98 ALA B C 1
ATOM 1523 O O . ALA B 1 98 ? 18.304 8.580 13.875 1.00 25.44 98 ALA B O 1
ATOM 1525 N N . LYS B 1 99 ? 17.402 8.457 15.934 1.00 26.39 99 LYS B N 1
ATOM 1526 C CA . LYS B 1 99 ? 17.821 9.787 16.373 1.00 27.47 99 LYS B CA 1
ATOM 1527 C C . LYS B 1 99 ? 19.328 10.014 16.204 1.00 27.86 99 LYS B C 1
ATOM 1528 O O . LYS B 1 99 ? 19.752 11.016 15.626 1.00 27.87 99 LYS B O 1
ATOM 1534 N N . ASP B 1 100 ? 20.127 9.076 16.708 1.00 28.02 100 ASP B N 1
ATOM 1535 C CA . ASP B 1 100 ? 21.594 9.192 16.663 1.00 28.35 100 ASP B CA 1
ATOM 1536 C C . ASP B 1 100 ? 22.235 8.644 15.380 1.00 28.19 100 ASP B C 1
ATOM 1537 O O . ASP B 1 100 ? 23.462 8.597 15.277 1.00 28.83 100 ASP B O 1
ATOM 1542 N N . GLY B 1 101 ? 21.414 8.226 14.418 1.00 27.45 101 GLY B N 1
ATOM 1543 C CA . GLY B 1 101 ? 21.905 7.769 13.118 1.00 26.99 101 GLY B CA 1
ATOM 1544 C C . GLY B 1 101 ? 21.297 6.450 12.674 1.00 26.70 101 GLY B C 1
ATOM 1545 O O . GLY B 1 101 ? 20.327 5.981 13.270 1.00 26.62 101 GLY B O 1
ATOM 1546 N N . PRO B 1 102 ? 21.857 5.849 11.606 1.00 26.21 102 PRO B N 1
ATOM 1547 C CA . PRO B 1 102 ? 21.443 4.522 11.143 1.00 25.94 102 PRO B CA 1
AT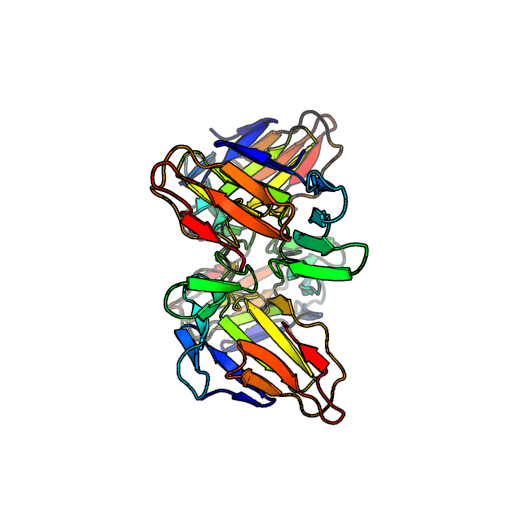OM 1548 C C . PRO B 1 102 ? 21.561 3.452 12.233 1.00 25.72 102 PRO B C 1
ATOM 1549 O O . PRO B 1 102 ? 22.655 3.188 12.732 1.00 25.47 102 PRO B O 1
ATOM 1553 N N . ALA B 1 103 ? 20.427 2.870 12.608 1.00 25.76 103 ALA B N 1
ATOM 1554 C CA . ALA B 1 103 ? 20.384 1.792 13.598 1.00 25.40 103 ALA B CA 1
ATOM 1555 C C . ALA B 1 103 ? 20.478 0.425 12.927 1.00 25.54 103 ALA B C 1
ATOM 1556 O O . ALA B 1 103 ? 20.847 -0.561 13.558 1.00 25.27 103 ALA B O 1
ATOM 1558 N N . TRP B 1 104 ? 20.136 0.379 11.644 1.00 26.02 104 TRP B N 1
ATOM 1559 C CA . TRP B 1 104 ? 20.165 -0.856 10.868 1.00 26.46 104 TRP B CA 1
ATOM 1560 C C . TRP B 1 104 ? 20.102 -0.511 9.389 1.00 27.50 104 TRP B C 1
ATOM 1561 O O . TRP B 1 104 ? 19.477 0.476 9.005 1.00 27.36 104 TRP B O 1
ATOM 1572 N N . SER B 1 105 ? 20.758 -1.320 8.566 1.00 28.96 105 SER B N 1
ATOM 1573 C CA . SER B 1 105 ? 20.716 -1.142 7.119 1.00 30.34 105 SER B CA 1
ATOM 1574 C C . SER B 1 105 ? 20.884 -2.471 6.401 1.00 31.99 105 SER B C 1
ATOM 1575 O O . SER B 1 105 ? 21.353 -3.453 6.978 1.00 32.34 105 SER B O 1
ATOM 1578 N N . LEU B 1 106 ? 20.498 -2.485 5.132 1.00 34.10 106 LEU B N 1
ATOM 1579 C CA . LEU B 1 106 ? 20.604 -3.681 4.305 1.00 36.05 106 LEU B CA 1
ATOM 1580 C C . LEU B 1 106 ? 21.998 -3.775 3.682 1.00 37.82 106 LEU B C 1
ATOM 1581 O O . LEU B 1 106 ? 22.712 -4.756 3.887 1.00 38.56 106 LEU B O 1
ATOM 1586 N N . GLU B 1 107 ? 22.376 -2.741 2.936 1.00 40.25 107 GLU B N 1
ATOM 1587 C CA . GLU B 1 107 ? 23.661 -2.700 2.229 1.00 42.39 107 GLU B CA 1
ATOM 1588 C C . GLU B 1 107 ? 24.841 -2.478 3.177 1.00 44.02 107 GLU B C 1
ATOM 1589 O O . GLU B 1 107 ? 25.312 -1.351 3.352 1.00 45.10 107 GLU B O 1
ATOM 1595 N N . HIS B 1 108 ? 25.312 -3.566 3.780 1.00 44.75 108 HIS B N 1
ATOM 1596 C CA . HIS B 1 108 ? 26.481 -3.533 4.660 1.00 45.58 108 HIS B CA 1
ATOM 1597 C C . HIS B 1 108 ? 27.192 -4.891 4.672 1.00 46.36 108 HIS B C 1
ATOM 1598 O O . HIS B 1 108 ? 27.194 -5.618 3.673 1.00 45.53 108 HIS B O 1
ATOM 1600 N N . GLY C 1 2 ? -3.059 -47.259 10.959 1.00 23.59 2 GLY C N 1
ATOM 1601 C CA . GLY C 1 2 ? -4.199 -47.636 11.850 1.00 23.47 2 GLY C CA 1
ATOM 1602 C C . GLY C 1 2 ? -4.291 -46.746 13.077 1.00 23.31 2 GLY C C 1
ATOM 1603 O O . GLY C 1 2 ? -4.776 -45.617 12.994 1.00 23.39 2 GLY C O 1
ATOM 1604 N N . ASP C 1 3 ? -3.825 -47.253 14.216 1.00 23.04 3 ASP C N 1
ATOM 1605 C CA . ASP C 1 3 ? -3.851 -46.491 15.472 1.00 23.00 3 ASP C CA 1
ATOM 1606 C C . ASP C 1 3 ? -2.462 -46.170 16.036 1.00 22.94 3 ASP C C 1
ATOM 1607 O O . ASP C 1 3 ? -2.361 -45.498 17.060 1.00 22.71 3 ASP C O 1
ATOM 1612 N N . THR C 1 4 ? -1.406 -46.625 15.360 1.00 22.99 4 THR C N 1
ATOM 1613 C CA . THR C 1 4 ? -0.045 -46.563 15.902 1.00 22.87 4 THR C CA 1
ATOM 1614 C C . THR C 1 4 ? 0.989 -46.018 14.911 1.00 23.14 4 THR C C 1
ATOM 1615 O O . THR C 1 4 ? 0.963 -46.3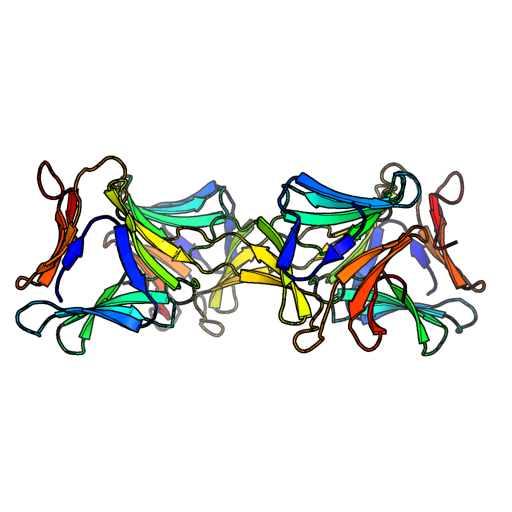41 13.724 1.00 22.93 4 THR C O 1
ATOM 1619 N N . LEU C 1 5 ? 1.892 -45.185 15.425 1.00 23.47 5 LEU C N 1
ATOM 1620 C CA . LEU C 1 5 ? 3.129 -44.823 14.739 1.00 23.81 5 LEU C CA 1
ATOM 1621 C C . LEU C 1 5 ? 4.302 -45.380 15.532 1.00 24.13 5 LEU C C 1
ATOM 1622 O O . LEU C 1 5 ? 4.517 -44.981 16.675 1.00 24.09 5 LEU C O 1
ATOM 1627 N N . THR C 1 6 ? 5.058 -46.297 14.937 1.00 24.50 6 THR C N 1
ATOM 1628 C CA . THR C 1 6 ? 6.270 -46.810 15.576 1.00 25.05 6 THR C CA 1
ATOM 1629 C C . THR C 1 6 ? 7.447 -45.900 15.228 1.00 25.32 6 THR C C 1
ATOM 1630 O O . THR C 1 6 ? 7.319 -45.022 14.377 1.00 25.34 6 THR C O 1
ATOM 1634 N N . ALA C 1 7 ? 8.583 -46.107 15.892 1.00 26.04 7 ALA C N 1
ATOM 1635 C CA . ALA C 1 7 ? 9.748 -45.222 15.744 1.00 26.53 7 ALA C CA 1
ATOM 1636 C C . ALA C 1 7 ? 10.235 -45.160 14.298 1.00 27.25 7 ALA C C 1
ATOM 1637 O O . ALA C 1 7 ? 10.374 -46.188 13.639 1.00 27.39 7 ALA C O 1
ATOM 1639 N N . GLY C 1 8 ? 10.484 -43.944 13.816 1.00 28.23 8 GLY C N 1
ATOM 1640 C CA . GLY C 1 8 ? 10.865 -43.710 12.417 1.00 28.67 8 GLY C CA 1
ATOM 1641 C C . GLY C 1 8 ? 9.708 -43.329 11.502 1.00 29.27 8 GLY C C 1
ATOM 1642 O O . GLY C 1 8 ? 9.920 -42.711 10.455 1.00 29.53 8 GLY C O 1
ATO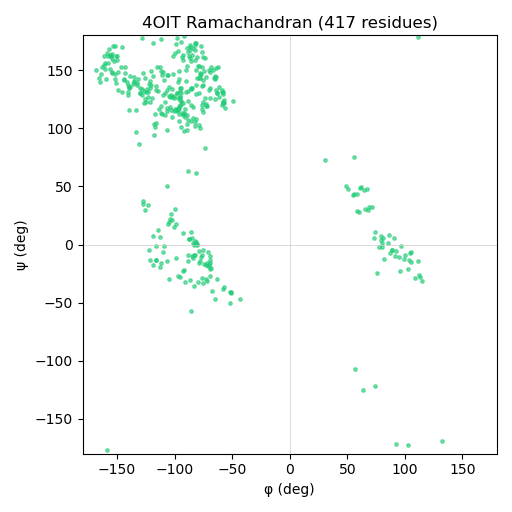M 1643 N N . GLN C 1 9 ? 8.488 -43.696 11.889 1.00 29.84 9 GLN C N 1
ATOM 1644 C CA . GLN C 1 9 ? 7.294 -43.397 11.097 1.00 30.53 9 GLN C CA 1
ATOM 1645 C C . GLN C 1 9 ? 6.729 -42.016 11.431 1.00 31.08 9 GLN C C 1
ATOM 1646 O O . GLN C 1 9 ? 7.021 -41.453 12.488 1.00 30.67 9 GLN C O 1
ATOM 1652 N N . LYS C 1 10 ? 5.914 -41.483 10.524 1.00 31.84 10 LYS C N 1
ATOM 1653 C CA . LYS C 1 10 ? 5.298 -40.167 10.711 1.00 32.19 10 LYS C CA 1
ATOM 1654 C C . LYS C 1 10 ? 3.940 -40.051 10.029 1.00 31.84 10 LYS C C 1
ATOM 1655 O O . LYS C 1 10 ? 3.600 -40.846 9.154 1.00 31.73 10 LYS C O 1
ATOM 1661 N N . LEU C 1 11 ? 3.171 -39.055 10.458 1.00 32.05 11 LEU C N 1
ATOM 1662 C CA . LEU C 1 11 ? 1.990 -38.610 9.729 1.00 32.17 11 LEU C CA 1
ATOM 1663 C C . LEU C 1 11 ? 2.412 -37.477 8.808 1.00 32.70 11 LEU C C 1
ATOM 1664 O O . LEU C 1 11 ? 2.941 -36.466 9.269 1.00 32.90 11 LEU C O 1
ATOM 1669 N N . GLU C 1 12 ? 2.193 -37.654 7.510 1.00 33.31 12 GLU C N 1
ATOM 1670 C CA . GLU C 1 12 ? 2.386 -36.574 6.549 1.00 33.56 12 GLU C CA 1
ATOM 1671 C C . GLU C 1 12 ? 1.109 -35.747 6.462 1.00 33.16 12 GLU C C 1
ATOM 1672 O O . GLU C 1 12 ? 0.086 -36.117 7.041 1.00 32.54 12 GLU C O 1
ATOM 1678 N N . ARG C 1 13 ? 1.179 -34.626 5.748 1.00 33.28 13 ARG C N 1
ATOM 1679 C CA . ARG C 1 13 ? 0.029 -33.736 5.600 1.00 33.32 13 ARG C CA 1
ATOM 1680 C C . ARG C 1 13 ? -1.158 -34.479 4.991 1.00 32.13 13 ARG C C 1
ATOM 1681 O O . ARG C 1 13 ? -1.023 -35.159 3.974 1.00 31.86 13 ARG C O 1
ATOM 1689 N N . GLY C 1 14 ? -2.316 -34.352 5.632 1.00 31.17 14 GLY C N 1
ATOM 1690 C CA . GLY C 1 14 ? -3.497 -35.128 5.263 1.00 30.30 14 GLY C CA 1
ATOM 1691 C C . GLY C 1 14 ? -3.475 -36.549 5.804 1.00 29.69 14 GLY C C 1
ATOM 1692 O O . GLY C 1 14 ? -4.336 -37.358 5.465 1.00 29.97 14 GLY C O 1
ATOM 1693 N N . GLY C 1 15 ? -2.493 -36.857 6.648 1.00 28.61 15 GLY C N 1
ATOM 1694 C CA . GLY C 1 15 ? -2.385 -38.178 7.262 1.00 27.80 15 GLY C CA 1
ATOM 1695 C C . GLY C 1 15 ? -3.152 -38.207 8.570 1.00 26.89 15 GLY C C 1
ATOM 1696 O O . GLY C 1 15 ? -3.283 -37.183 9.240 1.00 26.56 15 GLY C O 1
ATOM 1697 N N . SER C 1 16 ? -3.667 -39.374 8.934 1.00 26.14 16 SER C N 1
ATOM 1698 C CA . SER C 1 16 ? -4.360 -39.521 10.208 1.00 25.75 16 SER C CA 1
ATOM 1699 C C . SER C 1 16 ? -4.230 -40.909 10.820 1.00 25.58 16 SER C C 1
ATOM 1700 O O . SER C 1 16 ? -4.108 -41.910 10.116 1.00 26.07 16 SER C O 1
ATOM 1703 N N . LEU C 1 17 ? -4.240 -40.944 12.147 1.00 25.42 17 LEU C N 1
ATOM 1704 C CA . LEU C 1 17 ? -4.419 -42.179 12.888 1.00 25.24 17 LEU C CA 1
ATOM 1705 C C . LEU C 1 17 ? -5.894 -42.327 13.209 1.00 25.53 17 LEU C C 1
ATOM 1706 O O . LEU C 1 17 ? -6.649 -41.357 13.167 1.00 25.07 17 LEU C O 1
ATOM 1711 N N . GLN C 1 18 ? -6.289 -43.549 13.536 1.00 26.58 18 GLN C N 1
ATOM 1712 C CA . GLN C 1 18 ? -7.681 -43.874 13.833 1.00 27.61 18 GLN C CA 1
ATOM 1713 C C . GLN C 1 18 ? -7.728 -44.854 14.995 1.00 27.13 18 GLN C C 1
ATOM 1714 O O . GLN C 1 18 ? -7.042 -45.875 14.976 1.00 26.67 18 GLN C O 1
ATOM 1720 N N . SER C 1 19 ? -8.532 -44.539 16.007 1.00 26.83 19 SER C N 1
ATOM 1721 C CA . SER C 1 19 ? -8.751 -45.456 17.121 1.00 26.77 19 SER C CA 1
ATOM 1722 C C . SER C 1 19 ? -9.495 -46.692 16.618 1.00 26.96 19 SER C C 1
ATOM 1723 O O . SER C 1 19 ? -10.270 -46.610 15.660 1.00 26.44 19 SER C O 1
ATOM 1726 N N . GLY C 1 20 ? -9.252 -47.828 17.269 1.00 27.26 20 GLY C N 1
ATOM 1727 C CA . GLY C 1 20 ? -9.853 -49.110 16.879 1.00 27.29 20 GLY C CA 1
ATOM 1728 C C . GLY C 1 20 ? -11.374 -49.114 16.839 1.00 27.37 20 GLY C C 1
ATOM 1729 O O . GLY C 1 20 ? -11.971 -49.751 15.975 1.00 28.01 20 GLY C O 1
ATOM 1730 N N . ASN C 1 21 ? -12.000 -48.396 17.768 1.00 27.45 21 ASN C N 1
ATOM 1731 C CA . ASN C 1 21 ? -13.467 -48.325 17.839 1.00 27.56 21 ASN C CA 1
ATOM 1732 C C . ASN C 1 21 ? -14.072 -47.291 16.882 1.00 27.70 21 ASN C C 1
ATOM 1733 O O . ASN C 1 21 ? -15.290 -47.223 16.724 1.00 27.82 21 ASN C O 1
ATOM 1738 N N . GLY C 1 22 ? -13.213 -46.476 16.272 1.00 27.70 22 GLY C N 1
ATOM 1739 C CA . GLY C 1 22 ? -13.627 -45.519 15.246 1.00 27.53 22 GLY C CA 1
ATOM 1740 C C . GLY C 1 22 ? -14.057 -44.155 15.763 1.00 27.15 22 GLY C C 1
ATOM 1741 O O . GLY C 1 22 ? -14.327 -43.251 14.977 1.00 27.46 22 GLY C O 1
ATOM 1742 N N . ALA C 1 23 ? -14.114 -43.996 17.081 1.00 26.58 23 ALA C N 1
ATOM 1743 C CA . ALA C 1 23 ? -14.625 -42.766 17.684 1.00 26.05 23 ALA C CA 1
ATOM 1744 C C . ALA C 1 23 ? -13.667 -41.581 17.545 1.00 25.58 23 ALA C C 1
ATOM 1745 O O . ALA C 1 23 ? -14.113 -40.438 17.483 1.00 25.25 23 ALA C O 1
ATOM 1747 N N . TYR C 1 24 ? -12.362 -41.855 17.491 1.00 25.24 24 TYR C N 1
ATOM 1748 C CA . TYR C 1 24 ? -11.350 -40.794 17.545 1.00 24.99 24 TYR C CA 1
ATOM 1749 C C . TYR C 1 24 ? -10.358 -40.826 16.385 1.00 24.95 24 TYR C C 1
ATOM 1750 O O . TYR C 1 24 ? -9.951 -41.892 15.922 1.00 24.77 24 TYR C O 1
ATOM 1759 N N . THR C 1 25 ? -9.973 -39.633 15.941 1.00 24.71 25 THR C N 1
ATOM 1760 C CA . THR C 1 25 ? -8.996 -39.455 14.869 1.00 24.79 25 THR C CA 1
ATOM 1761 C C . THR C 1 25 ? -7.917 -38.468 15.291 1.00 24.05 25 THR C C 1
ATOM 1762 O O . THR C 1 25 ? -8.221 -37.414 15.841 1.00 24.63 25 THR C O 1
ATOM 1766 N N . LEU C 1 26 ? -6.660 -38.813 15.030 1.00 23.28 26 LEU C N 1
ATOM 1767 C CA . LEU C 1 26 ? -5.565 -37.850 15.131 1.00 22.62 26 LEU C CA 1
ATOM 1768 C C . LEU C 1 26 ? -5.109 -37.536 13.717 1.00 22.47 26 LEU C C 1
ATOM 1769 O O . LEU C 1 26 ? -4.538 -38.394 13.050 1.00 22.38 26 LEU C O 1
ATOM 1774 N N . THR C 1 27 ? -5.364 -36.309 13.265 1.00 22.08 27 THR C N 1
ATOM 1775 C CA . THR C 1 27 ? -5.087 -35.919 11.880 1.00 21.91 27 THR C CA 1
ATOM 1776 C C . THR C 1 27 ? -4.179 -34.690 11.789 1.00 21.86 27 THR C C 1
ATOM 1777 O O . THR C 1 27 ? -4.399 -33.689 12.477 1.00 21.35 27 THR C O 1
ATOM 1781 N N . LEU C 1 28 ? -3.143 -34.788 10.954 1.00 22.05 28 LEU C N 1
ATOM 1782 C CA . LEU C 1 28 ? -2.304 -33.639 10.613 1.00 21.96 28 LEU C CA 1
ATOM 1783 C C . LEU C 1 28 ? -2.962 -32.912 9.448 1.00 21.91 28 LEU C C 1
ATOM 1784 O O . LEU C 1 28 ? -2.935 -33.383 8.308 1.00 22.16 28 LEU C O 1
ATOM 1789 N N . GLN C 1 29 ? -3.556 -31.764 9.746 1.00 21.83 29 GLN C N 1
ATOM 1790 C CA . GLN C 1 29 ? -4.412 -31.062 8.795 1.00 21.71 29 GLN C CA 1
ATOM 1791 C C . GLN C 1 29 ? -3.633 -30.207 7.805 1.00 21.78 29 GLN C C 1
ATOM 1792 O O . GLN C 1 29 ? -2.443 -29.930 7.990 1.00 21.74 29 GLN C O 1
ATOM 1798 N N . ASP C 1 30 ? -4.336 -29.768 6.767 1.00 21.78 30 ASP C N 1
ATOM 1799 C CA . ASP C 1 30 ? -3.776 -28.876 5.753 1.00 21.97 30 ASP C CA 1
ATOM 1800 C C . ASP C 1 30 ? -3.363 -27.517 6.326 1.00 21.69 30 ASP C C 1
ATOM 1801 O O . ASP C 1 30 ? -2.439 -26.887 5.813 1.00 21.93 30 ASP C O 1
ATOM 1803 N N . ASP C 1 31 ? -4.042 -27.069 7.383 1.00 21.36 31 ASP C N 1
ATOM 1804 C CA . ASP C 1 31 ? -3.700 -25.789 8.032 1.00 21.26 31 ASP C CA 1
ATOM 1805 C C . ASP C 1 31 ? -2.444 -25.868 8.916 1.00 21.03 31 ASP C C 1
ATOM 1806 O O . ASP C 1 31 ? -1.944 -24.844 9.381 1.00 20.52 31 ASP C O 1
ATOM 1811 N N . GLY C 1 32 ? -1.950 -27.086 9.136 1.00 21.05 32 GLY C N 1
ATOM 1812 C CA . GLY C 1 32 ? -0.709 -27.327 9.875 1.00 20.86 32 GLY C CA 1
ATOM 1813 C C . GLY C 1 32 ? -0.943 -27.850 11.280 1.00 20.81 32 GLY C C 1
ATOM 1814 O O . GLY C 1 32 ? 0.001 -28.235 11.971 1.00 20.74 32 GLY C O 1
ATOM 1815 N N . ASN C 1 33 ? -2.203 -27.867 11.701 1.00 20.55 33 ASN C N 1
ATOM 1816 C CA . ASN C 1 33 ? -2.556 -28.277 13.051 1.00 20.51 33 ASN C CA 1
ATOM 1817 C C . ASN C 1 33 ? -2.708 -29.792 13.140 1.00 20.28 33 ASN C C 1
ATOM 1818 O O . ASN C 1 33 ? -3.319 -30.412 12.269 1.00 20.08 33 ASN C O 1
ATOM 1823 N N . LEU C 1 34 ? -2.128 -30.375 14.184 1.00 20.10 34 LEU C N 1
ATOM 1824 C CA . LEU C 1 34 ? -2.340 -31.780 14.511 1.00 20.05 34 LEU C CA 1
ATOM 1825 C C . LEU C 1 34 ? -3.480 -31.824 15.516 1.00 20.25 34 LEU C C 1
ATOM 1826 O O . LEU C 1 34 ? -3.335 -31.353 16.644 1.00 19.82 34 LEU C O 1
ATOM 1831 N N . VAL C 1 35 ? -4.611 -32.385 15.103 1.00 20.50 35 VAL C N 1
ATOM 1832 C CA . VAL C 1 35 ? -5.841 -32.298 15.883 1.00 20.89 35 VAL C CA 1
ATOM 1833 C C . VAL C 1 35 ? -6.373 -33.677 16.261 1.00 21.38 35 VAL C C 1
ATOM 1834 O O . VAL C 1 35 ? -6.386 -34.596 15.444 1.00 21.29 35 VAL C O 1
ATOM 1838 N N . LEU C 1 36 ? -6.812 -33.800 17.509 1.00 22.21 36 LEU C N 1
ATOM 1839 C CA . LEU C 1 36 ? -7.525 -34.982 17.976 1.00 23.17 36 LEU C CA 1
ATOM 1840 C C . LEU C 1 36 ? -9.023 -34.692 17.925 1.00 23.87 36 LEU C C 1
ATOM 1841 O O . LEU C 1 36 ? -9.509 -33.810 18.634 1.00 23.66 36 LEU C O 1
ATOM 1846 N N . TYR C 1 37 ? -9.739 -35.424 17.073 1.00 24.59 37 TYR C N 1
ATOM 1847 C CA . TYR C 1 37 ? -11.185 -35.244 16.896 1.00 25.55 37 TYR C CA 1
ATOM 1848 C C . TYR C 1 37 ? -11.980 -36.374 17.543 1.00 26.73 37 TYR C C 1
ATOM 1849 O O . TYR C 1 37 ? -11.539 -37.519 17.562 1.00 26.13 37 TYR C O 1
ATOM 1858 N N . ALA C 1 38 ? -13.153 -36.033 18.071 1.00 28.74 38 ALA C N 1
ATOM 1859 C CA . ALA C 1 38 ? -14.083 -37.008 18.641 1.00 30.21 38 ALA C CA 1
ATOM 1860 C C . ALA C 1 38 ? -15.475 -36.772 18.072 1.00 32.06 38 ALA C C 1
ATOM 1861 O O . ALA C 1 38 ? -16.284 -36.052 18.664 1.00 33.12 38 ALA C O 1
ATOM 1863 N N . ARG C 1 39 ? -15.741 -37.380 16.918 1.00 33.46 39 ARG C N 1
ATOM 1864 C CA . ARG C 1 39 ? -17.026 -37.232 16.218 1.00 34.62 39 ARG C CA 1
ATOM 1865 C C . ARG C 1 39 ? -17.349 -35.763 15.939 1.00 35.23 39 ARG C C 1
ATOM 1866 O O . ARG C 1 39 ? -18.174 -35.154 16.628 1.00 36.04 39 ARG C O 1
ATOM 1868 N N . ASP C 1 40 ? -16.658 -35.202 14.945 1.00 35.17 40 ASP C N 1
ATOM 1869 C CA . ASP C 1 40 ? -16.859 -33.815 14.472 1.00 34.85 40 ASP C CA 1
ATOM 1870 C C . ASP C 1 40 ? -16.275 -32.713 15.369 1.00 33.65 40 ASP C C 1
ATOM 1871 O O . ASP C 1 40 ? -15.990 -31.615 14.881 1.00 33.80 40 ASP C O 1
ATOM 1873 N N . LYS C 1 41 ? -16.097 -32.994 16.660 1.00 31.97 41 LYS C N 1
ATOM 1874 C CA . LYS C 1 41 ? -15.630 -31.990 17.617 1.00 30.81 41 LYS C CA 1
ATOM 1875 C C . LYS C 1 41 ? -14.153 -32.175 17.955 1.00 29.54 41 LYS C C 1
ATOM 1876 O O . LYS C 1 41 ? -13.702 -33.290 18.227 1.00 29.32 41 LYS C O 1
ATOM 1878 N N . ALA C 1 42 ? -13.411 -31.071 17.943 1.00 27.87 42 ALA C N 1
ATOM 1879 C CA . ALA C 1 42 ? -12.007 -31.072 18.351 1.00 26.90 42 ALA C CA 1
ATOM 1880 C C . ALA C 1 42 ? -11.901 -31.070 19.872 1.00 26.12 42 ALA C C 1
ATOM 1881 O O . ALA C 1 42 ? -12.539 -30.258 20.539 1.00 25.97 42 ALA C O 1
ATOM 1883 N N . VAL C 1 43 ? -11.094 -31.979 20.412 1.00 25.15 43 VAL C N 1
ATOM 1884 C CA . VAL C 1 43 ? -10.864 -32.046 21.862 1.00 24.56 43 VAL C CA 1
ATOM 1885 C C . VAL C 1 43 ? -9.433 -31.673 22.274 1.00 23.56 43 VAL C C 1
ATOM 1886 O O . VAL C 1 43 ? -9.191 -31.342 23.437 1.00 23.94 43 VAL C O 1
ATOM 1890 N N . TRP C 1 44 ? -8.496 -31.729 21.332 1.00 22.29 44 TRP C N 1
ATOM 1891 C CA . TRP C 1 44 ? -7.123 -31.290 21.574 1.00 21.33 44 TRP C CA 1
ATOM 1892 C C . TRP C 1 44 ? -6.393 -31.024 20.260 1.00 21.15 44 TRP C C 1
ATOM 1893 O O . TRP C 1 44 ? -6.747 -31.577 19.219 1.00 21.23 44 TRP C O 1
ATOM 1904 N N . SER C 1 45 ? -5.383 -30.160 20.319 1.00 20.70 45 SER C N 1
ATOM 1905 C CA . SER C 1 45 ? -4.467 -29.961 19.200 1.00 20.32 45 SER C CA 1
ATOM 1906 C C . SER C 1 45 ? -3.104 -29.465 19.676 1.00 20.09 45 SER C C 1
ATOM 1907 O O . SER C 1 45 ? -2.922 -29.121 20.845 1.00 19.81 45 SER C O 1
ATOM 1910 N N . THR C 1 46 ? -2.152 -29.437 18.751 1.00 20.12 46 THR C N 1
ATOM 1911 C CA . THR C 1 46 ? -0.809 -28.923 19.022 1.00 20.13 46 THR C CA 1
ATOM 1912 C C . THR C 1 46 ? -0.742 -27.404 18.856 1.00 19.97 46 THR C C 1
ATOM 1913 O O . THR C 1 46 ? 0.253 -26.780 19.222 1.00 19.65 46 THR C O 1
ATOM 1917 N N . GLY C 1 47 ? -1.802 -26.817 18.304 1.00 20.11 47 GLY C N 1
ATOM 1918 C CA . GLY C 1 47 ? -1.871 -25.369 18.096 1.00 20.30 47 GLY C CA 1
ATOM 1919 C C . GLY C 1 47 ? -0.904 -24.886 17.030 1.00 20.44 47 GLY C C 1
ATOM 1920 O O . GLY C 1 47 ? -0.389 -23.767 17.104 1.00 20.23 47 GLY C O 1
ATOM 1921 N N . THR C 1 48 ? -0.664 -25.735 16.035 1.00 20.75 48 THR C N 1
ATOM 1922 C CA . THR C 1 48 ? 0.282 -25.429 14.963 1.00 20.92 48 THR C CA 1
ATOM 1923 C C . THR C 1 48 ? -0.433 -25.034 13.663 1.00 21.35 48 THR C C 1
ATOM 1924 O O . THR C 1 48 ? 0.142 -25.120 12.575 1.00 21.30 48 THR C O 1
ATOM 1928 N N . ASN C 1 49 ? -1.685 -24.593 13.783 1.00 21.94 49 ASN C N 1
ATOM 1929 C CA . ASN C 1 49 ? -2.414 -24.035 12.642 1.00 22.28 49 ASN C CA 1
ATOM 1930 C C . ASN C 1 49 ? -1.748 -22.749 12.160 1.00 22.85 49 ASN C C 1
ATOM 1931 O O . ASN C 1 49 ? -1.197 -21.985 12.956 1.00 22.69 49 ASN C O 1
ATOM 1936 N N . GLY C 1 50 ? -1.784 -22.531 10.850 1.00 23.43 50 GLY C N 1
ATOM 1937 C CA . GLY C 1 50 ? -1.119 -21.382 10.236 1.00 24.18 50 GLY C CA 1
ATOM 1938 C C . GLY C 1 50 ? 0.382 -21.563 10.064 1.00 24.94 50 GLY C C 1
ATOM 1939 O O . GLY C 1 50 ? 1.073 -20.643 9.624 1.00 25.42 50 GLY C O 1
ATOM 1940 N N . GLN C 1 51 ? 0.884 -22.749 10.401 1.00 25.48 51 GLN C N 1
ATOM 1941 C CA . GLN C 1 51 ? 2.303 -23.065 10.260 1.00 25.79 51 GLN C CA 1
ATOM 1942 C C . GLN C 1 51 ? 2.460 -24.228 9.288 1.00 26.15 51 GLN C C 1
ATOM 1943 O O . GLN C 1 51 ? 1.626 -25.131 9.246 1.00 26.28 51 GLN C O 1
ATOM 1949 N N . ASP C 1 52 ? 3.536 -24.190 8.508 1.00 26.44 52 ASP C N 1
ATOM 1950 C CA . ASP C 1 52 ? 3.726 -25.082 7.366 1.00 26.59 52 ASP C CA 1
ATOM 1951 C C . ASP C 1 52 ? 4.250 -26.461 7.795 1.00 26.40 52 ASP C C 1
ATOM 1952 O O . ASP C 1 52 ? 5.328 -26.893 7.381 1.00 25.89 52 ASP C O 1
ATOM 1957 N N . VAL C 1 53 ? 3.457 -27.158 8.604 1.00 26.24 53 VAL C N 1
ATOM 1958 C CA . VAL C 1 53 ? 3.876 -28.431 9.205 1.00 26.25 53 VAL C CA 1
ATOM 1959 C C . VAL C 1 53 ? 3.846 -29.547 8.164 1.00 26.19 53 VAL C C 1
ATOM 1960 O O . VAL C 1 53 ? 2.782 -29.913 7.666 1.00 26.54 53 VAL C O 1
ATOM 1964 N N . VAL C 1 54 ? 5.023 -30.075 7.839 1.00 26.52 54 VAL C N 1
ATOM 1965 C CA . VAL C 1 54 ? 5.166 -31.093 6.790 1.00 26.61 54 VAL C CA 1
ATOM 1966 C C . VAL C 1 54 ? 4.957 -32.506 7.337 1.00 26.88 54 VAL C C 1
ATOM 1967 O O . VAL C 1 54 ? 4.493 -33.391 6.619 1.00 27.06 54 VAL C O 1
ATOM 1971 N N . ARG C 1 55 ? 5.298 -32.718 8.604 1.00 27.43 55 ARG C N 1
ATOM 1972 C CA . ARG C 1 55 ? 5.139 -34.037 9.211 1.00 27.88 55 ARG C CA 1
ATOM 1973 C C . ARG C 1 55 ? 5.120 -34.006 10.733 1.00 27.48 55 ARG C C 1
ATOM 1974 O O . ARG C 1 55 ? 5.630 -33.075 11.359 1.00 27.43 55 ARG C O 1
ATOM 1982 N N . ALA C 1 56 ? 4.506 -35.038 11.305 1.00 27.11 56 ALA C N 1
ATOM 1983 C CA . ALA C 1 56 ? 4.539 -35.298 12.740 1.00 27.04 56 ALA C CA 1
ATOM 1984 C C . ALA C 1 56 ? 5.230 -36.643 12.930 1.00 27.13 56 ALA C C 1
ATOM 1985 O O . ALA C 1 56 ? 4.636 -37.695 12.692 1.00 26.54 56 ALA C O 1
ATOM 1987 N N . GLU C 1 57 ? 6.492 -36.592 13.350 1.00 27.36 57 GLU C N 1
ATOM 1988 C CA . GLU C 1 57 ? 7.362 -37.765 13.344 1.00 27.46 57 GLU C CA 1
ATOM 1989 C C . GLU C 1 57 ? 7.655 -38.298 14.742 1.00 27.24 57 GLU C C 1
ATOM 1990 O O . GLU C 1 57 ? 8.171 -37.578 15.600 1.00 26.60 57 GLU C O 1
ATOM 1996 N N . VAL C 1 58 ? 7.318 -39.568 14.955 1.00 27.03 58 VAL C N 1
ATOM 1997 C CA . VAL C 1 58 ? 7.815 -40.317 16.099 1.00 27.17 58 VAL C CA 1
ATOM 1998 C C . VAL C 1 58 ? 9.207 -40.797 15.699 1.00 27.28 58 VAL C C 1
ATOM 1999 O O . VAL C 1 58 ? 9.341 -41.752 14.936 1.00 27.30 58 VAL C O 1
ATOM 2003 N N . GLN C 1 59 ? 10.237 -40.124 16.203 1.00 27.47 59 GLN C N 1
ATOM 2004 C CA . GLN C 1 59 ? 11.613 -40.367 15.745 1.00 27.55 59 GLN C CA 1
ATOM 2005 C C . GLN C 1 59 ? 12.362 -41.333 16.667 1.00 27.70 59 GLN C C 1
ATOM 2006 O O . GLN C 1 59 ? 11.916 -41.626 17.776 1.00 27.54 59 GLN C O 1
ATOM 2012 N N . THR C 1 60 ? 13.498 -41.829 16.185 1.00 28.26 60 THR C N 1
ATOM 2013 C CA . THR C 1 60 ? 14.239 -42.901 16.863 1.00 28.42 60 THR C CA 1
ATOM 2014 C C . THR C 1 60 ? 14.899 -42.482 18.181 1.00 28.01 60 THR C C 1
ATOM 2015 O O . THR C 1 60 ? 15.199 -43.333 19.019 1.00 28.68 60 THR C O 1
ATOM 2019 N N . ASP C 1 61 ? 15.123 -41.183 18.368 1.00 27.41 61 ASP C N 1
ATOM 2020 C CA . ASP C 1 61 ? 15.689 -40.678 19.628 1.00 27.11 61 ASP C CA 1
ATOM 2021 C C . ASP C 1 61 ? 14.685 -40.655 20.787 1.00 26.84 61 ASP C C 1
ATOM 2022 O O . ASP C 1 61 ? 15.051 -40.321 21.916 1.00 27.04 61 ASP C O 1
ATOM 2027 N N . GLY C 1 62 ? 13.427 -40.991 20.501 1.00 26.43 62 GLY C N 1
ATOM 2028 C CA . GLY C 1 62 ? 12.381 -41.073 21.525 1.00 25.97 62 GLY C CA 1
ATOM 2029 C C . GLY C 1 62 ? 11.401 -39.912 21.499 1.00 25.60 62 GLY C C 1
ATOM 2030 O O . GLY C 1 62 ? 10.401 -39.919 22.221 1.00 25.41 62 GLY C O 1
ATOM 2031 N N . ASN C 1 63 ? 11.685 -38.915 20.666 1.00 24.98 63 ASN C N 1
ATOM 2032 C CA . ASN C 1 63 ? 10.901 -37.687 20.629 1.00 24.30 63 ASN C CA 1
ATOM 2033 C C . ASN C 1 63 ? 9.826 -37.739 19.551 1.00 23.40 63 ASN C C 1
ATOM 2034 O O . ASN C 1 63 ? 10.077 -38.180 18.439 1.00 23.64 63 ASN C O 1
ATOM 2039 N N . PHE C 1 64 ? 8.619 -37.317 19.904 1.00 22.62 64 PHE C N 1
ATOM 2040 C CA . PHE C 1 64 ? 7.554 -37.082 18.930 1.00 21.89 64 PHE C CA 1
ATOM 2041 C C . PHE C 1 64 ? 7.541 -35.590 18.618 1.00 21.34 64 PHE C C 1
ATOM 2042 O O . PHE C 1 64 ? 7.288 -34.771 19.501 1.00 21.06 64 PHE C O 1
ATOM 2050 N N . VAL C 1 65 ? 7.826 -35.249 17.364 1.00 20.93 65 VAL C N 1
ATOM 2051 C CA . VAL C 1 65 ? 8.073 -33.859 16.971 1.00 20.70 65 VAL C CA 1
ATOM 2052 C C . VAL C 1 65 ? 7.374 -33.486 15.661 1.00 20.54 65 VAL C C 1
ATOM 2053 O O . VAL C 1 65 ? 7.377 -34.259 14.699 1.00 20.41 65 VAL C O 1
ATOM 2057 N N . LEU C 1 66 ? 6.790 -32.289 15.636 1.00 20.19 66 LEU C N 1
ATOM 2058 C CA . LEU C 1 66 ? 6.216 -31.712 14.419 1.00 20.11 66 LEU C CA 1
ATOM 2059 C C . LEU C 1 66 ? 7.203 -30.736 13.776 1.00 20.18 66 LEU C C 1
ATOM 2060 O O . LEU C 1 66 ? 7.735 -29.851 14.445 1.00 19.86 66 LEU C O 1
ATOM 2065 N N . TYR C 1 67 ? 7.430 -30.902 12.476 1.00 20.44 67 TYR C N 1
ATOM 2066 C CA . TYR C 1 67 ? 8.389 -30.087 11.735 1.00 20.60 67 TYR C CA 1
ATOM 2067 C C . TYR C 1 67 ? 7.695 -29.260 10.659 1.00 20.68 67 TYR C C 1
ATOM 2068 O O . TYR C 1 67 ? 6.870 -29.783 9.904 1.00 20.68 67 TYR C O 1
ATOM 2077 N N . THR C 1 68 ? 8.025 -27.970 10.599 1.00 20.43 68 THR C N 1
ATOM 2078 C CA . THR C 1 68 ? 7.690 -27.160 9.431 1.00 20.65 68 THR C CA 1
ATOM 2079 C C . THR C 1 68 ? 8.659 -27.508 8.309 1.00 20.82 68 THR C C 1
ATOM 2080 O O . THR C 1 68 ? 9.792 -27.933 8.560 1.00 20.81 68 THR C O 1
ATOM 2084 N N . ALA C 1 69 ? 8.203 -27.324 7.076 1.00 21.05 69 ALA C N 1
ATOM 2085 C CA . ALA C 1 69 ? 8.951 -27.747 5.896 1.00 21.18 69 ALA C CA 1
ATOM 2086 C C . ALA C 1 69 ? 10.219 -26.934 5.681 1.00 21.48 69 ALA C C 1
ATOM 2087 O O . ALA C 1 69 ? 10.308 -25.774 6.086 1.00 21.45 69 ALA C O 1
ATOM 2089 N N . GLU C 1 70 ? 11.199 -27.563 5.039 1.00 21.93 70 GLU C N 1
ATOM 2090 C CA . GLU C 1 70 ? 12.320 -26.841 4.459 1.00 22.04 70 GLU C CA 1
ATOM 2091 C C . GLU C 1 70 ? 11.754 -25.982 3.338 1.00 22.23 70 GLU C C 1
ATOM 2092 O O . GLU C 1 70 ? 10.824 -26.397 2.641 1.00 22.83 70 GLU C O 1
ATOM 2094 N N . LYS C 1 71 ? 12.302 -24.783 3.178 1.00 22.06 71 LYS C N 1
ATOM 2095 C CA . LYS C 1 71 ? 11.802 -23.834 2.190 1.00 21.78 71 LYS C CA 1
ATOM 2096 C C . LYS C 1 71 ? 12.953 -23.004 1.637 1.00 21.60 71 LYS C C 1
ATOM 2097 O O . LYS C 1 71 ? 13.954 -22.802 2.327 1.00 21.34 71 LYS C O 1
ATOM 2103 N N . PRO C 1 72 ? 12.811 -22.517 0.390 1.00 21.35 72 PRO C N 1
ATOM 2104 C CA . PRO C 1 72 ? 13.763 -21.563 -0.152 1.00 21.21 72 PRO C CA 1
ATOM 2105 C C . PRO C 1 72 ? 13.447 -20.155 0.339 1.00 21.09 72 PRO C C 1
ATOM 2106 O O . PRO C 1 72 ? 12.275 -19.771 0.393 1.00 21.51 72 PRO C O 1
ATOM 2110 N N . VAL C 1 73 ? 14.483 -19.408 0.712 1.00 20.72 73 VAL C N 1
ATOM 2111 C CA . VAL C 1 73 ? 14.329 -18.007 1.144 1.00 20.49 73 VAL C CA 1
ATOM 2112 C C . VAL C 1 73 ? 15.084 -17.001 0.267 1.00 20.36 73 VAL C C 1
ATOM 2113 O O . VAL C 1 73 ? 14.791 -15.807 0.304 1.00 20.56 73 VAL C O 1
ATOM 2117 N N . TRP C 1 74 ? 16.045 -17.478 -0.518 1.00 20.04 74 TRP C N 1
ATOM 2118 C CA . TRP C 1 74 ? 16.837 -16.609 -1.380 1.00 19.81 74 TRP C CA 1
ATOM 2119 C C . TRP C 1 74 ? 17.319 -17.393 -2.593 1.00 19.83 74 TRP C C 1
ATOM 2120 O O . TRP C 1 74 ? 17.676 -18.565 -2.479 1.00 19.65 74 TRP C O 1
ATOM 2131 N N . HIS C 1 75 ? 17.344 -16.735 -3.747 1.00 20.06 75 HIS C N 1
ATOM 2132 C CA . HIS C 1 75 ? 17.787 -17.371 -4.986 1.00 20.60 75 HIS C CA 1
ATOM 2133 C C . HIS C 1 75 ? 18.237 -16.350 -6.032 1.00 20.90 75 HIS C C 1
ATOM 2134 O O . HIS C 1 75 ? 17.926 -15.165 -5.930 1.00 21.17 75 HIS C O 1
ATOM 2141 N N . THR C 1 76 ? 18.980 -16.831 -7.027 1.00 21.08 76 THR C N 1
ATOM 2142 C CA . THR C 1 76 ? 19.450 -16.001 -8.140 1.00 21.30 76 THR C CA 1
ATOM 2143 C C . THR C 1 76 ? 18.407 -15.868 -9.251 1.00 21.92 76 THR C C 1
ATOM 2144 O O . THR C 1 76 ? 18.569 -15.049 -10.156 1.00 22.09 76 THR C O 1
ATOM 2148 N N . ASP C 1 77 ? 17.353 -16.682 -9.184 1.00 22.73 77 ASP C N 1
ATOM 2149 C CA . ASP C 1 77 ? 16.246 -16.637 -10.147 1.00 23.41 77 ASP C CA 1
ATOM 2150 C C . ASP C 1 77 ? 16.737 -16.936 -11.568 1.00 23.56 77 ASP C C 1
ATOM 2151 O O . ASP C 1 77 ? 16.428 -16.212 -12.520 1.00 23.71 77 ASP C O 1
ATOM 2156 N N . THR C 1 78 ? 17.510 -18.012 -11.687 1.00 23.31 78 THR C N 1
ATOM 2157 C CA . THR C 1 78 ? 18.116 -18.416 -12.957 1.00 23.22 78 THR C CA 1
ATOM 2158 C C . THR C 1 78 ? 17.711 -19.844 -13.338 1.00 23.68 78 THR C C 1
ATOM 2159 O O . THR C 1 78 ? 18.485 -20.587 -13.948 1.00 23.61 78 THR C O 1
ATOM 2163 N N . LYS C 1 79 ? 16.485 -20.216 -12.978 1.00 24.19 79 LYS C N 1
ATOM 2164 C CA . LYS C 1 79 ? 15.921 -21.497 -13.382 1.00 24.59 79 LYS C CA 1
ATOM 2165 C C . LYS C 1 79 ? 15.801 -21.512 -14.903 1.00 24.52 79 LYS C C 1
ATOM 2166 O O . LYS C 1 79 ? 15.276 -20.569 -15.495 1.00 24.25 79 LYS C O 1
ATOM 2172 N N . GLY C 1 80 ? 16.302 -22.579 -15.521 1.00 24.56 80 GLY C N 1
ATOM 2173 C CA . GLY C 1 80 ? 16.325 -22.709 -16.982 1.00 24.87 80 GLY C CA 1
ATOM 2174 C C . GLY C 1 80 ? 17.736 -22.734 -17.548 1.00 25.27 80 GLY C C 1
ATOM 2175 O O . GLY C 1 80 ? 17.993 -23.376 -18.571 1.00 24.89 80 GLY C O 1
ATOM 2176 N N . LYS C 1 81 ? 18.649 -22.029 -16.883 1.00 25.43 81 LYS C N 1
ATOM 2177 C CA . LYS C 1 81 ? 20.045 -21.966 -17.301 1.00 25.52 81 LYS C CA 1
ATOM 2178 C C . LYS C 1 81 ? 20.706 -23.334 -17.228 1.00 25.32 81 LYS C C 1
ATOM 2179 O O . LYS C 1 81 ? 20.421 -24.124 -16.329 1.00 25.81 81 LYS C O 1
ATOM 2185 N N . LYS C 1 82 ? 21.595 -23.592 -18.182 1.00 24.82 82 LYS C N 1
ATOM 2186 C CA . LYS C 1 82 ? 22.215 -24.901 -18.343 1.00 24.66 82 LYS C CA 1
ATOM 2187 C C . LYS C 1 82 ? 23.670 -24.892 -17.886 1.00 24.36 82 LYS C C 1
ATOM 2188 O O . LYS C 1 82 ? 24.373 -23.892 -18.035 1.00 24.03 82 LYS C O 1
ATOM 2190 N N . GLU C 1 83 ? 24.102 -26.017 -17.324 1.00 24.32 83 GLU C N 1
ATOM 2191 C CA . GLU C 1 83 ? 25.513 -26.259 -17.013 1.00 24.79 83 GLU C CA 1
ATOM 2192 C C . GLU C 1 83 ? 26.106 -25.171 -16.118 1.00 24.59 83 GLU C C 1
ATOM 2193 O O . GLU C 1 83 ? 27.228 -24.712 -16.335 1.00 24.55 83 GLU C O 1
ATOM 2199 N N . VAL C 1 84 ? 25.343 -24.774 -15.104 1.00 24.73 84 VAL C N 1
ATOM 2200 C CA . VAL C 1 84 ? 25.712 -23.628 -14.270 1.00 24.81 84 VAL C CA 1
ATOM 2201 C C . VAL C 1 84 ? 26.845 -23.946 -13.298 1.00 24.96 84 VAL C C 1
ATOM 2202 O O . VAL C 1 84 ? 27.000 -25.080 -12.850 1.00 25.24 84 VAL C O 1
ATOM 2206 N N . LYS C 1 85 ? 27.634 -22.927 -12.989 1.00 25.09 85 LYS C N 1
ATOM 2207 C CA . LYS C 1 85 ? 28.705 -23.037 -12.007 1.00 25.08 85 LYS C CA 1
ATOM 2208 C C . LYS C 1 85 ? 28.892 -21.690 -11.321 1.00 24.48 85 LYS C C 1
ATOM 2209 O O . LYS C 1 85 ? 28.934 -20.653 -11.982 1.00 24.70 85 LYS C O 1
ATOM 2215 N N . LEU C 1 86 ? 28.979 -21.718 -9.994 1.00 23.79 86 LEU C N 1
ATOM 2216 C CA . LEU C 1 86 ? 29.154 -20.511 -9.189 1.00 23.30 86 LEU C CA 1
ATOM 2217 C C . LEU C 1 86 ? 30.635 -20.345 -8.887 1.00 22.75 86 LEU C C 1
ATOM 2218 O O . LEU C 1 86 ? 31.240 -21.212 -8.260 1.00 22.37 86 LEU C O 1
ATOM 2223 N N . VAL C 1 87 ? 31.211 -19.232 -9.330 1.00 22.28 87 VAL C N 1
ATOM 2224 C CA . VAL C 1 87 ? 32.659 -19.013 -9.232 1.00 22.04 87 VAL C CA 1
ATOM 2225 C C . VAL C 1 87 ? 32.981 -17.757 -8.427 1.00 21.84 87 VAL C C 1
ATOM 2226 O O . VAL C 1 87 ? 32.532 -16.658 -8.770 1.00 21.36 87 VAL C O 1
ATOM 2230 N N . LEU C 1 88 ? 33.759 -17.935 -7.359 1.00 21.59 88 LEU C N 1
ATOM 2231 C CA . LEU C 1 88 ? 34.265 -16.819 -6.562 1.00 21.55 88 LEU C CA 1
ATOM 2232 C C . LEU C 1 88 ? 35.625 -16.420 -7.119 1.00 21.44 88 LEU C C 1
ATOM 2233 O O . LEU C 1 88 ? 36.590 -17.176 -7.015 1.00 21.31 88 LEU C O 1
ATOM 2238 N N . GLN C 1 89 ? 35.694 -15.225 -7.699 1.00 21.63 89 GLN C N 1
ATOM 2239 C CA . GLN C 1 89 ? 36.831 -14.825 -8.533 1.00 21.86 89 GLN C CA 1
ATOM 2240 C C . GLN C 1 89 ? 37.830 -13.904 -7.833 1.00 22.37 89 GLN C C 1
ATOM 2241 O O . GLN C 1 89 ? 37.512 -13.265 -6.824 1.00 22.45 89 GLN C O 1
ATOM 2247 N N . ASP C 1 90 ? 39.031 -13.830 -8.408 1.00 22.51 90 ASP C N 1
ATOM 2248 C CA . ASP C 1 90 ? 40.116 -12.996 -7.885 1.00 22.78 90 ASP C CA 1
ATOM 2249 C C . ASP C 1 90 ? 39.854 -11.491 -8.042 1.00 23.08 90 ASP C C 1
ATOM 2250 O O . ASP C 1 90 ? 40.604 -10.677 -7.503 1.00 22.92 90 ASP C O 1
ATOM 2255 N N . ASP C 1 91 ? 38.809 -11.128 -8.788 1.00 23.40 91 ASP C N 1
ATOM 2256 C CA . ASP C 1 91 ? 38.370 -9.728 -8.897 1.00 23.74 91 ASP C CA 1
ATOM 2257 C C . ASP C 1 91 ? 37.275 -9.355 -7.878 1.00 23.83 91 ASP C C 1
ATOM 2258 O O . ASP C 1 91 ? 36.680 -8.281 -7.969 1.00 23.99 91 ASP C O 1
ATOM 2263 N N . ARG C 1 92 ? 37.025 -10.251 -6.922 1.00 24.05 92 ARG C N 1
ATOM 2264 C CA . ARG C 1 92 ? 36.009 -10.082 -5.867 1.00 24.20 92 ARG C CA 1
ATOM 2265 C C . ARG C 1 92 ? 34.560 -10.228 -6.355 1.00 24.13 92 ARG C C 1
ATOM 2266 O O . ARG C 1 92 ? 33.623 -10.019 -5.581 1.00 24.82 92 ARG C O 1
ATOM 2274 N N . ASN C 1 93 ? 34.370 -10.605 -7.617 1.00 23.57 93 ASN C N 1
ATOM 2275 C CA . ASN C 1 93 ? 33.026 -10.819 -8.143 1.00 22.99 93 ASN C CA 1
ATOM 2276 C C . ASN C 1 93 ? 32.618 -12.269 -7.925 1.00 22.72 93 ASN C C 1
ATOM 2277 O O . ASN C 1 93 ? 33.435 -13.183 -8.040 1.00 22.77 93 ASN C O 1
ATOM 2282 N N . LEU C 1 94 ? 31.352 -12.459 -7.579 1.00 22.37 94 LEU C N 1
ATOM 2283 C CA . LEU C 1 94 ? 30.760 -13.780 -7.461 1.00 21.94 94 LEU C CA 1
ATOM 2284 C C . LEU C 1 94 ? 29.836 -13.973 -8.653 1.00 21.84 94 LEU C C 1
ATOM 2285 O O . LEU C 1 94 ? 28.833 -13.269 -8.781 1.00 22.06 94 LEU C O 1
ATOM 2290 N N . VAL C 1 95 ? 30.177 -14.927 -9.517 1.00 21.39 95 VAL C N 1
ATOM 2291 C CA . VAL C 1 95 ? 29.503 -15.088 -10.805 1.00 21.27 95 VAL C CA 1
ATOM 2292 C C . VAL C 1 95 ? 28.915 -16.487 -10.976 1.00 21.15 95 VAL C C 1
ATOM 2293 O O . VAL C 1 95 ? 29.617 -17.488 -10.822 1.00 21.10 95 VAL C O 1
ATOM 2297 N N . LEU C 1 96 ? 27.626 -16.537 -11.303 1.00 20.81 96 LEU C N 1
ATOM 2298 C CA . LEU C 1 96 ? 26.984 -17.768 -11.735 1.00 20.84 96 LEU C CA 1
ATOM 2299 C C . LEU C 1 96 ? 27.067 -17.846 -13.256 1.00 21.22 96 LEU C C 1
ATOM 2300 O O . LEU C 1 96 ? 26.265 -17.239 -13.960 1.00 20.97 96 LEU C O 1
ATOM 2305 N N . TYR C 1 97 ? 28.055 -18.581 -13.757 1.00 21.93 97 TYR C N 1
ATOM 2306 C CA . TYR C 1 97 ? 28.196 -18.795 -15.195 1.00 22.94 97 TYR C CA 1
ATOM 2307 C C . TYR C 1 97 ? 27.207 -19.853 -15.668 1.00 23.75 97 TYR C C 1
ATOM 2308 O O . TYR C 1 97 ? 26.891 -20.785 -14.931 1.00 24.05 97 TYR C O 1
ATOM 2317 N N . ALA C 1 98 ? 26.721 -19.680 -16.894 1.00 24.72 98 ALA C N 1
ATOM 2318 C CA . ALA C 1 98 ? 25.860 -20.653 -17.567 1.00 26.11 98 ALA C CA 1
ATOM 2319 C C . ALA C 1 98 ? 26.437 -20.952 -18.951 1.00 27.22 98 ALA C C 1
ATOM 2320 O O . ALA C 1 98 ? 27.452 -20.370 -19.337 1.00 27.66 98 ALA C O 1
ATOM 2322 N N . LYS C 1 99 ? 25.801 -21.858 -19.690 1.00 28.47 99 LYS C N 1
ATOM 2323 C CA . LYS C 1 99 ? 26.301 -22.267 -21.012 1.00 29.71 99 LYS C CA 1
ATOM 2324 C C . LYS C 1 99 ? 26.433 -21.092 -21.993 1.00 30.68 99 LYS C C 1
ATOM 2325 O O . LYS C 1 99 ? 27.391 -21.031 -22.766 1.00 31.12 99 LYS C O 1
ATOM 2331 N N . ASP C 1 100 ? 25.482 -20.161 -21.942 1.00 31.62 100 ASP C N 1
ATOM 2332 C CA . ASP C 1 100 ? 25.472 -18.994 -22.841 1.00 32.72 100 ASP C CA 1
ATOM 2333 C C . ASP C 1 100 ? 26.028 -17.723 -22.180 1.00 32.82 100 ASP C C 1
ATOM 2334 O O . ASP C 1 100 ? 25.615 -16.610 -22.516 1.00 33.41 100 ASP C O 1
ATOM 2339 N N . GLY C 1 101 ? 26.969 -17.895 -21.251 1.00 32.49 101 GLY C N 1
ATOM 2340 C CA . GLY C 1 101 ? 27.598 -16.770 -20.554 1.00 31.94 101 GLY C CA 1
ATOM 2341 C C . GLY C 1 101 ? 27.065 -16.555 -19.144 1.00 31.70 101 GLY C C 1
ATOM 2342 O O . GLY C 1 101 ? 26.297 -17.377 -18.634 1.00 31.45 101 GLY C O 1
ATOM 2343 N N . PRO C 1 102 ? 27.482 -15.450 -18.498 1.00 30.74 102 PRO C N 1
ATOM 2344 C CA . PRO C 1 102 ? 27.036 -15.086 -17.150 1.00 30.47 102 PRO C CA 1
ATOM 2345 C C . PRO C 1 102 ? 25.520 -14.908 -17.031 1.00 29.90 102 PRO C C 1
ATOM 2346 O O . PRO C 1 102 ? 24.908 -14.221 -17.851 1.00 29.70 102 PRO C O 1
ATOM 2350 N N . ALA C 1 103 ? 24.937 -15.540 -16.015 1.00 29.30 103 ALA C N 1
ATOM 2351 C CA . ALA C 1 103 ? 23.497 -15.454 -15.734 1.00 28.88 103 ALA C CA 1
ATOM 2352 C C . ALA C 1 103 ? 23.194 -14.550 -14.536 1.00 28.58 103 ALA C C 1
ATOM 2353 O O . ALA C 1 103 ? 22.128 -13.933 -14.459 1.00 28.84 103 ALA C O 1
ATOM 2355 N N . TRP C 1 104 ? 24.133 -14.493 -13.599 1.00 28.26 104 TRP C N 1
ATOM 2356 C CA . TRP C 1 104 ? 23.997 -13.689 -12.394 1.00 27.86 104 TRP C CA 1
ATOM 2357 C C . TRP C 1 104 ? 25.388 -13.335 -11.901 1.00 28.62 104 TRP C C 1
ATOM 2358 O O . TRP C 1 104 ? 26.333 -14.103 -12.085 1.00 28.41 104 TRP C O 1
ATOM 2369 N N . SER C 1 105 ? 25.512 -12.170 -11.280 1.00 29.75 105 SER C N 1
ATOM 2370 C CA . SER C 1 105 ? 26.765 -11.783 -10.641 1.00 30.89 105 SER C CA 1
ATOM 2371 C C . SER C 1 105 ? 26.549 -10.733 -9.555 1.00 32.03 105 SER C C 1
ATOM 2372 O O . SER C 1 105 ? 25.468 -10.160 -9.422 1.00 31.32 105 SER C O 1
ATOM 2375 N N . LEU C 1 106 ? 27.598 -10.510 -8.774 1.00 34.02 106 LEU C N 1
ATOM 2376 C CA . LEU C 1 106 ? 27.601 -9.496 -7.726 1.00 35.98 106 LEU C CA 1
ATOM 2377 C C . LEU C 1 106 ? 27.751 -8.103 -8.332 1.00 37.57 106 LEU C C 1
ATOM 2378 O O . LEU C 1 106 ? 27.265 -7.120 -7.771 1.00 38.05 106 LEU C O 1
ATOM 2383 N N . GLU C 1 107 ? 28.427 -8.040 -9.481 1.00 39.15 107 GLU C N 1
ATOM 2384 C CA . GLU C 1 107 ? 28.735 -6.783 -10.176 1.00 40.22 107 GLU C CA 1
ATOM 2385 C C . GLU C 1 107 ? 29.717 -5.935 -9.365 1.00 41.10 107 GLU C C 1
ATOM 2386 O O . GLU C 1 107 ? 29.706 -4.703 -9.413 1.00 42.92 107 GLU C O 1
ATOM 2388 N N . GLY D 1 2 ? 37.652 -25.137 -2.706 1.00 24.73 2 GLY D N 1
ATOM 2389 C CA . GLY D 1 2 ? 37.959 -24.510 -4.026 1.00 24.58 2 GLY D CA 1
ATOM 2390 C C . GLY D 1 2 ? 37.300 -23.155 -4.207 1.00 24.55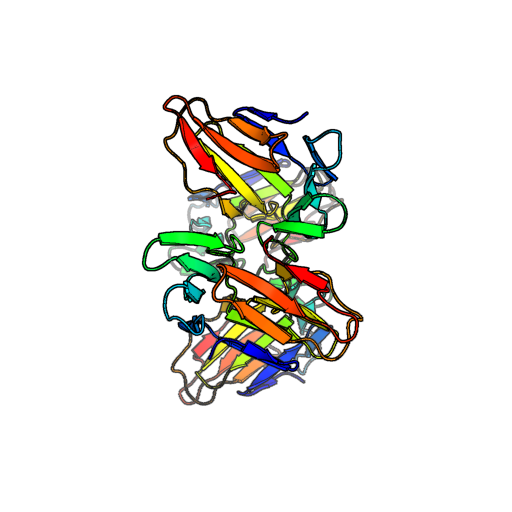 2 GLY D C 1
ATOM 2391 O O . GLY D 1 2 ? 36.904 -22.505 -3.234 1.00 24.60 2 GLY D O 1
ATOM 2392 N N . ASP D 1 3 ? 37.182 -22.736 -5.462 1.00 24.31 3 ASP D N 1
ATOM 2393 C CA . ASP D 1 3 ? 36.577 -21.447 -5.810 1.00 24.23 3 ASP D CA 1
ATOM 2394 C C . ASP D 1 3 ? 35.246 -21.600 -6.556 1.00 24.31 3 ASP D C 1
ATOM 2395 O O . ASP D 1 3 ? 34.665 -20.608 -7.002 1.00 24.43 3 ASP D O 1
ATOM 2400 N N . THR D 1 4 ? 34.764 -22.836 -6.673 1.00 24.15 4 THR D N 1
ATOM 2401 C CA . THR D 1 4 ? 33.695 -23.163 -7.618 1.00 24.04 4 THR D CA 1
ATOM 2402 C C . THR D 1 4 ? 32.742 -24.251 -7.114 1.00 23.83 4 THR D C 1
ATOM 2403 O O . THR D 1 4 ? 33.174 -25.300 -6.641 1.00 23.84 4 THR D O 1
ATOM 2407 N N . LEU D 1 5 ? 31.442 -23.976 -7.222 1.00 23.58 5 LEU D N 1
ATOM 2408 C CA . LEU D 1 5 ? 30.398 -24.986 -7.051 1.00 23.26 5 LEU D CA 1
ATOM 2409 C C . LEU D 1 5 ? 29.733 -25.251 -8.394 1.00 22.98 5 LEU D C 1
ATOM 2410 O O . LEU D 1 5 ? 29.049 -24.381 -8.931 1.00 23.09 5 LEU D O 1
ATOM 2415 N N . THR D 1 6 ? 29.928 -26.450 -8.930 1.00 22.60 6 THR D N 1
ATOM 2416 C CA . THR D 1 6 ? 29.297 -26.843 -10.189 1.00 22.51 6 THR D CA 1
ATOM 2417 C C . THR D 1 6 ? 27.862 -27.321 -9.949 1.00 22.65 6 THR D C 1
ATOM 2418 O O . THR D 1 6 ? 27.431 -27.481 -8.803 1.00 22.35 6 THR D O 1
ATOM 2422 N N . ALA D 1 7 ? 27.129 -27.534 -11.038 1.00 22.67 7 ALA D N 1
ATOM 2423 C CA . ALA D 1 7 ? 25.712 -27.899 -10.974 1.00 23.09 7 ALA D CA 1
ATOM 2424 C C . ALA D 1 7 ? 25.484 -29.173 -10.156 1.00 23.16 7 ALA D C 1
ATOM 2425 O O . ALA D 1 7 ? 26.036 -30.228 -10.467 1.00 22.85 7 ALA D O 1
ATOM 2427 N N . GLY D 1 8 ? 24.674 -29.053 -9.107 1.00 23.33 8 GLY D N 1
ATOM 2428 C CA . GLY D 1 8 ? 24.381 -30.164 -8.200 1.00 23.65 8 GLY D CA 1
ATOM 2429 C C . GLY D 1 8 ? 25.013 -30.005 -6.827 1.00 24.09 8 GLY D C 1
ATOM 2430 O O . GLY D 1 8 ? 24.488 -30.511 -5.835 1.00 24.26 8 GLY D O 1
ATOM 2431 N N . GLN D 1 9 ? 26.143 -29.304 -6.770 1.00 24.35 9 GLN D N 1
ATOM 2432 C CA . GLN D 1 9 ? 26.881 -29.126 -5.522 1.00 24.73 9 GLN D CA 1
ATOM 2433 C C . GLN D 1 9 ? 26.224 -28.100 -4.608 1.00 25.28 9 GLN D C 1
ATOM 2434 O O . GLN D 1 9 ? 25.358 -27.334 -5.033 1.00 25.63 9 GLN D O 1
ATOM 2440 N N . LYS D 1 10 ? 26.649 -28.093 -3.347 1.00 25.98 10 LYS D N 1
ATOM 2441 C CA . LYS D 1 10 ? 26.145 -27.129 -2.372 1.00 26.47 10 LYS D CA 1
ATOM 2442 C C . LYS D 1 10 ? 27.133 -26.867 -1.239 1.00 26.38 10 LYS D C 1
ATOM 2443 O O . LYS D 1 10 ? 28.039 -27.666 -0.989 1.00 26.28 10 LYS D O 1
ATOM 2449 N N . LEU D 1 11 ? 26.947 -25.730 -0.572 1.00 26.31 11 LEU D N 1
ATOM 2450 C CA . LEU D 1 11 ? 27.611 -25.445 0.698 1.00 26.70 11 LEU D CA 1
ATOM 2451 C C . LEU D 1 11 ? 26.686 -25.844 1.844 1.00 27.04 11 LEU D C 1
ATOM 2452 O O . LEU D 1 11 ? 25.491 -25.545 1.814 1.00 26.94 11 LEU D O 1
ATOM 2457 N N . GLU D 1 12 ? 27.239 -26.529 2.839 1.00 27.25 12 GLU D N 1
ATOM 2458 C CA . GLU D 1 12 ? 26.545 -26.763 4.104 1.00 27.65 12 GLU D CA 1
ATOM 2459 C C . GLU D 1 12 ? 26.920 -25.637 5.065 1.00 27.89 12 GLU D C 1
ATOM 2460 O O . GLU D 1 12 ? 27.698 -24.746 4.709 1.00 27.93 12 GLU D O 1
ATOM 2462 N N . ARG D 1 13 ? 26.363 -25.669 6.273 1.00 27.92 13 ARG D N 1
ATOM 2463 C CA . ARG D 1 13 ? 26.723 -24.688 7.297 1.00 28.27 13 ARG D CA 1
ATOM 2464 C C . ARG D 1 13 ? 28.190 -24.850 7.690 1.00 27.87 13 ARG D C 1
ATOM 2465 O O . ARG D 1 13 ? 28.629 -25.937 8.051 1.00 27.69 13 ARG D O 1
ATOM 2473 N N . GLY D 1 14 ? 28.943 -23.759 7.590 1.00 27.72 14 GLY D N 1
ATOM 2474 C CA . GLY D 1 14 ? 30.389 -23.778 7.828 1.00 27.36 14 GLY D CA 1
ATOM 2475 C C . GLY D 1 14 ? 31.211 -24.166 6.609 1.00 27.05 14 GLY D C 1
ATOM 2476 O O . GLY D 1 14 ? 32.438 -24.246 6.686 1.00 27.68 14 GLY D O 1
ATOM 2477 N N . GLY D 1 15 ? 30.541 -24.416 5.486 1.00 26.48 15 GLY D N 1
ATOM 2478 C CA . GLY D 1 15 ? 31.217 -24.705 4.225 1.00 26.07 15 GLY D CA 1
ATOM 2479 C C . GLY D 1 15 ? 31.653 -23.407 3.576 1.00 25.95 15 GLY D C 1
ATOM 2480 O O . GLY D 1 15 ? 31.009 -22.370 3.755 1.00 26.08 15 GLY D O 1
ATOM 2481 N N . SER D 1 16 ? 32.740 -23.459 2.818 1.00 25.65 16 SER D N 1
ATOM 2482 C CA . SER D 1 16 ? 33.323 -22.249 2.252 1.00 26.11 16 SER D CA 1
ATOM 2483 C C . SER D 1 16 ? 33.883 -22.445 0.852 1.00 25.86 16 SER D C 1
ATOM 2484 O O . SER D 1 16 ? 34.359 -23.523 0.500 1.00 26.27 16 SER D O 1
ATOM 2487 N N . LEU D 1 17 ? 33.792 -21.385 0.057 1.00 25.75 17 LEU D N 1
ATOM 2488 C CA . LEU D 1 17 ? 34.554 -21.249 -1.176 1.00 25.56 17 LEU D CA 1
ATOM 2489 C C . LEU D 1 17 ? 35.553 -20.128 -0.953 1.00 25.43 17 LEU D C 1
ATOM 2490 O O . LEU D 1 17 ? 35.285 -19.197 -0.193 1.00 25.28 17 LEU D O 1
ATOM 2495 N N . GLN D 1 18 ? 36.705 -20.225 -1.604 1.00 25.47 18 GLN D N 1
ATOM 2496 C CA . GLN D 1 18 ? 37.724 -19.185 -1.516 1.00 25.63 18 GLN D CA 1
ATOM 2497 C C . GLN D 1 18 ? 38.277 -18.885 -2.902 1.00 25.52 18 GLN D C 1
ATOM 2498 O O . GLN D 1 18 ? 38.491 -19.797 -3.699 1.00 25.35 18 GLN D O 1
ATOM 2504 N N . SER D 1 19 ? 38.509 -17.606 -3.181 1.00 25.39 19 SER D N 1
ATOM 2505 C CA . SER D 1 19 ? 39.104 -17.197 -4.449 1.00 25.73 19 SER D CA 1
ATOM 2506 C C . SER D 1 19 ? 40.506 -17.787 -4.591 1.00 25.86 19 SER D C 1
ATOM 2507 O O . SER D 1 19 ? 41.182 -18.067 -3.595 1.00 25.46 19 SER D O 1
ATOM 2510 N N . GLY D 1 20 ? 40.926 -17.976 -5.838 1.00 26.01 20 GLY D N 1
ATOM 2511 C CA . GLY D 1 20 ? 42.232 -18.556 -6.153 1.00 26.00 20 GLY D CA 1
ATOM 2512 C C . GLY D 1 20 ? 43.395 -17.876 -5.454 1.00 26.10 20 GLY D C 1
ATOM 2513 O O . GLY D 1 20 ? 44.309 -18.543 -4.968 1.00 26.44 20 GLY D O 1
ATOM 2514 N N . ASN D 1 21 ? 43.343 -16.548 -5.385 1.00 26.18 21 ASN D N 1
ATOM 2515 C CA . ASN D 1 21 ? 44.416 -15.747 -4.775 1.00 26.48 21 ASN D CA 1
ATOM 2516 C C . ASN D 1 21 ? 44.365 -15.660 -3.240 1.00 26.27 21 ASN D C 1
ATOM 2517 O O . ASN D 1 21 ? 45.178 -14.963 -2.633 1.00 27.02 21 ASN D O 1
ATOM 2522 N N . GLY D 1 22 ? 43.400 -16.342 -2.625 1.00 25.61 22 GLY D N 1
ATOM 2523 C CA . GLY D 1 22 ? 43.278 -16.389 -1.163 1.00 25.22 22 GLY D CA 1
ATOM 2524 C C . GLY D 1 22 ? 42.688 -15.161 -0.477 1.00 24.80 22 GLY D C 1
ATOM 2525 O O . GLY D 1 22 ? 42.504 -15.168 0.739 1.00 25.05 22 GLY D O 1
ATOM 2526 N N . ALA D 1 23 ? 42.373 -14.117 -1.244 1.00 24.23 23 ALA D N 1
ATOM 2527 C CA . ALA D 1 23 ? 41.942 -12.829 -0.683 1.00 24.01 23 ALA D CA 1
ATOM 2528 C C . ALA D 1 23 ? 40.474 -12.800 -0.251 1.00 23.90 23 ALA D C 1
ATOM 2529 O O . ALA D 1 23 ? 40.121 -12.096 0.698 1.00 24.16 23 ALA D O 1
ATOM 2531 N N . TYR D 1 24 ? 39.626 -13.551 -0.950 1.00 23.46 24 TYR D N 1
ATOM 2532 C CA . TYR D 1 24 ? 38.177 -13.505 -0.728 1.00 23.17 24 TYR D CA 1
ATOM 2533 C C . TYR D 1 24 ? 37.610 -14.876 -0.357 1.00 23.06 24 TYR D C 1
ATOM 2534 O O . TYR D 1 24 ? 37.984 -15.886 -0.950 1.00 22.66 24 TYR D O 1
ATOM 2543 N N . THR D 1 25 ? 36.705 -14.897 0.622 1.00 23.15 25 THR D N 1
ATOM 2544 C CA . THR D 1 25 ? 36.071 -16.139 1.087 1.00 23.17 25 THR D CA 1
ATOM 2545 C C . THR D 1 25 ? 34.550 -16.001 1.105 1.00 23.05 25 THR D C 1
ATOM 2546 O O . THR D 1 25 ? 34.018 -14.999 1.582 1.00 23.50 25 THR D O 1
ATOM 2550 N N . LEU D 1 26 ? 33.864 -17.014 0.584 1.00 22.78 26 LEU D N 1
ATOM 2551 C CA . LEU D 1 26 ? 32.400 -17.097 0.638 1.00 22.44 26 LEU D CA 1
ATOM 2552 C C . LEU D 1 26 ? 32.005 -18.245 1.562 1.00 22.44 26 LEU D C 1
ATOM 2553 O O . LEU D 1 26 ? 32.337 -19.396 1.290 1.00 22.43 26 LEU D O 1
ATOM 2558 N N . THR D 1 27 ? 31.285 -17.930 2.637 1.00 22.24 27 THR D N 1
ATOM 2559 C CA . THR D 1 27 ? 30.929 -18.922 3.653 1.00 22.36 27 THR D CA 1
ATOM 2560 C C . THR D 1 27 ? 29.440 -18.888 3.965 1.00 22.14 27 THR D C 1
ATOM 2561 O O . THR D 1 27 ? 28.876 -17.820 4.211 1.00 22.17 27 THR D O 1
ATOM 2565 N N . LEU D 1 28 ? 28.811 -20.060 3.949 1.00 22.03 28 LEU D N 1
ATOM 2566 C CA . LEU D 1 28 ? 27.473 -20.211 4.508 1.00 22.21 28 LEU D CA 1
ATOM 2567 C C . LEU D 1 28 ? 27.666 -20.438 5.996 1.00 22.56 28 LEU D C 1
ATOM 2568 O O . LEU D 1 28 ? 28.149 -21.491 6.411 1.00 22.84 28 LEU D O 1
ATOM 2573 N N . GLN D 1 29 ? 27.303 -19.438 6.790 1.00 22.86 29 GLN D N 1
ATOM 2574 C CA . GLN D 1 29 ? 27.613 -19.428 8.217 1.00 23.13 29 GLN D CA 1
ATOM 2575 C C . GLN D 1 29 ? 26.594 -20.215 9.029 1.00 23.65 29 GLN D C 1
ATOM 2576 O O . GLN D 1 29 ? 25.533 -20.594 8.525 1.00 23.88 29 GLN D O 1
ATOM 2582 N N . ASP D 1 30 ? 26.925 -20.437 10.297 1.00 24.03 30 ASP D N 1
ATOM 2583 C CA . ASP D 1 30 ? 26.052 -21.157 11.225 1.00 24.24 30 ASP D CA 1
ATOM 2584 C C . ASP D 1 30 ? 24.813 -20.360 11.628 1.00 23.85 30 ASP D C 1
ATOM 2585 O O . ASP D 1 30 ? 23.845 -20.936 12.120 1.00 23.57 30 ASP D O 1
ATOM 2590 N N . ASP D 1 31 ? 24.842 -19.044 11.423 1.00 23.64 31 ASP D N 1
ATOM 2591 C CA . ASP D 1 31 ? 23.661 -18.204 11.672 1.00 23.56 31 ASP D CA 1
ATOM 2592 C C . ASP D 1 31 ? 22.724 -18.097 10.460 1.00 23.24 31 ASP D C 1
ATOM 2593 O O . ASP D 1 31 ? 21.754 -17.343 10.494 1.00 23.21 31 ASP D O 1
ATOM 2598 N N . GLY D 1 32 ? 23.027 -18.837 9.393 1.00 23.25 32 GLY D N 1
ATOM 2599 C CA . GLY D 1 32 ? 22.168 -18.897 8.208 1.00 23.22 32 GLY D CA 1
ATOM 2600 C C . GLY D 1 32 ? 22.504 -17.890 7.119 1.00 23.23 32 GLY D C 1
ATOM 2601 O O . GLY D 1 32 ? 21.915 -17.924 6.036 1.00 23.32 32 GLY D O 1
ATOM 2602 N N . ASN D 1 33 ? 23.456 -17.001 7.393 1.00 22.72 33 ASN D N 1
ATOM 2603 C CA . ASN D 1 33 ? 23.840 -15.964 6.440 1.00 22.43 33 ASN D CA 1
ATOM 2604 C C . ASN D 1 33 ? 24.940 -16.451 5.502 1.00 22.18 33 ASN D C 1
ATOM 2605 O O . ASN D 1 33 ? 25.934 -17.027 5.949 1.00 22.05 33 ASN D O 1
ATOM 2610 N N . LEU D 1 34 ? 24.747 -16.229 4.204 1.00 21.91 34 LEU D N 1
ATOM 2611 C CA . LEU D 1 34 ? 25.791 -16.464 3.213 1.00 21.87 34 LEU D CA 1
ATOM 2612 C C . LEU D 1 34 ? 26.559 -15.163 3.068 1.00 21.75 34 LEU D C 1
ATOM 2613 O O . LEU D 1 34 ? 25.994 -14.160 2.643 1.00 21.46 34 LEU D O 1
ATOM 2618 N N . VAL D 1 35 ? 27.841 -15.185 3.422 1.00 21.54 35 VAL D N 1
ATOM 2619 C CA . VAL D 1 35 ? 28.630 -13.957 3.520 1.00 21.55 35 VAL D CA 1
ATOM 2620 C C . VAL D 1 35 ? 29.915 -14.039 2.703 1.00 21.89 35 VAL D C 1
ATOM 2621 O O . VAL D 1 35 ? 30.660 -15.018 2.782 1.00 21.60 35 VAL D O 1
ATOM 2625 N N . LEU D 1 36 ? 30.150 -12.987 1.923 1.00 22.28 36 LEU D N 1
ATOM 2626 C CA . LEU D 1 36 ? 31.384 -12.806 1.178 1.00 22.60 36 LEU D CA 1
ATOM 2627 C C . LEU D 1 36 ? 32.326 -11.906 1.971 1.00 22.82 36 LEU D C 1
ATOM 2628 O O . LEU D 1 36 ? 32.015 -10.737 2.220 1.00 22.73 36 LEU D O 1
ATOM 2633 N N . TYR D 1 37 ? 33.470 -12.460 2.365 1.00 22.96 37 TYR D N 1
ATOM 2634 C CA . TYR D 1 37 ? 34.478 -11.721 3.124 1.00 23.39 37 TYR D CA 1
ATOM 2635 C C . TYR D 1 37 ? 35.659 -11.312 2.256 1.00 23.72 37 TYR D C 1
ATOM 2636 O O . TYR D 1 37 ? 36.247 -12.143 1.569 1.00 23.71 37 TYR D O 1
ATOM 2645 N N . ALA D 1 38 ? 35.982 -10.021 2.284 1.00 24.08 38 ALA D N 1
ATOM 2646 C CA . ALA D 1 38 ? 37.260 -9.523 1.780 1.00 24.32 38 ALA D CA 1
ATOM 2647 C C . ALA D 1 38 ? 38.250 -9.571 2.936 1.00 24.77 38 ALA D C 1
ATOM 2648 O O . ALA D 1 38 ? 38.268 -8.683 3.791 1.00 25.15 38 ALA D O 1
ATOM 2650 N N . ARG D 1 39 ? 39.062 -10.625 2.956 1.00 25.19 39 ARG D N 1
ATOM 2651 C CA . ARG D 1 39 ? 39.888 -10.978 4.115 1.00 25.63 39 ARG D CA 1
ATOM 2652 C C . ARG D 1 39 ? 39.022 -11.159 5.374 1.00 26.12 39 ARG D C 1
ATOM 2653 O O . ARG D 1 39 ? 38.299 -12.150 5.481 1.00 26.21 39 ARG D O 1
ATOM 2661 N N . ASP D 1 40 ? 39.073 -10.214 6.309 1.00 26.45 40 ASP D N 1
ATOM 2662 C CA . ASP D 1 40 ? 38.285 -10.308 7.543 1.00 26.71 40 ASP D CA 1
ATOM 2663 C C . ASP D 1 40 ? 36.996 -9.484 7.495 1.00 26.55 40 ASP D C 1
ATOM 2664 O O . ASP D 1 40 ? 36.139 -9.626 8.366 1.00 26.78 40 ASP D O 1
ATOM 2666 N N . LYS D 1 41 ? 36.865 -8.626 6.485 1.00 26.52 41 LYS D N 1
ATOM 2667 C CA . LYS D 1 41 ? 35.736 -7.699 6.383 1.00 26.38 41 LYS D CA 1
ATOM 2668 C C . LYS D 1 41 ? 34.641 -8.224 5.458 1.00 26.27 41 LYS D C 1
ATOM 2669 O O . LYS D 1 41 ? 34.914 -8.628 4.328 1.00 26.05 41 LYS D O 1
ATOM 2671 N N . ALA D 1 42 ? 33.403 -8.205 5.948 1.00 26.20 42 ALA D N 1
ATOM 2672 C CA . ALA D 1 42 ? 32.238 -8.562 5.143 1.00 26.08 42 ALA D CA 1
ATOM 2673 C C . ALA D 1 42 ? 31.927 -7.439 4.156 1.00 26.08 42 ALA D C 1
ATOM 2674 O O . ALA D 1 42 ? 31.771 -6.283 4.554 1.00 26.45 42 ALA D O 1
ATOM 2676 N N . VAL D 1 43 ? 31.845 -7.788 2.873 1.00 25.39 43 VAL D N 1
ATOM 2677 C CA . VAL D 1 43 ? 31.546 -6.819 1.806 1.00 24.93 43 VAL D CA 1
ATOM 2678 C C . VAL D 1 43 ? 30.223 -7.096 1.076 1.00 24.61 43 VAL D C 1
ATOM 2679 O O . VAL D 1 43 ? 29.734 -6.247 0.328 1.00 24.57 43 VAL D O 1
ATOM 2683 N N . TRP D 1 44 ? 29.662 -8.284 1.287 1.00 23.66 44 TRP D N 1
ATOM 2684 C CA . TRP D 1 44 ? 28.355 -8.642 0.747 1.00 23.16 44 TRP D CA 1
ATOM 2685 C C . TRP D 1 44 ? 27.776 -9.826 1.513 1.00 22.49 44 TRP D C 1
ATOM 2686 O O . TRP D 1 44 ? 28.514 -10.660 2.038 1.00 22.16 44 TRP D O 1
ATOM 2697 N N . SER D 1 45 ? 26.451 -9.883 1.578 1.00 21.87 45 SER D N 1
ATOM 2698 C CA . SER D 1 45 ? 25.762 -11.046 2.118 1.00 21.61 45 SER D CA 1
ATOM 2699 C C . SER D 1 45 ? 24.348 -11.168 1.564 1.00 21.27 45 SER D C 1
ATOM 2700 O O . SER D 1 45 ? 23.784 -10.215 1.027 1.00 21.24 45 SER D O 1
ATOM 2703 N N . THR D 1 46 ? 23.787 -12.361 1.706 1.00 21.02 46 THR D N 1
ATOM 2704 C CA . THR D 1 46 ? 22.391 -12.611 1.363 1.00 20.87 46 THR D CA 1
ATOM 2705 C C . THR D 1 46 ? 21.443 -11.981 2.392 1.00 20.90 46 THR D C 1
ATOM 2706 O O . THR D 1 46 ? 20.257 -11.807 2.124 1.00 20.69 46 THR D O 1
ATOM 2710 N N . GLY D 1 47 ? 21.970 -11.657 3.570 1.00 21.04 47 GLY D N 1
ATOM 2711 C CA . GLY D 1 47 ? 21.183 -11.036 4.630 1.00 21.24 47 GLY D CA 1
ATOM 2712 C C . GLY D 1 47 ? 20.196 -12.010 5.242 1.00 21.28 47 GLY D C 1
ATOM 2713 O O . GLY D 1 47 ? 19.111 -11.615 5.681 1.00 21.76 47 GLY D O 1
ATOM 2714 N N . THR D 1 48 ? 20.582 -13.283 5.275 1.00 20.88 48 THR D N 1
ATOM 2715 C CA . THR D 1 48 ? 19.716 -14.353 5.773 1.00 20.65 48 THR D CA 1
ATOM 2716 C C . THR D 1 48 ? 20.128 -14.845 7.167 1.00 20.90 48 THR D C 1
ATOM 2717 O O . THR D 1 48 ? 19.749 -15.945 7.580 1.00 20.91 48 THR D O 1
ATOM 2721 N N . ASN D 1 49 ? 20.899 -14.027 7.885 1.00 21.02 49 ASN D N 1
ATOM 2722 C CA . ASN D 1 49 ? 21.210 -14.287 9.295 1.00 21.37 49 ASN D CA 1
ATOM 2723 C C . ASN D 1 49 ? 19.941 -14.394 10.147 1.00 21.62 49 ASN D C 1
ATOM 2724 O O . ASN D 1 49 ? 19.133 -13.467 10.192 1.00 21.93 49 ASN D O 1
ATOM 2729 N N . GLY D 1 50 ? 19.778 -15.528 10.820 1.00 21.71 50 GLY D N 1
ATOM 2730 C CA . GLY D 1 50 ? 18.591 -15.783 11.635 1.00 21.93 50 GLY D CA 1
ATOM 2731 C C . GLY D 1 50 ? 17.415 -16.360 10.864 1.00 21.85 50 GLY D C 1
ATOM 2732 O O . GLY D 1 50 ? 16.322 -16.497 11.413 1.00 22.23 50 GLY D O 1
ATOM 2733 N N . GLN D 1 51 ? 17.636 -16.718 9.600 1.00 21.63 51 GLN D N 1
ATOM 2734 C CA . GLN D 1 51 ? 16.572 -17.284 8.757 1.00 21.55 51 GLN D CA 1
ATOM 2735 C C . GLN D 1 51 ? 16.663 -18.814 8.636 1.00 21.65 51 GLN D C 1
ATOM 2736 O O . GLN D 1 51 ? 16.026 -19.410 7.770 1.00 21.89 51 GLN D O 1
ATOM 2742 N N . ASP D 1 52 ? 17.455 -19.431 9.514 1.00 21.81 52 ASP D N 1
ATOM 2743 C CA . ASP D 1 52 ? 17.575 -20.894 9.621 1.00 21.89 52 ASP D CA 1
ATOM 2744 C C . ASP D 1 52 ? 18.023 -21.591 8.329 1.00 21.83 52 ASP D C 1
ATOM 2745 O O . ASP D 1 52 ? 17.688 -22.755 8.102 1.00 21.59 52 ASP D O 1
ATOM 2750 N N . VAL D 1 53 ? 18.789 -20.889 7.499 1.00 21.93 53 VAL D N 1
ATOM 2751 C CA . VAL D 1 53 ? 19.311 -21.465 6.258 1.00 22.27 53 VAL D CA 1
ATOM 2752 C C . VAL D 1 53 ? 20.370 -22.503 6.610 1.00 22.55 53 VAL D C 1
ATOM 2753 O O . VAL D 1 53 ? 21.233 -22.243 7.445 1.00 23.00 53 VAL D O 1
ATOM 2757 N N . VAL D 1 54 ? 20.292 -23.675 5.983 1.00 23.13 54 VAL D N 1
ATOM 2758 C CA . VAL D 1 54 ? 21.253 -24.761 6.247 1.00 23.55 54 VAL D CA 1
ATOM 2759 C C . VAL D 1 54 ? 22.037 -25.257 5.027 1.00 23.85 54 VAL D C 1
ATOM 2760 O O . VAL D 1 54 ? 23.022 -25.988 5.184 1.00 23.40 54 VAL D O 1
ATOM 2764 N N . ARG D 1 55 ? 21.610 -24.881 3.824 1.00 23.99 55 ARG D N 1
ATOM 2765 C CA . ARG D 1 55 ? 22.389 -25.190 2.630 1.00 24.50 55 ARG D CA 1
ATOM 2766 C C . ARG D 1 55 ? 22.129 -24.208 1.491 1.00 24.49 55 ARG D C 1
ATOM 2767 O O . ARG D 1 55 ? 21.026 -23.675 1.351 1.00 24.27 55 ARG D O 1
ATOM 2775 N N . ALA D 1 56 ? 23.171 -23.981 0.694 1.00 24.56 56 ALA D N 1
ATOM 2776 C CA . ALA D 1 56 ? 23.101 -23.162 -0.512 1.00 24.55 56 ALA D CA 1
ATOM 2777 C C . ALA D 1 56 ? 23.387 -24.047 -1.727 1.00 24.78 56 ALA D C 1
ATOM 2778 O O . ALA D 1 56 ? 24.535 -24.416 -1.981 1.00 24.78 56 ALA D O 1
ATOM 2780 N N . GLU D 1 57 ? 22.333 -24.376 -2.470 1.00 25.04 57 GLU D N 1
ATOM 2781 C CA . GLU D 1 57 ? 22.397 -25.351 -3.563 1.00 25.23 57 GLU D CA 1
ATOM 2782 C C . GLU D 1 57 ? 22.507 -24.685 -4.925 1.00 24.81 57 GLU D C 1
ATOM 2783 O O . GLU D 1 57 ? 21.597 -23.979 -5.346 1.00 25.09 57 GLU D O 1
ATOM 2789 N N . VAL D 1 58 ? 23.624 -24.914 -5.610 1.00 24.41 58 VAL D N 1
ATO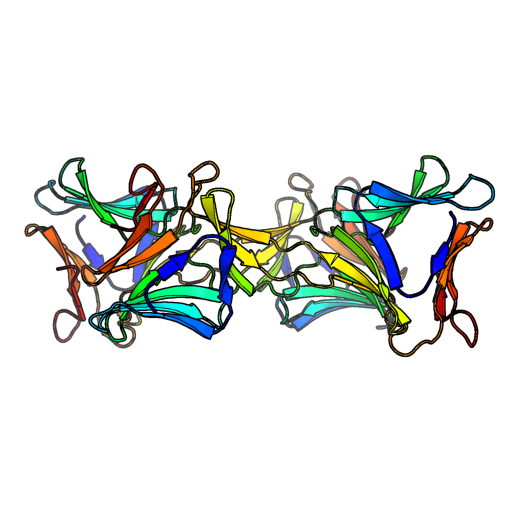M 2790 C CA . VAL D 1 58 ? 23.706 -24.641 -7.042 1.00 24.10 58 VAL D CA 1
ATOM 2791 C C . VAL D 1 58 ? 23.019 -25.822 -7.716 1.00 23.84 58 VAL D C 1
ATOM 2792 O O . VAL D 1 58 ? 23.589 -26.910 -7.817 1.00 24.14 58 VAL D O 1
ATOM 2796 N N . GLN D 1 59 ? 21.790 -25.601 -8.166 1.00 23.32 59 GLN D N 1
ATOM 2797 C CA . GLN D 1 59 ? 20.938 -26.688 -8.629 1.00 23.05 59 GLN D CA 1
ATOM 2798 C C . GLN D 1 59 ? 21.169 -27.033 -10.091 1.00 23.23 59 GLN D C 1
ATOM 2799 O O . GLN D 1 59 ? 21.650 -26.213 -10.872 1.00 23.08 59 GLN D O 1
ATOM 2805 N N . THR D 1 60 ? 20.788 -28.256 -10.447 1.00 23.38 60 THR D N 1
ATOM 2806 C CA . THR D 1 60 ? 20.858 -28.742 -11.824 1.00 23.51 60 THR D CA 1
ATOM 2807 C C . THR D 1 60 ? 19.851 -28.069 -12.759 1.00 23.71 60 THR D C 1
ATOM 2808 O O . THR D 1 60 ? 19.986 -28.169 -13.979 1.00 23.92 60 THR D O 1
ATOM 2812 N N . ASP D 1 61 ? 18.843 -27.399 -12.195 1.00 23.56 61 ASP D N 1
ATOM 2813 C CA . ASP D 1 61 ? 17.874 -26.637 -12.992 1.00 23.42 61 ASP D CA 1
ATOM 2814 C C . ASP D 1 61 ? 18.364 -25.222 -13.328 1.00 22.75 61 ASP D C 1
ATOM 2815 O O . ASP D 1 61 ? 17.643 -24.450 -13.954 1.00 22.73 61 ASP D O 1
ATOM 2820 N N . GLY D 1 62 ? 19.579 -24.892 -12.896 1.00 22.32 62 GLY D N 1
ATOM 2821 C CA . GLY D 1 62 ? 20.214 -23.610 -13.215 1.00 21.76 62 GLY D CA 1
ATOM 2822 C C . GLY D 1 62 ? 20.136 -22.567 -12.112 1.00 21.29 62 GLY D C 1
ATOM 2823 O O . GLY D 1 62 ? 20.784 -21.518 -12.194 1.00 21.42 62 GLY D O 1
ATOM 2824 N N . ASN D 1 63 ? 19.351 -22.850 -11.077 1.00 20.16 63 ASN D N 1
ATOM 2825 C CA . ASN D 1 63 ? 19.110 -21.882 -10.021 1.00 19.49 63 ASN D CA 1
ATOM 2826 C C . ASN D 1 63 ? 20.026 -22.111 -8.827 1.00 19.42 63 ASN D C 1
ATOM 2827 O O . ASN D 1 63 ? 20.290 -23.254 -8.443 1.00 19.41 63 ASN D O 1
ATOM 2832 N N . PHE D 1 64 ? 20.521 -21.017 -8.257 1.00 19.37 64 PHE D N 1
ATOM 2833 C CA . PHE D 1 64 ? 21.305 -21.063 -7.027 1.00 19.55 64 PHE D CA 1
ATOM 2834 C C . PHE D 1 64 ? 20.408 -20.615 -5.883 1.00 19.46 64 PHE D C 1
ATOM 2835 O O . PHE D 1 64 ? 19.975 -19.465 -5.854 1.00 19.27 64 PHE D O 1
ATOM 2843 N N . VAL D 1 65 ? 20.147 -21.524 -4.944 1.00 19.63 65 VAL D N 1
ATOM 2844 C CA . VAL D 1 65 ? 19.064 -21.364 -3.965 1.00 19.67 65 VAL D CA 1
ATOM 2845 C C . VAL D 1 65 ? 19.518 -21.643 -2.530 1.00 19.72 65 VAL D C 1
ATOM 2846 O O . VAL D 1 65 ? 20.308 -22.558 -2.284 1.00 19.69 65 VAL D O 1
ATOM 2850 N N . LEU D 1 66 ? 18.996 -20.854 -1.591 1.00 19.75 66 LEU D N 1
ATOM 2851 C CA . LEU D 1 66 ? 19.252 -21.044 -0.158 1.00 19.73 66 LEU D CA 1
ATOM 2852 C C . LEU D 1 66 ? 18.045 -21.681 0.523 1.00 19.85 66 LEU D C 1
ATOM 2853 O O . LEU D 1 66 ? 16.956 -21.099 0.537 1.00 19.54 66 LEU D O 1
ATOM 2858 N N . TYR D 1 67 ? 18.251 -22.870 1.090 1.00 19.99 67 TYR D N 1
ATOM 2859 C CA . TYR D 1 67 ? 17.179 -23.624 1.739 1.00 20.50 67 TYR D CA 1
ATOM 2860 C C . TYR D 1 67 ? 17.348 -23.653 3.249 1.00 21.09 67 TYR D C 1
ATOM 2861 O O . TYR D 1 67 ? 18.464 -23.772 3.759 1.00 21.28 67 TYR D O 1
ATOM 2870 N N . THR D 1 68 ? 16.226 -23.556 3.953 1.00 21.55 68 THR D N 1
ATOM 2871 C CA . THR D 1 68 ? 16.214 -23.643 5.409 1.00 22.06 68 THR D CA 1
ATOM 2872 C C . THR D 1 68 ? 16.100 -25.089 5.863 1.00 22.53 68 THR D C 1
ATOM 2873 O O . THR D 1 68 ? 15.714 -25.970 5.094 1.00 22.91 68 THR D O 1
ATOM 2877 N N . ALA D 1 69 ? 16.439 -25.323 7.124 1.00 22.99 69 ALA D N 1
ATOM 2878 C CA . ALA D 1 69 ? 16.207 -26.620 7.741 1.00 23.42 69 ALA D CA 1
ATOM 2879 C C . ALA D 1 69 ? 14.730 -26.765 8.061 1.00 23.59 69 ALA D C 1
ATOM 2880 O O . ALA D 1 69 ? 13.989 -25.779 8.119 1.00 23.53 69 ALA D O 1
ATOM 2882 N N . GLU D 1 70 ? 14.314 -28.007 8.264 1.00 23.85 70 GLU D N 1
ATOM 2883 C CA . GLU D 1 70 ? 13.006 -28.287 8.828 1.00 24.37 70 GLU D CA 1
ATOM 2884 C C . GLU D 1 70 ? 13.038 -27.843 10.288 1.00 24.19 70 GLU D C 1
ATOM 2885 O O . GLU D 1 70 ? 14.007 -28.111 10.998 1.00 23.91 70 GLU D O 1
ATOM 2891 N N . LYS D 1 71 ? 11.995 -27.139 10.720 1.00 24.43 71 LYS D N 1
ATOM 2892 C CA . LYS D 1 71 ? 11.986 -26.502 12.043 1.00 24.80 71 LYS D CA 1
ATOM 2893 C C . LYS D 1 71 ? 11.011 -27.184 13.013 1.00 24.26 71 LYS D C 1
ATOM 2894 O O . LYS D 1 71 ? 9.843 -27.371 12.679 1.00 24.13 71 LYS D O 1
ATOM 2900 N N . PRO D 1 72 ? 11.486 -27.544 14.222 1.00 23.85 72 PRO D N 1
ATOM 2901 C CA . PRO D 1 72 ? 10.595 -28.126 15.226 1.00 23.63 72 PRO D CA 1
ATOM 2902 C C . PRO D 1 72 ? 9.713 -27.075 15.898 1.00 23.74 72 PRO D C 1
ATOM 2903 O O . PRO D 1 72 ? 10.224 -26.179 16.573 1.00 23.74 72 PRO D O 1
ATOM 2907 N N . VAL D 1 73 ? 8.400 -27.196 15.713 1.00 23.77 73 VAL D N 1
ATOM 2908 C CA . VAL D 1 73 ? 7.438 -26.216 16.251 1.00 24.00 73 VAL D CA 1
ATOM 2909 C C . VAL D 1 73 ? 6.568 -26.751 17.397 1.00 24.21 73 VAL D C 1
ATOM 2910 O O . VAL D 1 73 ? 5.815 -25.998 18.007 1.00 24.60 73 VAL D O 1
ATOM 2914 N N . TRP D 1 74 ? 6.671 -28.044 17.681 1.00 24.39 74 TRP D N 1
ATOM 2915 C CA . TRP D 1 74 ? 5.975 -28.657 18.814 1.00 24.30 74 TRP D CA 1
ATOM 2916 C C . TRP D 1 74 ? 6.580 -30.026 19.087 1.00 24.47 74 TRP D C 1
ATOM 2917 O O . TRP D 1 74 ? 6.892 -30.768 18.158 1.00 24.07 74 TRP D O 1
ATOM 2928 N N . HIS D 1 75 ? 6.733 -30.360 20.363 1.00 25.39 75 HIS D N 1
ATOM 2929 C CA . HIS D 1 75 ? 7.259 -31.668 20.745 1.00 26.03 75 HIS D CA 1
ATOM 2930 C C . HIS D 1 75 ? 6.811 -32.109 22.137 1.00 26.83 75 HIS D C 1
ATOM 2931 O O . HIS D 1 75 ? 6.339 -31.309 22.948 1.00 27.14 75 HIS D O 1
ATOM 2938 N N . THR D 1 76 ? 6.972 -33.402 22.385 1.00 27.17 76 THR D N 1
ATOM 2939 C CA . THR D 1 76 ? 6.621 -34.015 23.669 1.00 27.66 76 THR D CA 1
ATOM 2940 C C . THR D 1 76 ? 7.773 -33.965 24.682 1.00 27.46 76 THR D C 1
ATOM 2941 O O . THR D 1 76 ? 7.583 -34.305 25.853 1.00 27.12 76 THR D O 1
ATOM 2945 N N . ASP D 1 77 ? 8.956 -33.556 24.222 1.00 27.39 77 ASP D N 1
ATOM 2946 C CA . ASP D 1 77 ? 10.126 -33.374 25.088 1.00 27.29 77 ASP D CA 1
ATOM 2947 C C . ASP D 1 77 ? 10.538 -34.699 25.748 1.00 26.78 77 ASP D C 1
ATOM 2948 O O . ASP D 1 77 ? 10.735 -34.774 26.961 1.00 25.76 77 ASP D O 1
ATOM 2953 N N . THR D 1 78 ? 10.663 -35.738 24.923 1.00 26.84 78 THR D N 1
ATOM 2954 C CA . THR D 1 78 ? 10.981 -37.090 25.390 1.00 26.94 78 THR D CA 1
ATOM 2955 C C . THR D 1 78 ? 12.179 -37.688 24.653 1.00 27.23 78 THR D C 1
ATOM 2956 O O . THR D 1 78 ? 12.223 -38.891 24.397 1.00 26.77 78 THR D O 1
ATOM 2960 N N . LYS D 1 79 ? 13.148 -36.846 24.311 1.00 28.10 79 LYS D N 1
ATOM 2961 C CA . LYS D 1 79 ? 14.406 -37.326 23.751 1.00 28.89 79 LYS D CA 1
ATOM 2962 C C . LYS D 1 79 ? 15.103 -38.182 24.803 1.00 28.55 79 LYS D C 1
ATOM 2963 O O . LYS D 1 79 ? 15.235 -37.763 25.952 1.00 27.99 79 LYS D O 1
ATOM 2969 N N . GLY D 1 80 ? 15.529 -39.379 24.407 1.00 28.88 80 GLY D N 1
ATOM 2970 C CA . GLY D 1 80 ? 16.201 -40.313 25.316 1.00 29.22 80 GLY D CA 1
ATOM 2971 C C . GLY D 1 80 ? 15.410 -41.567 25.659 1.00 29.74 80 GLY D C 1
ATOM 2972 O O . GLY D 1 80 ? 15.971 -42.522 26.199 1.00 29.84 80 GLY D O 1
ATOM 2973 N N . LYS D 1 81 ? 14.111 -41.569 25.357 1.00 29.91 81 LYS D N 1
ATOM 2974 C CA . LYS D 1 81 ? 13.269 -42.747 25.594 1.00 30.31 81 LYS D CA 1
ATOM 2975 C C . LYS D 1 81 ? 13.494 -43.779 24.490 1.00 30.42 81 LYS D C 1
ATOM 2976 O O . LYS D 1 81 ? 13.690 -43.425 23.328 1.00 30.62 81 LYS D O 1
ATOM 2982 N N . LYS D 1 82 ? 13.462 -45.055 24.867 1.00 30.75 82 LYS D N 1
ATOM 2983 C CA . LYS D 1 82 ? 13.869 -46.146 23.978 1.00 30.49 82 LYS D CA 1
ATOM 2984 C C . LYS D 1 82 ? 12.688 -46.788 23.251 1.00 30.33 82 LYS D C 1
ATOM 2985 O O . LYS D 1 82 ? 11.615 -46.971 23.831 1.00 30.22 82 LYS D O 1
ATOM 2987 N N . GLU D 1 83 ? 12.924 -47.157 21.991 1.00 30.38 83 GLU D N 1
ATOM 2988 C CA . GLU D 1 83 ? 11.912 -47.727 21.085 1.00 30.44 83 GLU D CA 1
ATOM 2989 C C . GLU D 1 83 ? 10.493 -47.218 21.350 1.00 29.58 83 GLU D C 1
ATOM 2990 O O . GLU D 1 83 ? 9.634 -47.939 21.862 1.00 29.54 83 GLU D O 1
ATOM 2996 N N . VAL D 1 84 ? 10.263 -45.962 20.983 1.00 28.02 84 VAL D N 1
ATOM 2997 C CA . VAL D 1 84 ? 8.982 -45.310 21.249 1.00 27.24 84 VAL D CA 1
ATOM 2998 C C . VAL D 1 84 ? 7.932 -45.604 20.179 1.00 26.35 84 VAL D C 1
ATOM 2999 O O . VAL D 1 84 ? 8.246 -46.054 19.080 1.00 26.00 84 VAL D O 1
ATOM 3003 N N . LYS D 1 85 ? 6.681 -45.343 20.534 1.00 25.46 85 LYS D N 1
ATOM 3004 C CA . LYS D 1 85 ? 5.555 -45.461 19.616 1.00 24.86 85 LYS D CA 1
ATOM 3005 C C . LYS D 1 85 ? 4.384 -44.634 20.131 1.00 24.25 85 LYS D C 1
ATOM 3006 O O . LYS D 1 85 ? 4.149 -44.565 21.338 1.00 24.21 85 LYS D O 1
ATOM 3012 N N . LEU D 1 86 ? 3.660 -44.008 19.211 1.00 23.28 86 LEU D N 1
ATOM 3013 C CA . LEU D 1 86 ? 2.509 -43.182 19.556 1.00 22.54 86 LEU D CA 1
ATOM 3014 C C . LEU D 1 86 ? 1.238 -43.937 19.209 1.00 21.93 86 LEU D C 1
ATOM 3015 O O . LEU D 1 86 ? 1.077 -44.401 18.083 1.00 21.59 86 LEU D O 1
ATOM 3020 N N . VAL D 1 87 ? 0.338 -44.047 20.181 1.00 21.41 87 VAL D N 1
ATOM 3021 C CA . VAL D 1 87 ? -0.886 -44.826 20.028 1.00 20.87 87 VAL D CA 1
ATOM 3022 C C . VAL D 1 87 ? -2.106 -43.989 20.403 1.00 20.55 87 VAL D C 1
ATOM 3023 O O . VAL D 1 87 ? -2.147 -43.388 21.476 1.00 20.30 87 VAL D O 1
ATOM 3027 N N . LEU D 1 88 ? -3.089 -43.959 19.503 1.00 20.36 88 LEU D N 1
ATOM 3028 C CA . LEU D 1 88 ? -4.397 -43.356 19.768 1.00 20.17 88 LEU D CA 1
ATOM 3029 C C . LEU D 1 88 ? -5.362 -44.458 20.189 1.00 20.10 88 LEU D C 1
ATOM 3030 O O . LEU D 1 88 ? -5.729 -45.302 19.376 1.00 19.91 88 LEU D O 1
ATOM 3035 N N . GLN D 1 89 ? -5.782 -44.428 21.453 1.00 20.18 89 GLN D N 1
ATOM 3036 C CA . GLN D 1 89 ? -6.553 -45.525 22.057 1.00 20.32 89 GLN D CA 1
ATOM 3037 C C . GLN D 1 89 ? -8.058 -45.251 22.101 1.00 20.64 89 GLN D C 1
ATOM 3038 O O . GLN D 1 89 ? -8.500 -44.114 21.927 1.00 20.72 89 GLN D O 1
ATOM 3044 N N . ASP D 1 90 ? -8.831 -46.307 22.345 1.00 21.27 90 ASP D N 1
ATOM 3045 C CA . ASP D 1 90 ? -10.304 -46.226 22.425 1.00 21.84 90 ASP D CA 1
ATOM 3046 C C . ASP D 1 90 ? -10.833 -45.530 23.687 1.00 21.88 90 ASP D C 1
ATOM 3047 O O . ASP D 1 90 ? -12.004 -45.153 23.738 1.00 21.58 90 ASP D O 1
ATOM 3052 N N . ASP D 1 91 ? -9.985 -45.377 24.705 1.00 22.15 91 ASP D N 1
ATOM 3053 C CA . ASP D 1 91 ? -10.338 -44.575 25.888 1.00 22.43 91 ASP D CA 1
ATOM 3054 C C . ASP D 1 91 ? -10.107 -43.075 25.646 1.00 23.10 91 ASP D C 1
ATOM 3055 O O . ASP D 1 91 ? -10.278 -42.265 26.555 1.00 23.61 91 ASP D O 1
ATOM 3060 N N . ARG D 1 92 ? -9.705 -42.740 24.418 1.00 23.64 92 ARG D N 1
ATOM 3061 C CA . ARG D 1 92 ? -9.442 -41.366 23.948 1.00 23.98 92 ARG D CA 1
ATOM 3062 C C . ARG D 1 92 ? -8.076 -40.815 24.365 1.00 23.71 92 ARG D C 1
ATOM 3063 O O . ARG D 1 92 ? -7.741 -39.679 24.043 1.00 24.02 92 ARG D O 1
ATOM 3071 N N . ASN D 1 93 ? -7.278 -41.610 25.064 1.00 23.62 93 ASN D N 1
ATOM 3072 C CA . ASN D 1 93 ? -5.947 -41.168 25.437 1.00 23.34 93 ASN D CA 1
ATOM 3073 C C . ASN D 1 93 ? -5.007 -41.293 24.241 1.00 23.40 93 ASN D C 1
ATOM 3074 O O . ASN D 1 93 ? -5.129 -42.219 23.433 1.00 23.21 93 ASN D O 1
ATOM 3079 N N . LEU D 1 94 ? -4.093 -40.334 24.128 1.00 23.17 94 LEU D N 1
ATOM 3080 C CA . LEU D 1 94 ? -3.012 -40.382 23.154 1.00 23.03 94 LEU D CA 1
ATOM 3081 C C . LEU D 1 94 ? -1.721 -40.561 23.944 1.00 23.01 94 LEU D C 1
ATOM 3082 O O . LEU D 1 94 ? -1.323 -39.675 24.699 1.00 23.34 94 LEU D O 1
ATOM 3087 N N . VAL D 1 95 ? -1.081 -41.715 23.778 1.00 23.05 95 VAL D N 1
ATOM 3088 C CA . VAL D 1 95 ? 0.056 -42.102 24.616 1.00 22.92 95 VAL D CA 1
ATOM 3089 C C . VAL D 1 95 ? 1.292 -42.415 23.780 1.00 23.00 95 VAL D C 1
ATOM 3090 O O . VAL D 1 95 ? 1.214 -43.134 22.783 1.00 22.64 95 VAL D O 1
ATOM 3094 N N . LEU D 1 96 ? 2.426 -41.866 24.207 1.00 23.23 96 LEU D N 1
ATOM 3095 C CA . LEU D 1 96 ? 3.729 -42.219 23.659 1.00 23.59 96 LEU D CA 1
ATOM 3096 C C . LEU D 1 96 ? 4.341 -43.303 24.544 1.00 23.72 96 LEU D C 1
ATOM 3097 O O . LEU D 1 96 ? 4.868 -43.019 25.620 1.00 23.52 96 LEU D O 1
ATOM 3102 N N . TYR D 1 97 ? 4.256 -44.546 24.083 1.00 23.97 97 TYR D N 1
ATOM 3103 C CA . TYR D 1 97 ? 4.772 -45.689 24.829 1.00 24.10 97 TYR D CA 1
ATOM 3104 C C . TYR D 1 97 ? 6.263 -45.903 24.574 1.00 24.83 97 TYR D C 1
ATOM 3105 O O . TYR D 1 97 ? 6.713 -45.853 23.436 1.00 24.59 97 TYR D O 1
ATOM 3114 N N . ALA D 1 98 ? 7.012 -46.137 25.649 1.00 25.84 98 ALA D N 1
ATOM 3115 C CA . ALA D 1 98 ? 8.439 -46.454 25.578 1.00 26.87 98 ALA D CA 1
ATOM 3116 C C . ALA D 1 98 ? 8.703 -47.841 26.166 1.00 28.09 98 ALA D C 1
ATOM 3117 O O . ALA D 1 98 ? 7.803 -48.473 26.720 1.00 27.49 98 ALA D O 1
ATOM 3119 N N . LYS D 1 99 ? 9.948 -48.297 26.039 1.00 29.40 99 LYS D N 1
ATOM 3120 C CA . LYS D 1 99 ? 10.369 -49.625 26.518 1.00 30.66 99 LYS D CA 1
ATOM 3121 C C . LYS D 1 99 ? 9.978 -49.891 27.975 1.00 30.73 99 LYS D C 1
ATOM 3122 O O . LYS D 1 99 ? 9.542 -50.989 28.321 1.00 30.18 99 LYS D O 1
ATOM 3128 N N . ASP D 1 100 ? 10.135 -48.873 28.816 1.00 31.37 100 ASP D N 1
ATOM 3129 C CA . ASP D 1 100 ? 9.866 -48.983 30.257 1.00 31.74 100 ASP D CA 1
ATOM 3130 C C . ASP D 1 100 ? 8.535 -48.350 30.685 1.00 31.36 100 ASP D C 1
ATOM 3131 O O . ASP D 1 100 ? 8.380 -47.946 31.836 1.00 32.37 100 ASP D O 1
ATOM 3136 N N . GLY D 1 101 ? 7.577 -48.280 29.763 1.00 30.55 101 GLY D N 1
ATOM 3137 C CA . GLY D 1 101 ? 6.247 -47.736 30.056 1.00 29.81 101 GLY D CA 1
ATOM 3138 C C . GLY D 1 101 ? 5.963 -46.419 29.355 1.00 29.11 101 GLY D C 1
ATOM 3139 O O . GLY D 1 101 ? 6.827 -45.892 28.650 1.00 29.08 101 GLY D O 1
ATOM 3140 N N . PRO D 1 102 ? 4.746 -45.873 29.545 1.00 28.53 102 PRO D N 1
ATOM 3141 C CA . PRO D 1 102 ? 4.362 -44.603 28.922 1.00 28.32 102 PRO D CA 1
ATOM 3142 C C . PRO D 1 102 ? 5.302 -43.445 29.273 1.00 27.87 102 PRO D C 1
ATOM 3143 O O . PRO D 1 102 ? 5.529 -43.161 30.449 1.00 27.59 102 PRO D O 1
ATOM 3147 N N . ALA D 1 103 ? 5.841 -42.801 28.242 1.00 27.55 103 ALA D N 1
ATOM 3148 C CA . ALA D 1 103 ? 6.755 -41.667 28.395 1.00 27.24 103 ALA D CA 1
ATOM 3149 C C . ALA D 1 103 ? 6.016 -40.331 28.404 1.00 26.89 103 ALA D C 1
ATOM 3150 O O . ALA D 1 103 ? 6.446 -39.381 29.056 1.00 26.79 103 ALA D O 1
ATOM 3152 N N . TRP D 1 104 ? 4.916 -40.265 27.661 1.00 26.95 104 TRP D N 1
ATOM 3153 C CA . TRP D 1 104 ? 4.088 -39.065 27.589 1.00 26.98 104 TRP D CA 1
ATOM 3154 C C . TRP D 1 104 ? 2.648 -39.461 27.303 1.00 27.42 104 TRP D C 1
ATOM 3155 O O . TRP D 1 104 ? 2.396 -40.353 26.498 1.00 26.76 104 TRP D O 1
ATOM 3166 N N . SER D 1 105 ? 1.707 -38.795 27.964 1.00 28.50 105 SER D N 1
ATOM 3167 C CA . SER D 1 105 ? 0.286 -39.025 27.712 1.00 29.84 105 SER D CA 1
ATOM 3168 C C . SER D 1 105 ? -0.491 -37.718 27.703 1.00 31.23 105 SER D C 1
ATOM 3169 O O . SER D 1 105 ? -0.180 -36.787 28.452 1.00 30.84 105 SER D O 1
ATOM 3172 N N . LEU D 1 106 ? -1.503 -37.663 26.844 1.00 33.14 106 LEU D N 1
ATOM 3173 C CA . LEU D 1 106 ? -2.373 -36.498 26.744 1.00 34.88 106 LEU D CA 1
ATOM 3174 C C . LEU D 1 106 ? -3.340 -36.456 27.927 1.00 36.94 106 LEU D C 1
ATOM 3175 O O . LEU D 1 106 ? -3.705 -35.379 28.398 1.00 37.20 106 LEU D O 1
ATOM 3180 N N . GLU D 1 107 ? -3.736 -37.640 28.394 1.00 39.35 107 GLU D N 1
ATOM 3181 C CA . GLU D 1 107 ? -4.673 -37.807 29.513 1.00 41.16 107 GLU D CA 1
ATOM 3182 C C . GLU D 1 107 ? -6.076 -37.325 29.133 1.00 42.68 107 GLU D C 1
ATOM 3183 O O . GLU D 1 107 ? -6.865 -38.082 28.562 1.00 43.31 107 GLU D O 1
#

B-factor: mean 25.89, std 4.66, range [10.76, 48.41]

Foldseek 3Di:
DQDDDAFGKAFAVGWHADPVRQWIFHQHQQGKGFIHRHPDTPDIPPRGNAQWGIQHCHPVRDGDTDHDDDDDDDQPQPPFAPWDWDCDPVRKTFIAGPVGTRGIPD/DADDDAFDKAFEQRWHADPVRQWIFHCHPQRKGFIDGHNDTPDIPPCGNVQFGMFTCHNVRDTDTDHDDDDPDDPPQPPFAPWDWDCDPVRKIFIAGPVGTPDIDPD/DADDDAPDKAFEQGWHADPVRQWIFHCYPQRWGFIDGVPDTDDIPPRGNAQWGIFHCHPVRDTDTDHDDDDDDDQPQPPFAPWDWDCDPVRKTFTAGPVGTDDIPD/DQDDDAFDKAFAQRWHADPVRQWIWGCHPQRKTFIDRRPHTDDIPPCRNVQFTMFHCHPVRDTDTDHDDDDDDDQPQPPFAPWDWDQDPVRKIFIAGPVGTPDIPD

Organism: Mycolicibacterium smegmatis (strain ATCC 700084 / mc(2)155) (NCBI:txid246196)

Radius of gyration: 25.92 Å; Cα contacts (8 Å, |Δi|>4): 1226; chains: 4; bounding box: 76×59×70 Å